Protein AF-0000000084528725 (afdb_homodimer)

Foldseek 3Di:
DAAEEAEEEAPVCCVQFVPQLVVLLVVLVHGHDYDNPDQLLRHQEYEDDDDPDADQCVNNPNHAAYEYLAQACVVCLVRDDPVHWYFHDDWDQQLVLLLCLLVVVVVCVQQVVVCVVDPVPPDDDPDGGDQQLPAEEEEEDCPPNSLSNQVSSLVSNHQYEYEDQDDDDHPSYNYAHHDVRLLVRQAQHQEYEYADHDFPVQFQVVAQVSLQRYRQQHEYEYLHEQRNHDPVNVVVCCVVRSHNAYEYQYHPDPPPDPPDPLVVDPRHHYHPSRSGHRRNNRSSNLVSVQVSCSVVVHDHPRTDDVVVRD/DAAEEAEAEAPVCCVQFVPQLVVLLVVLVHGHDYDNPDQLLRHQEYEDDDDPDADQCVNNPNHAAYEYLAQACVVCLVRDDPVHWYFHDDWDQQLVLLLCLLVVVVVCVQQVVVCVVDPPPPDDDPDGGDQQLPAEEEEEDCPPNSLSNQVSSLVSNHQYEYEDQDDDDHPSYNYAHHDVRLLVRQAQHQEYEYADHDFPVQFQVVAQVSLQRYRQQHEYEYLHEQRNHDPVNVVVCCVVRSHNAYEYQYHPDPPPDPPDVLVVDPRHHYHPSRSGDRRNNRSSNLVSVQVSCSVVVHDHPRTDDVVVGD

Organism: NCBI:txid1123501

Secondary structure (DSSP, 8-state):
-PEEEEEES-HHHHHHHTTHHHHHHHHTT--EEEESS--GGG-SEEEE---SSPP--TT-TT--EEEESSS--TTTGGGS-TTS-EE----HHHHHHHHHHHHHHHHHHHHTTHHHHS-TT------PPPPGGGSEEEEE--SHHHHHHHHHHHHTT-EEEEEESS---BTTEEEEEHHHHHHHHHTT-SEEEE-----TTTTTSB-HHHHHTSPTTEEEEE-S-GGGB-HHHHHHHHHHTSEEEEEES--SSSSPPTT-HHHH-TTEEE--S-S----HHHHHHHHHHHHHHHHTTPPPSSB--GGGT-/-PEEEEEES-HHHHHHHTTHHHHHHHHTT--EEEESS--GGG-SEEEE---SSPP--TT-TT--EEEESSS--TTTGGGS-TTS-EE----HHHHHHHHHHHHHHHHHHHHTTHHHHS-TT------PPPPGGGSEEEEE--SHHHHHHHHHHHHTT-EEEEEESS---BTTEEEEEHHHHHHHHHTT-SEEEE-----TTTTTSB-HHHHHTSPTTEEEEE-S-GGGB-HHHHHHHHHHTSEEEEEES--SSSSPPTT-HHHH-TTEEE--S-S----HHHHHHHHHHHHHHHHTTPPPSSB--GGGT-

Sequence (620 aa):
MSLNILFHSAPHRWADYRTVLPDALAAAGVDARLSTDLPPEEADYIVYAPAEDRLDLSRCGRLKAVLSLWAGIEGIADDVPREIPLTRMVDEGLTAGMVEYVTGHVLRHHLGMDAHIVNPDHEWRPVPPPLAADRKVTILGLGALGTACGRALAGLGFAVSGWSRSPKEIDGIRCHSADDGLATALDGAEIVVLLLPLTADTECVLDGPALGRLADGAVVINPGRGGLVDDDALLAALETGQVGHATLDTFRVEPLPQDHPYWSHPRVTVTPHVASETRPASASRVIAENVRRAEAGEPLLHVVDRSAGYMSLNILFHSAPHRWADYRTVLPDALAAAGVDARLSTDLPPEEADYIVYAPAEDRLDLSRCGRLKAVLSLWAGIEGIADDVPREIPLTRMVDEGLTAGMVEYVTGHVLRHHLGMDAHIVNPDHEWRPVPPPLAADRKVTILGLGALGTACGRALAGLGFAVSGWSRSPKEIDGIRCHSADDGLATALDGAEIVVLLLPLTADTECVLDGPALGRLADGAVVINPGRGGLVDDDALLAALETGQVGHATLDTFRVEPLPQDHPYWSHPRVTVTPHVASETRPASASRVIAENVRRAEAGEPLLHVVDRSAGY

Structure (mmCIF, N/CA/C/O backbone):
data_AF-0000000084528725-model_v1
#
loop_
_entity.id
_entity.type
_entity.pdbx_description
1 polymer 'Phosphoglycerate dehydrogenase'
#
loop_
_atom_site.group_PDB
_atom_site.id
_atom_site.type_symbol
_atom_site.label_atom_id
_atom_site.label_alt_id
_atom_site.label_comp_id
_atom_site.label_asym_id
_atom_site.label_entity_id
_atom_site.label_seq_id
_atom_site.pdbx_PDB_ins_code
_atom_site.Cartn_x
_atom_site.Cartn_y
_atom_site.Cartn_z
_atom_site.occupancy
_atom_site.B_iso_or_equiv
_atom_site.auth_seq_id
_atom_site.auth_comp_id
_atom_site.auth_asym_id
_atom_site.auth_atom_id
_atom_site.pdbx_PDB_model_num
ATOM 1 N N . MET A 1 1 ? -20.656 -34.719 -28.828 1 71.19 1 MET A N 1
ATOM 2 C CA . MET A 1 1 ? -20.328 -35.562 -27.672 1 71.19 1 MET A CA 1
ATOM 3 C C . MET A 1 1 ? -19.734 -34.719 -26.547 1 71.19 1 MET A C 1
ATOM 5 O O . MET A 1 1 ? -19.078 -33.688 -26.797 1 71.19 1 MET A O 1
ATOM 9 N N . SER A 1 2 ? -20.016 -35.031 -25.359 1 90.56 2 SER A N 1
ATOM 10 C CA . SER A 1 2 ? -19.562 -34.281 -24.203 1 90.56 2 SER A CA 1
ATOM 11 C C . SER A 1 2 ? -18.047 -34.406 -24.016 1 90.56 2 SER A C 1
ATOM 13 O O . SER A 1 2 ? -17.469 -35.469 -24.234 1 90.56 2 SER A O 1
ATOM 15 N N . LEU A 1 3 ? -17.422 -33.312 -23.875 1 96.06 3 LEU A N 1
ATOM 16 C CA . LEU A 1 3 ? -15.977 -33.281 -23.641 1 96.06 3 LEU A CA 1
ATOM 17 C C . LEU A 1 3 ? -15.625 -33.938 -22.297 1 96.06 3 LEU A C 1
ATOM 19 O O . LEU A 1 3 ? -16.391 -33.844 -21.344 1 96.06 3 LEU A O 1
ATOM 23 N N . ASN A 1 4 ? -14.531 -34.656 -22.344 1 97.5 4 ASN A N 1
ATOM 24 C CA . ASN A 1 4 ? -14 -35.219 -21.094 1 97.5 4 ASN A CA 1
ATOM 25 C C . ASN A 1 4 ? -12.867 -34.375 -20.547 1 97.5 4 ASN A C 1
ATOM 27 O O . ASN A 1 4 ? -11.844 -34.188 -21.203 1 97.5 4 ASN A O 1
ATOM 31 N N . ILE A 1 5 ? -13.055 -33.875 -19.344 1 97.62 5 ILE A N 1
ATOM 32 C CA . ILE A 1 5 ? -12.031 -33.062 -18.688 1 97.62 5 ILE A CA 1
ATOM 33 C C . ILE A 1 5 ? -11.547 -33.75 -17.422 1 97.62 5 ILE A C 1
ATOM 35 O O . ILE A 1 5 ? -12.336 -34.031 -16.516 1 97.62 5 ILE A O 1
ATOM 39 N N . LEU A 1 6 ? -10.289 -34.062 -17.406 1 96.25 6 LEU A N 1
ATOM 40 C CA . LEU A 1 6 ? -9.664 -34.656 -16.219 1 96.25 6 LEU A CA 1
ATOM 41 C C . LEU A 1 6 ? -9.148 -33.562 -15.289 1 96.25 6 LEU A C 1
ATOM 43 O O . LEU A 1 6 ? -8.352 -32.719 -15.703 1 96.25 6 LEU A O 1
ATOM 47 N N . PHE A 1 7 ? -9.672 -33.5 -14.078 1 96.19 7 PHE A N 1
ATOM 48 C CA . PHE A 1 7 ? -9.148 -32.625 -13.039 1 96.19 7 PHE A CA 1
ATOM 49 C C . PHE A 1 7 ? -8.062 -33.344 -12.242 1 96.19 7 PHE A C 1
ATOM 51 O O . PHE A 1 7 ? -8.352 -34.219 -11.414 1 96.19 7 PHE A O 1
ATOM 58 N N . HIS A 1 8 ? -6.84 -32.938 -12.539 1 92.94 8 HIS A N 1
ATOM 59 C CA . HIS A 1 8 ? -5.695 -33.562 -11.891 1 92.94 8 HIS A CA 1
ATOM 60 C C . HIS A 1 8 ? -5.07 -32.625 -10.859 1 92.94 8 HIS A C 1
ATOM 62 O O . HIS A 1 8 ? -4.355 -31.688 -11.219 1 92.94 8 HIS A O 1
ATOM 68 N N . SER A 1 9 ? -5.312 -32.812 -9.641 1 88.88 9 SER A N 1
ATOM 69 C CA . SER A 1 9 ? -4.812 -32 -8.539 1 88.88 9 SER A CA 1
ATOM 70 C C . SER A 1 9 ? -4.805 -32.781 -7.23 1 88.88 9 SER A C 1
ATOM 72 O O . SER A 1 9 ? -5.211 -33.938 -7.191 1 88.88 9 SER A O 1
ATOM 74 N N . ALA A 1 10 ? -4.254 -32.125 -6.207 1 84.62 10 ALA A N 1
ATOM 75 C CA . ALA A 1 10 ? -4.406 -32.688 -4.867 1 84.62 10 ALA A CA 1
ATOM 76 C C . ALA A 1 10 ? -5.879 -32.781 -4.469 1 84.62 10 ALA A C 1
ATOM 78 O O . ALA A 1 10 ? -6.672 -31.906 -4.844 1 84.62 10 ALA A O 1
ATOM 79 N N . PRO A 1 11 ? -6.242 -33.781 -3.693 1 83.19 11 PRO A N 1
ATOM 80 C CA . PRO A 1 11 ? -7.648 -34.031 -3.363 1 83.19 11 PRO A CA 1
ATOM 81 C C . PRO A 1 11 ? -8.312 -32.812 -2.699 1 83.19 11 PRO A C 1
ATOM 83 O O . PRO A 1 11 ? -9.5 -32.562 -2.934 1 83.19 11 PRO A O 1
ATOM 86 N N . HIS A 1 12 ? -7.551 -32.125 -1.949 1 84 12 HIS A N 1
ATOM 87 C CA . HIS A 1 12 ? -8.148 -31.031 -1.186 1 84 12 HIS A CA 1
ATOM 88 C C . HIS A 1 12 ? -8.594 -29.891 -2.1 1 84 12 HIS A C 1
ATOM 90 O O . HIS A 1 12 ? -9.453 -29.094 -1.727 1 84 12 HIS A O 1
ATOM 96 N N . ARG A 1 13 ? -8.133 -29.844 -3.256 1 89.06 13 ARG A N 1
ATOM 97 C CA . ARG A 1 13 ? -8.477 -28.766 -4.188 1 89.06 13 ARG A CA 1
ATOM 98 C C . ARG A 1 13 ? -9.766 -29.094 -4.938 1 89.06 13 ARG A C 1
ATOM 100 O O . ARG A 1 13 ? -10.438 -28.188 -5.445 1 89.06 13 ARG A O 1
ATOM 107 N N . TRP A 1 14 ? -10.078 -30.391 -5.02 1 91.31 14 TRP A N 1
ATOM 108 C CA . TRP A 1 14 ? -11.258 -30.828 -5.766 1 91.31 14 TRP A CA 1
ATOM 109 C C . TRP A 1 14 ? -12.523 -30.219 -5.184 1 91.31 14 TRP A C 1
ATOM 111 O O . TRP A 1 14 ? -13.422 -29.812 -5.93 1 91.31 14 TRP A O 1
ATOM 121 N N . ALA A 1 15 ? -12.523 -30.078 -3.885 1 92.56 15 ALA A N 1
ATOM 122 C CA . ALA A 1 15 ? -13.695 -29.547 -3.211 1 92.56 15 ALA A CA 1
ATOM 123 C C . ALA A 1 15 ? -13.969 -28.109 -3.65 1 92.56 15 ALA A C 1
ATOM 125 O O . ALA A 1 15 ? -15.125 -27.688 -3.729 1 92.56 15 ALA A O 1
ATOM 126 N N . ASP A 1 16 ? -12.992 -27.406 -4.039 1 93.69 16 ASP A N 1
ATOM 127 C CA . ASP A 1 16 ? -13.102 -25.984 -4.387 1 93.69 16 ASP A CA 1
ATOM 128 C C . ASP A 1 16 ? -13.578 -25.812 -5.828 1 93.69 16 ASP A C 1
ATOM 130 O O . ASP A 1 16 ? -14.109 -24.766 -6.188 1 93.69 16 ASP A O 1
ATOM 134 N N . TYR A 1 17 ? -13.414 -26.844 -6.664 1 96.19 17 TYR A N 1
ATOM 135 C CA . TYR A 1 17 ? -13.609 -26.641 -8.094 1 96.19 17 TYR A CA 1
ATOM 136 C C . TYR A 1 17 ? -14.773 -27.484 -8.609 1 96.19 17 TYR A C 1
ATOM 138 O O . TYR A 1 17 ? -15.32 -27.203 -9.68 1 96.19 17 TYR A O 1
ATOM 146 N N . ARG A 1 18 ? -15.172 -28.484 -7.855 1 95.56 18 ARG A N 1
ATOM 147 C CA . ARG A 1 18 ? -16.094 -29.5 -8.344 1 95.56 18 ARG A CA 1
ATOM 148 C C . ARG A 1 18 ? -17.438 -28.875 -8.719 1 95.56 18 ARG A C 1
ATOM 150 O O . ARG A 1 18 ? -18.172 -29.422 -9.562 1 95.56 18 ARG A O 1
ATOM 157 N N . THR A 1 19 ? -17.781 -27.75 -8.086 1 95.94 19 THR A N 1
ATOM 158 C CA . THR A 1 19 ? -19.047 -27.094 -8.406 1 95.94 19 THR A CA 1
ATOM 159 C C . THR A 1 19 ? -18.828 -25.891 -9.305 1 95.94 19 THR A C 1
ATOM 161 O O . THR A 1 19 ? -19.531 -25.688 -10.289 1 95.94 19 THR A O 1
ATOM 164 N N . VAL A 1 20 ? -17.75 -25.172 -9.055 1 96.94 20 VAL A N 1
ATOM 165 C CA . VAL A 1 20 ? -17.562 -23.875 -9.695 1 96.94 20 VAL A CA 1
ATOM 166 C C . VAL A 1 20 ? -17.078 -24.078 -11.125 1 96.94 20 VAL A C 1
ATOM 168 O O . VAL A 1 20 ? -17.422 -23.297 -12.023 1 96.94 20 VAL A O 1
ATOM 171 N N . LEU A 1 21 ? -16.266 -25.062 -11.383 1 97.56 21 LEU A N 1
ATOM 172 C CA . LEU A 1 21 ? -15.719 -25.266 -12.727 1 97.56 21 LEU A CA 1
ATOM 173 C C . LEU A 1 21 ? -16.797 -25.75 -13.68 1 97.56 21 LEU A C 1
ATOM 175 O O . LEU A 1 21 ? -16.953 -25.219 -14.781 1 97.56 21 LEU A O 1
ATOM 179 N N . PRO A 1 22 ? -17.625 -26.719 -13.281 1 97.5 22 PRO A N 1
ATOM 180 C CA . PRO A 1 22 ? -18.734 -27.109 -14.164 1 97.5 22 PRO A CA 1
ATOM 181 C C . PRO A 1 22 ? -19.672 -25.938 -14.461 1 97.5 22 PRO A C 1
ATOM 183 O O . PRO A 1 22 ? -20.156 -25.797 -15.594 1 97.5 22 PRO A O 1
ATOM 186 N N . ASP A 1 23 ? -19.891 -25.141 -13.406 1 97.88 23 ASP A N 1
ATOM 187 C CA . ASP A 1 23 ? -20.734 -23.969 -13.609 1 97.88 23 ASP A CA 1
ATOM 188 C C . ASP A 1 23 ? -20.141 -23.016 -14.633 1 97.88 23 ASP A C 1
ATOM 190 O O . ASP A 1 23 ? -20.844 -22.484 -15.492 1 97.88 23 ASP A O 1
ATOM 194 N N . ALA A 1 24 ? -18.875 -22.797 -14.555 1 98.12 24 ALA A N 1
ATOM 195 C CA . ALA A 1 24 ? -18.188 -21.906 -15.492 1 98.12 24 ALA A CA 1
ATOM 196 C C . ALA A 1 24 ? -18.219 -22.484 -16.906 1 98.12 24 ALA A C 1
ATOM 198 O O . ALA A 1 24 ? -18.406 -21.75 -17.875 1 98.12 24 ALA A O 1
ATOM 199 N N . LEU A 1 25 ? -18.047 -23.781 -17.047 1 98.06 25 LEU A N 1
ATOM 200 C CA . LEU A 1 25 ? -18.094 -24.453 -18.344 1 98.06 25 LEU A CA 1
ATOM 201 C C . LEU A 1 25 ? -19.484 -24.312 -18.984 1 98.06 25 LEU A C 1
ATOM 203 O O . LEU A 1 25 ? -19.594 -23.969 -20.156 1 98.06 25 LEU A O 1
ATOM 207 N N . ALA A 1 26 ? -20.453 -24.531 -18.141 1 97.56 26 ALA A N 1
ATOM 208 C CA . ALA A 1 26 ? -21.812 -24.406 -18.625 1 97.56 26 ALA A CA 1
ATOM 209 C C . ALA A 1 26 ? -22.109 -22.984 -19.078 1 97.56 26 ALA A C 1
ATOM 211 O O . ALA A 1 26 ? -22.734 -22.781 -20.125 1 97.56 26 ALA A O 1
ATOM 212 N N . ALA A 1 27 ? -21.688 -22.078 -18.266 1 97.88 27 ALA A N 1
ATOM 213 C CA . ALA A 1 27 ? -21.906 -20.672 -18.594 1 97.88 27 ALA A CA 1
ATOM 214 C C . ALA A 1 27 ? -21.219 -20.297 -19.906 1 97.88 27 ALA A C 1
ATOM 216 O O . ALA A 1 27 ? -21.703 -19.422 -20.641 1 97.88 27 ALA A O 1
ATOM 217 N N . ALA A 1 28 ? -20.156 -21 -20.25 1 97.5 28 ALA A N 1
ATOM 218 C CA . ALA A 1 28 ? -19.406 -20.75 -21.469 1 97.5 28 ALA A CA 1
ATOM 219 C C . ALA A 1 28 ? -19.969 -21.547 -22.641 1 97.5 28 ALA A C 1
ATOM 221 O O . ALA A 1 28 ? -19.453 -21.5 -23.75 1 97.5 28 ALA A O 1
ATOM 222 N N . GLY A 1 29 ? -21 -22.344 -22.328 1 96.94 29 GLY A N 1
ATOM 223 C CA . GLY A 1 29 ? -21.641 -23.141 -23.359 1 96.94 29 GLY A CA 1
ATOM 224 C C . GLY A 1 29 ? -20.906 -24.438 -23.656 1 96.94 29 GLY A C 1
ATOM 225 O O . GLY A 1 29 ? -21.031 -24.984 -24.75 1 96.94 29 GLY A O 1
ATOM 226 N N . VAL A 1 30 ? -20.109 -24.875 -22.719 1 97.19 30 VAL A N 1
ATOM 227 C CA . VAL A 1 30 ? -19.312 -26.078 -22.922 1 97.19 30 VAL A CA 1
ATOM 228 C C . VAL A 1 30 ? -19.984 -27.266 -22.219 1 97.19 30 VAL A C 1
ATOM 230 O O . VAL A 1 30 ? -20.234 -27.219 -21.016 1 97.19 30 VAL A O 1
ATOM 233 N N . ASP A 1 31 ? -20.312 -28.203 -22.953 1 96.75 31 ASP A N 1
ATOM 234 C CA . ASP A 1 31 ? -20.797 -29.453 -22.391 1 96.75 31 ASP A CA 1
ATOM 235 C C . ASP A 1 31 ? -19.641 -30.422 -22.109 1 96.75 31 ASP A C 1
ATOM 237 O O . ASP A 1 31 ? -19.031 -30.938 -23.031 1 96.75 31 ASP A O 1
ATOM 241 N N . ALA A 1 32 ? -19.406 -30.594 -20.812 1 96.81 32 ALA A N 1
ATOM 242 C CA . ALA A 1 32 ? -18.234 -31.406 -20.453 1 96.81 32 ALA A CA 1
ATOM 243 C C . ALA A 1 32 ? -18.5 -32.219 -19.203 1 96.81 32 ALA A C 1
ATOM 245 O O . ALA A 1 32 ? -19.25 -31.781 -18.312 1 96.81 32 ALA A O 1
ATOM 246 N N . ARG A 1 33 ? -17.891 -33.344 -19.188 1 96 33 ARG A N 1
ATOM 247 C CA . ARG A 1 33 ? -17.812 -34.156 -17.984 1 96 33 ARG A CA 1
ATOM 248 C C . ARG A 1 33 ? -16.5 -33.938 -17.25 1 96 33 ARG A C 1
ATOM 250 O O . ARG A 1 33 ? -15.422 -34.25 -17.766 1 96 33 ARG A O 1
ATOM 257 N N . LEU A 1 34 ? -16.641 -33.312 -16.062 1 96.5 34 LEU A N 1
ATOM 258 C CA . LEU A 1 34 ? -15.484 -33.094 -15.203 1 96.5 34 LEU A CA 1
ATOM 259 C C . LEU A 1 34 ? -15.312 -34.219 -14.203 1 96.5 34 LEU A C 1
ATOM 261 O O . LEU A 1 34 ? -16.266 -34.594 -13.523 1 96.5 34 LEU A O 1
ATOM 265 N N . SER A 1 35 ? -14.094 -34.781 -14.188 1 95.19 35 SER A N 1
ATOM 266 C CA . SER A 1 35 ? -13.883 -35.906 -13.273 1 95.19 35 SER A CA 1
ATOM 267 C C . SER A 1 35 ? -12.438 -35.969 -12.797 1 95.19 35 SER A C 1
ATOM 269 O O . SER A 1 35 ? -11.523 -35.531 -13.5 1 95.19 35 SER A O 1
ATOM 271 N N . THR A 1 36 ? -12.234 -36.469 -11.555 1 94.5 36 THR A N 1
ATOM 272 C CA . THR A 1 36 ? -10.891 -36.719 -11.023 1 94.5 36 THR A CA 1
ATOM 273 C C . THR A 1 36 ? -10.43 -38.125 -11.32 1 94.5 36 THR A C 1
ATOM 275 O O . THR A 1 36 ? -9.273 -38.469 -11.086 1 94.5 36 THR A O 1
ATOM 278 N N . ASP A 1 37 ? -11.328 -38.938 -11.93 1 91.69 37 ASP A N 1
ATOM 279 C CA . ASP A 1 37 ? -11.07 -40.375 -12.062 1 91.69 37 ASP A CA 1
ATOM 280 C C . ASP A 1 37 ? -11.07 -40.781 -13.531 1 91.69 37 ASP A C 1
ATOM 282 O O . ASP A 1 37 ? -11.078 -41.969 -13.844 1 91.69 37 ASP A O 1
ATOM 286 N N . LEU A 1 38 ? -11.047 -39.906 -14.359 1 91.5 38 LEU A N 1
ATOM 287 C CA . LEU A 1 38 ? -10.984 -40.219 -15.789 1 91.5 38 LEU A CA 1
ATOM 288 C C . LEU A 1 38 ? -9.578 -40.656 -16.188 1 91.5 38 LEU A C 1
ATOM 290 O O . LEU A 1 38 ? -8.594 -40.031 -15.789 1 91.5 38 LEU A O 1
ATOM 294 N N . PRO A 1 39 ? -9.461 -41.844 -16.875 1 91.06 39 PRO A N 1
ATOM 295 C CA . PRO A 1 39 ? -8.141 -42.156 -17.438 1 91.06 39 PRO A CA 1
ATOM 296 C C . PRO A 1 39 ? -7.617 -41.062 -18.359 1 91.06 39 PRO A C 1
ATOM 298 O O . PRO A 1 39 ? -8.367 -40.531 -19.172 1 91.06 39 PRO A O 1
ATOM 301 N N . PRO A 1 40 ? -6.398 -40.719 -18.172 1 90.38 40 PRO A N 1
ATOM 302 C CA . PRO A 1 40 ? -5.824 -39.656 -18.984 1 90.38 40 PRO A CA 1
ATOM 303 C C . PRO A 1 40 ? -6.027 -39.875 -20.484 1 90.38 40 PRO A C 1
ATOM 305 O O . PRO A 1 40 ? -6.211 -38.906 -21.234 1 90.38 40 PRO A O 1
ATOM 308 N N . GLU A 1 41 ? -6.117 -41.125 -20.938 1 91.75 41 GLU A N 1
ATOM 309 C CA . GLU A 1 41 ? -6.254 -41.469 -22.359 1 91.75 41 GLU A CA 1
ATOM 310 C C . GLU A 1 41 ? -7.625 -41.062 -22.891 1 91.75 41 GLU A C 1
ATOM 312 O O . GLU A 1 41 ? -7.805 -40.906 -24.094 1 91.75 41 GLU A O 1
ATOM 317 N N . GLU A 1 42 ? -8.469 -40.875 -22.047 1 94.12 42 GLU A N 1
ATOM 318 C CA . GLU A 1 42 ? -9.836 -40.531 -22.438 1 94.12 42 GLU A CA 1
ATOM 319 C C . GLU A 1 42 ? -10.094 -39.031 -22.312 1 94.12 42 GLU A C 1
ATOM 321 O O . GLU A 1 42 ? -11.156 -38.562 -22.703 1 94.12 42 GLU A O 1
ATOM 326 N N . ALA A 1 43 ? -9.156 -38.312 -21.812 1 95.88 43 ALA A N 1
ATOM 327 C CA . ALA A 1 43 ? -9.352 -36.906 -21.531 1 95.88 43 ALA A CA 1
ATOM 328 C C . ALA A 1 43 ? -9.156 -36.062 -22.797 1 95.88 43 ALA A C 1
ATOM 330 O O . ALA A 1 43 ? -8.203 -36.281 -23.547 1 95.88 43 ALA A O 1
ATOM 331 N N . ASP A 1 44 ? -10.094 -35.125 -23.047 1 97.44 44 ASP A N 1
ATOM 332 C CA . ASP A 1 44 ? -9.914 -34.125 -24.078 1 97.44 44 ASP A CA 1
ATOM 333 C C . ASP A 1 44 ? -9.07 -32.969 -23.562 1 97.44 44 ASP A C 1
ATOM 335 O O . ASP A 1 44 ? -8.328 -32.344 -24.312 1 97.44 44 ASP A O 1
ATOM 339 N N . TYR A 1 45 ? -9.266 -32.656 -22.328 1 97.94 45 TYR A N 1
ATOM 340 C CA . TYR A 1 45 ? -8.516 -31.625 -21.609 1 97.94 45 TYR A CA 1
ATOM 341 C C . TYR A 1 45 ? -8.102 -32.125 -20.219 1 97.94 45 TYR A C 1
ATOM 343 O O . TYR A 1 45 ? -8.781 -32.938 -19.625 1 97.94 45 TYR A O 1
ATOM 351 N N . ILE A 1 46 ? -7.031 -31.609 -19.75 1 96.44 46 ILE A N 1
ATOM 352 C CA . ILE A 1 46 ? -6.605 -31.844 -18.375 1 96.44 46 ILE A CA 1
ATOM 353 C C . ILE A 1 46 ? -6.461 -30.5 -17.641 1 96.44 46 ILE A C 1
ATOM 355 O O . ILE A 1 46 ? -5.773 -29.609 -18.125 1 96.44 46 ILE A O 1
ATOM 359 N N . VAL A 1 47 ? -7.211 -30.312 -16.609 1 96.62 47 VAL A N 1
ATOM 360 C CA . VAL A 1 47 ? -6.984 -29.219 -15.672 1 96.62 47 VAL A CA 1
ATOM 361 C C . VAL A 1 47 ? -5.988 -29.656 -14.602 1 96.62 47 VAL A C 1
ATOM 363 O O . VAL A 1 47 ? -6.258 -30.578 -13.836 1 96.62 47 VAL A O 1
ATOM 366 N N . TYR A 1 48 ? -4.945 -28.859 -14.57 1 93.19 48 TYR A N 1
ATOM 367 C CA . TYR A 1 48 ? -3.811 -29.344 -13.789 1 93.19 48 TYR A CA 1
ATOM 368 C C . TYR A 1 48 ? -3.52 -28.422 -12.617 1 93.19 48 TYR A C 1
ATOM 370 O O . TYR A 1 48 ? -3.51 -27.188 -12.773 1 93.19 48 TYR A O 1
ATOM 378 N N . ALA A 1 49 ? -3.338 -28.969 -11.477 1 89.12 49 ALA A N 1
ATOM 379 C CA . ALA A 1 49 ? -2.672 -28.391 -10.312 1 89.12 49 ALA A CA 1
ATOM 380 C C . ALA A 1 49 ? -1.688 -29.375 -9.695 1 89.12 49 ALA A C 1
ATOM 382 O O . ALA A 1 49 ? -1.853 -30.594 -9.828 1 89.12 49 ALA A O 1
ATOM 383 N N . PRO A 1 50 ? -0.605 -28.719 -9.125 1 81.62 50 PRO A N 1
ATOM 384 C CA . PRO A 1 50 ? 0.406 -29.609 -8.562 1 81.62 50 PRO A CA 1
ATOM 385 C C . PRO A 1 50 ? -0.202 -30.734 -7.73 1 81.62 50 PRO A C 1
ATOM 387 O O . PRO A 1 50 ? -1.116 -30.5 -6.938 1 81.62 50 PRO A O 1
ATOM 390 N N . ALA A 1 51 ? 0.26 -31.953 -8.008 1 79.94 51 ALA A N 1
ATOM 391 C CA . ALA A 1 51 ? -0.202 -33.188 -7.344 1 79.94 51 ALA A CA 1
ATOM 392 C C . ALA A 1 51 ? 0.963 -34.125 -7.059 1 79.94 51 ALA A C 1
ATOM 394 O O . ALA A 1 51 ? 2.078 -33.906 -7.539 1 79.94 51 ALA A O 1
ATOM 395 N N . GLU A 1 52 ? 0.704 -35.031 -6.125 1 78.38 52 GLU A N 1
ATOM 396 C CA . GLU A 1 52 ? 1.722 -36 -5.738 1 78.38 52 GLU A CA 1
ATOM 397 C C . GLU A 1 52 ? 2.098 -36.906 -6.91 1 78.38 52 GLU A C 1
ATOM 399 O O . GLU A 1 52 ? 3.277 -37.188 -7.133 1 78.38 52 GLU A O 1
ATOM 404 N N . ASP A 1 53 ? 1.104 -37.25 -7.645 1 79.12 53 ASP A N 1
ATOM 405 C CA . ASP A 1 53 ? 1.341 -38.188 -8.742 1 79.12 53 ASP A CA 1
ATOM 406 C C . ASP A 1 53 ? 1.63 -37.438 -10.047 1 79.12 53 ASP A C 1
ATOM 408 O O . ASP A 1 53 ? 1.051 -36.406 -10.297 1 79.12 53 ASP A O 1
ATOM 412 N N . ARG A 1 54 ? 2.627 -38 -10.734 1 81.62 54 ARG A N 1
ATOM 413 C CA . ARG A 1 54 ? 2.92 -37.438 -12.055 1 81.62 54 ARG A CA 1
ATOM 414 C C . ARG A 1 54 ? 1.922 -37.969 -13.094 1 81.62 54 ARG A C 1
ATOM 416 O O . ARG A 1 54 ? 1.519 -39.125 -13.055 1 81.62 54 ARG A O 1
ATOM 423 N N . LEU A 1 55 ? 1.578 -37.094 -13.891 1 81.19 55 LEU A N 1
ATOM 424 C CA . LEU A 1 55 ? 0.668 -37.438 -14.977 1 81.19 55 LEU A CA 1
ATOM 425 C C . LEU A 1 55 ? 1.437 -38 -16.172 1 81.19 55 LEU A C 1
ATOM 427 O O . LEU A 1 55 ? 2.391 -37.375 -16.641 1 81.19 55 LEU A O 1
ATOM 431 N N . ASP A 1 56 ? 1.148 -39.25 -16.562 1 83.5 56 ASP A N 1
ATOM 432 C CA . ASP A 1 56 ? 1.696 -39.844 -17.781 1 83.5 56 ASP A CA 1
ATOM 433 C C . ASP A 1 56 ? 0.825 -39.5 -19 1 83.5 56 ASP A C 1
ATOM 435 O O . ASP A 1 56 ? -0.283 -40.031 -19.125 1 83.5 56 ASP A O 1
ATOM 439 N N . LEU A 1 57 ? 1.357 -38.625 -19.875 1 89.06 57 LEU A N 1
ATOM 440 C CA . LEU A 1 57 ? 0.57 -38.156 -21 1 89.06 57 LEU A CA 1
ATOM 441 C C . LEU A 1 57 ? 0.995 -38.812 -22.297 1 89.06 57 LEU A C 1
ATOM 443 O O . LEU A 1 57 ? 0.627 -38.375 -23.391 1 89.06 57 LEU A O 1
ATOM 447 N N . SER A 1 58 ? 1.753 -39.875 -22.188 1 83.81 58 SER A N 1
ATOM 448 C CA . SER A 1 58 ? 2.314 -40.531 -23.359 1 83.81 58 SER A CA 1
ATOM 449 C C . SER A 1 58 ? 1.223 -41.156 -24.219 1 83.81 58 SER A C 1
ATOM 451 O O . SER A 1 58 ? 1.392 -41.344 -25.422 1 83.81 58 SER A O 1
ATOM 453 N N . ARG A 1 59 ? 0.102 -41.531 -23.625 1 83.81 59 ARG A N 1
ATOM 454 C CA . ARG A 1 59 ? -0.939 -42.25 -24.359 1 83.81 59 ARG A CA 1
ATOM 455 C C . ARG A 1 59 ? -2.18 -41.375 -24.531 1 83.81 59 ARG A C 1
ATOM 457 O O . ARG A 1 59 ? -3.275 -41.875 -24.766 1 83.81 59 ARG A O 1
ATOM 464 N N . CYS A 1 60 ? -1.975 -40.094 -24.375 1 87.06 60 CYS A N 1
ATOM 465 C CA . CYS A 1 60 ? -3.131 -39.188 -24.438 1 87.06 60 CYS A CA 1
ATOM 466 C C . CYS A 1 60 ? -3.305 -38.625 -25.828 1 87.06 60 CYS A C 1
ATOM 468 O O . CYS A 1 60 ? -3.205 -37.406 -26.031 1 87.06 60 CYS A O 1
ATOM 470 N N . GLY A 1 61 ? -3.717 -39.531 -26.766 1 86.81 61 GLY A N 1
ATOM 471 C CA . GLY A 1 61 ? -3.811 -39.156 -28.156 1 86.81 61 GLY A CA 1
ATOM 472 C C . GLY A 1 61 ? -4.93 -38.156 -28.453 1 86.81 61 GLY A C 1
ATOM 473 O O . GLY A 1 61 ? -4.906 -37.469 -29.469 1 86.81 61 GLY A O 1
ATOM 474 N N . ARG A 1 62 ? -5.898 -38.094 -27.594 1 91.19 62 ARG A N 1
ATOM 475 C CA . ARG A 1 62 ? -7.039 -37.219 -27.844 1 91.19 62 ARG A CA 1
A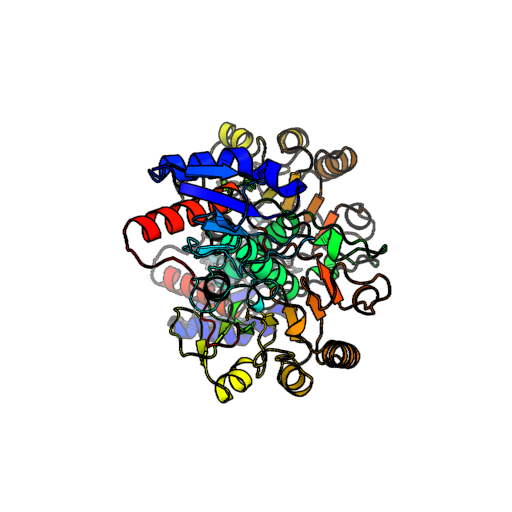TOM 476 C C . ARG A 1 62 ? -6.891 -35.906 -27.109 1 91.19 62 ARG A C 1
ATOM 478 O O . ARG A 1 62 ? -7.746 -35.031 -27.219 1 91.19 62 ARG A O 1
ATOM 485 N N . LEU A 1 63 ? -5.871 -35.781 -26.375 1 95.56 63 LEU A N 1
ATOM 486 C CA . LEU A 1 63 ? -5.695 -34.594 -25.531 1 95.56 63 LEU A CA 1
ATOM 487 C C . LEU A 1 63 ? -5.445 -33.344 -26.359 1 95.56 63 LEU A C 1
ATOM 489 O O . LEU A 1 63 ? -4.547 -33.344 -27.203 1 95.56 63 LEU A O 1
ATOM 493 N N . LYS A 1 64 ? -6.234 -32.344 -26.062 1 96.81 64 LYS A N 1
ATOM 494 C CA . LYS A 1 64 ? -6.18 -31.125 -26.844 1 96.81 64 LYS A CA 1
ATOM 495 C C . LYS A 1 64 ? -5.344 -30.062 -26.156 1 96.81 64 LYS A C 1
ATOM 497 O O . LYS A 1 64 ? -4.746 -29.203 -26.812 1 96.81 64 LYS A O 1
ATOM 502 N N . ALA A 1 65 ? -5.355 -30.062 -24.812 1 97.31 65 ALA A N 1
ATOM 503 C CA . ALA A 1 65 ? -4.578 -29.078 -24.062 1 97.31 65 ALA A CA 1
ATOM 504 C C . ALA A 1 65 ? -4.473 -29.469 -22.594 1 97.31 65 ALA A C 1
ATOM 506 O O . ALA A 1 65 ? -5.312 -30.219 -22.078 1 97.31 65 ALA A O 1
ATOM 507 N N . VAL A 1 66 ? -3.449 -29.047 -21.984 1 96.38 66 VAL A N 1
ATOM 508 C CA . VAL A 1 66 ? -3.297 -29.062 -20.531 1 96.38 66 VAL A CA 1
ATOM 509 C C . VAL A 1 66 ? -3.445 -27.656 -19.984 1 96.38 66 VAL A C 1
ATOM 511 O O . VAL A 1 66 ? -2.719 -26.75 -20.375 1 96.38 66 VAL A O 1
ATOM 514 N N . LEU A 1 67 ? -4.383 -27.438 -19.078 1 97.19 67 LEU A N 1
ATOM 515 C CA . LEU A 1 67 ? -4.738 -26.141 -18.531 1 97.19 67 LEU A CA 1
ATOM 516 C C . LEU A 1 67 ? -4.367 -26.062 -17.047 1 97.19 67 LEU A C 1
ATOM 518 O O . LEU A 1 67 ? -5.035 -26.656 -16.203 1 97.19 67 LEU A O 1
ATOM 522 N N . SER A 1 68 ? -3.344 -25.266 -16.812 1 94.69 68 SER A N 1
ATOM 523 C CA . SER A 1 68 ? -2.836 -25.188 -15.445 1 94.69 68 SER A CA 1
ATOM 524 C C . SER A 1 68 ? -3.656 -24.219 -14.602 1 94.69 68 SER A C 1
ATOM 526 O O . SER A 1 68 ? -4.047 -23.156 -15.078 1 94.69 68 SER A O 1
ATOM 528 N N . LEU A 1 69 ? -3.869 -24.578 -13.328 1 93.69 69 LEU A N 1
ATOM 529 C CA . LEU A 1 69 ? -4.492 -23.688 -12.352 1 93.69 69 LEU A CA 1
ATOM 530 C C . LEU A 1 69 ? -3.447 -22.812 -11.68 1 93.69 69 LEU A C 1
ATOM 532 O O . LEU A 1 69 ? -3.779 -22 -10.812 1 93.69 69 LEU A O 1
ATOM 536 N N . TRP A 1 70 ? -2.197 -22.844 -12.109 1 89.31 70 TRP A N 1
ATOM 537 C CA . TRP A 1 70 ? -1.105 -22.078 -11.516 1 89.31 70 TRP A CA 1
ATOM 538 C C . TRP A 1 70 ? -0.411 -21.203 -12.555 1 89.31 70 TRP A C 1
ATOM 540 O O . TRP A 1 70 ? -0.354 -21.562 -13.734 1 89.31 70 TRP A O 1
ATOM 550 N N . ALA A 1 71 ? 0.078 -20.109 -12.055 1 87.38 71 ALA A N 1
ATOM 551 C CA . ALA A 1 71 ? 0.879 -19.25 -12.922 1 87.38 71 ALA A CA 1
ATOM 552 C C . ALA A 1 71 ? 2.213 -19.906 -13.266 1 87.38 71 ALA A C 1
ATOM 554 O O . ALA A 1 71 ? 2.691 -19.812 -14.398 1 87.38 71 ALA A O 1
ATOM 555 N N . GLY A 1 72 ? 2.801 -20.594 -12.312 1 84.88 72 GLY A N 1
ATOM 556 C CA . GLY A 1 72 ? 4.035 -21.328 -12.531 1 84.88 72 GLY A CA 1
ATOM 557 C C . GLY A 1 72 ? 3.812 -22.719 -13.078 1 84.88 72 GLY A C 1
ATOM 558 O O . GLY A 1 72 ? 2.953 -23.453 -12.578 1 84.88 72 GLY A O 1
ATOM 559 N N . ILE A 1 73 ? 4.547 -23.125 -14.133 1 85.81 73 ILE A N 1
ATOM 560 C CA . ILE A 1 73 ? 4.273 -24.391 -14.789 1 85.81 73 ILE A CA 1
ATOM 561 C C . ILE A 1 73 ? 5.539 -25.25 -14.812 1 85.81 73 ILE A C 1
ATOM 563 O O . ILE A 1 73 ? 5.605 -26.25 -15.516 1 85.81 73 ILE A O 1
ATOM 567 N N . GLU A 1 74 ? 6.535 -24.844 -14.062 1 79.12 74 GLU A N 1
ATOM 568 C CA . GLU A 1 74 ? 7.824 -25.531 -14.094 1 79.12 74 GLU A CA 1
ATOM 569 C C . GLU A 1 74 ? 7.684 -27 -13.695 1 79.12 74 GLU A C 1
ATOM 571 O O . GLU A 1 74 ? 8.391 -27.859 -14.211 1 79.12 74 GLU A O 1
ATOM 576 N N . GLY A 1 75 ? 6.797 -27.297 -12.891 1 77.94 75 GLY A N 1
ATOM 577 C CA . GLY A 1 75 ? 6.641 -28.656 -12.375 1 77.94 75 GLY A CA 1
ATOM 578 C C . GLY A 1 75 ? 5.973 -29.594 -13.367 1 77.94 75 GLY A C 1
ATOM 579 O O . GLY A 1 75 ? 5.98 -30.812 -13.18 1 77.94 75 GLY A O 1
ATOM 580 N N . ILE A 1 76 ? 5.449 -29.016 -14.508 1 85.12 76 ILE A N 1
ATOM 581 C CA . ILE A 1 76 ? 4.676 -29.891 -15.391 1 85.12 76 ILE A CA 1
ATOM 582 C C . ILE A 1 76 ? 5.109 -29.656 -16.844 1 85.12 76 ILE A C 1
ATOM 584 O O . ILE A 1 76 ? 4.793 -30.469 -17.719 1 85.12 76 ILE A O 1
ATOM 588 N N . ALA A 1 77 ? 5.883 -28.641 -17.094 1 84.56 77 ALA A N 1
ATOM 589 C CA . ALA A 1 77 ? 6.199 -28.234 -18.453 1 84.56 77 ALA A CA 1
ATOM 590 C C . ALA A 1 77 ? 6.902 -29.359 -19.219 1 84.56 77 ALA A C 1
ATOM 592 O O . ALA A 1 77 ? 6.59 -29.609 -20.375 1 84.56 77 ALA A O 1
ATOM 593 N N . ASP A 1 78 ? 7.738 -30.078 -18.547 1 83.69 78 ASP A N 1
ATOM 594 C CA . ASP A 1 78 ? 8.531 -31.109 -19.203 1 83.69 78 ASP A CA 1
ATOM 595 C C . ASP A 1 78 ? 7.715 -32.375 -19.406 1 83.69 78 ASP A C 1
ATOM 597 O O . ASP A 1 78 ? 8.086 -33.25 -20.203 1 83.69 78 ASP A O 1
ATOM 601 N N . ASP A 1 79 ? 6.629 -32.5 -18.672 1 85.62 79 ASP A N 1
ATOM 602 C CA . ASP A 1 79 ? 5.805 -33.688 -18.734 1 85.62 79 ASP A CA 1
ATOM 603 C C . ASP A 1 79 ? 4.812 -33.625 -19.891 1 85.62 79 ASP A C 1
ATOM 605 O O . ASP A 1 79 ? 4.285 -34.625 -20.328 1 85.62 79 ASP A O 1
ATOM 609 N N . VAL A 1 80 ? 4.535 -32.438 -20.344 1 90.75 80 VAL A N 1
ATOM 610 C CA . VAL A 1 80 ? 3.545 -32.25 -21.391 1 90.75 80 VAL A CA 1
ATOM 611 C C . VAL A 1 80 ? 4.223 -32.281 -22.766 1 90.75 80 VAL A C 1
ATOM 613 O O . VAL A 1 80 ? 5.16 -31.531 -23.031 1 90.75 80 VAL A O 1
ATOM 616 N N . PRO A 1 81 ? 3.791 -33.25 -23.578 1 89.62 81 PRO A N 1
ATOM 617 C CA . PRO A 1 81 ? 4.363 -33.312 -24.922 1 89.62 81 PRO A CA 1
ATOM 618 C C . PRO A 1 81 ? 4.32 -31.969 -25.641 1 89.62 81 PRO A C 1
ATOM 620 O O . PRO A 1 81 ? 3.371 -31.188 -25.469 1 89.62 81 PRO A O 1
ATOM 623 N N . ARG A 1 82 ? 5.289 -31.703 -26.516 1 87.94 82 ARG A N 1
ATOM 624 C CA . ARG A 1 82 ? 5.477 -30.406 -27.172 1 87.94 82 ARG A CA 1
ATOM 625 C C . ARG A 1 82 ? 4.293 -30.078 -28.078 1 87.94 82 ARG A C 1
ATOM 627 O O . ARG A 1 82 ? 3.975 -28.906 -28.281 1 87.94 82 ARG A O 1
ATOM 634 N N . GLU A 1 83 ? 3.688 -31.094 -28.578 1 90 83 GLU A N 1
ATOM 635 C CA . GLU A 1 83 ? 2.598 -30.891 -29.531 1 90 83 GLU A CA 1
ATOM 636 C C . GLU A 1 83 ? 1.307 -30.5 -28.812 1 90 83 GLU A C 1
ATOM 638 O O . GLU A 1 83 ? 0.36 -30.031 -29.438 1 90 83 GLU A O 1
ATOM 643 N N . ILE A 1 84 ? 1.278 -30.75 -27.547 1 93.31 84 ILE A N 1
ATOM 644 C CA . ILE A 1 84 ? 0.091 -30.422 -26.75 1 93.31 84 ILE A CA 1
ATOM 645 C C . ILE A 1 84 ? 0.262 -29.047 -26.109 1 93.31 84 ILE A C 1
ATOM 647 O O . ILE A 1 84 ? 1.212 -28.828 -25.344 1 93.31 84 ILE A O 1
ATOM 651 N N . PRO A 1 85 ? -0.644 -28.125 -26.359 1 95.25 85 PRO A N 1
ATOM 652 C CA . PRO A 1 85 ? -0.528 -26.812 -25.719 1 95.25 85 PRO A CA 1
ATOM 653 C C . PRO A 1 85 ? -0.696 -26.875 -24.203 1 95.25 85 PRO A C 1
ATOM 655 O O . PRO A 1 85 ? -1.51 -27.656 -23.688 1 95.25 85 PRO A O 1
ATOM 658 N N . LEU A 1 86 ? 0.163 -26.172 -23.5 1 95 86 LEU A N 1
ATOM 659 C CA . LEU A 1 86 ? 0.113 -25.969 -22.062 1 95 86 LEU A CA 1
ATOM 660 C C . LEU A 1 86 ? -0.163 -24.5 -21.734 1 95 86 LEU A C 1
ATOM 662 O O . LEU A 1 86 ? 0.478 -23.609 -22.281 1 95 86 LEU A O 1
ATOM 666 N N . THR A 1 87 ? -1.206 -24.266 -20.938 1 95.56 87 THR A N 1
ATOM 667 C CA . THR A 1 87 ? -1.479 -22.891 -20.531 1 95.56 87 THR A CA 1
ATOM 668 C C . THR A 1 87 ? -1.185 -22.703 -19.047 1 95.56 87 THR A C 1
ATOM 670 O O . THR A 1 87 ? -1.295 -23.641 -18.266 1 95.56 87 THR A O 1
ATOM 673 N N . ARG A 1 88 ? -0.727 -21.5 -18.719 1 93.56 88 ARG A N 1
ATOM 674 C CA . ARG A 1 88 ? -0.591 -21.094 -17.328 1 93.56 88 ARG A CA 1
ATOM 675 C C . ARG A 1 88 ? -1.781 -20.25 -16.875 1 93.56 88 ARG A C 1
ATOM 677 O O . ARG A 1 88 ? -2.551 -19.766 -17.703 1 93.56 88 ARG A O 1
ATOM 684 N N . MET A 1 89 ? -1.883 -20.156 -15.594 1 94.12 89 MET A N 1
ATOM 685 C CA . MET A 1 89 ? -3.018 -19.391 -15.078 1 94.12 89 MET A CA 1
ATOM 686 C C . MET A 1 89 ? -2.68 -17.906 -14.977 1 94.12 89 MET A C 1
ATOM 688 O O . MET A 1 89 ? -1.652 -17.547 -14.406 1 94.12 89 MET A O 1
ATOM 692 N N . VAL A 1 90 ? -3.398 -17.109 -15.594 1 92.94 90 VAL A N 1
ATOM 693 C CA . VAL A 1 90 ? -3.479 -15.664 -15.453 1 92.94 90 VAL A CA 1
ATOM 694 C C . VAL A 1 90 ? -4.941 -15.234 -15.391 1 92.94 90 VAL A C 1
ATOM 696 O O . VAL A 1 90 ? -5.668 -15.336 -16.375 1 92.94 90 VAL A O 1
ATOM 699 N N . ASP A 1 91 ? -5.348 -14.914 -14.234 1 93 91 ASP A N 1
ATOM 700 C CA . ASP A 1 91 ? -6.738 -14.492 -14.094 1 93 91 ASP A CA 1
ATOM 701 C C . ASP A 1 91 ? -6.852 -13.273 -13.188 1 93 91 ASP A C 1
ATOM 703 O O . ASP A 1 91 ? -5.848 -12.789 -12.656 1 93 91 ASP A O 1
ATOM 707 N N . GLU A 1 92 ? -7.992 -12.727 -13.125 1 93.19 92 GLU A N 1
ATOM 708 C CA . GLU A 1 92 ? -8.219 -11.484 -12.391 1 93.19 92 GLU A CA 1
ATOM 709 C C . GLU A 1 92 ? -7.875 -11.641 -10.914 1 93.19 92 GLU A C 1
ATOM 711 O O . GLU A 1 92 ? -7.262 -10.758 -10.312 1 93.19 92 GLU A O 1
ATOM 716 N N . GLY A 1 93 ? -8.297 -12.711 -10.336 1 93.62 93 GLY A N 1
ATOM 717 C CA . GLY A 1 93 ? -8.016 -12.945 -8.93 1 93.62 93 GLY A CA 1
ATOM 718 C C . GLY A 1 93 ? -6.531 -13.078 -8.633 1 93.62 93 GLY A C 1
ATOM 719 O O . GLY A 1 93 ? -6.027 -12.477 -7.684 1 93.62 93 GLY A O 1
ATOM 720 N N . LEU A 1 94 ? -5.871 -13.883 -9.453 1 94.75 94 LEU A N 1
ATOM 721 C CA . LEU A 1 94 ? -4.43 -14.062 -9.312 1 94.75 94 LEU A CA 1
ATOM 722 C C . LEU A 1 94 ? -3.695 -12.734 -9.484 1 94.75 94 LEU A C 1
ATOM 724 O O . LEU A 1 94 ? -2.809 -12.406 -8.695 1 94.75 94 LEU A O 1
ATOM 728 N N . THR A 1 95 ? -4.082 -11.945 -10.438 1 96.44 95 THR A N 1
ATOM 729 C CA . THR A 1 95 ? -3.473 -10.648 -10.727 1 96.44 95 THR A CA 1
ATOM 730 C C . THR A 1 95 ? -3.703 -9.672 -9.57 1 96.44 95 THR A C 1
ATOM 732 O O . THR A 1 95 ? -2.77 -9.016 -9.117 1 96.44 95 THR A O 1
ATOM 735 N N . ALA A 1 96 ? -4.93 -9.656 -9.117 1 97.31 96 ALA A N 1
ATOM 736 C CA . ALA A 1 96 ? -5.262 -8.766 -8.008 1 97.31 96 ALA A CA 1
ATOM 737 C C . ALA A 1 96 ? -4.449 -9.117 -6.762 1 97.31 96 ALA A C 1
ATOM 739 O O . ALA A 1 96 ? -3.906 -8.234 -6.098 1 97.31 96 ALA A O 1
ATOM 740 N N . GLY A 1 97 ? -4.383 -10.406 -6.477 1 97.38 97 GLY A N 1
ATOM 741 C CA . GLY A 1 97 ? -3.592 -10.852 -5.34 1 97.38 97 GLY A CA 1
ATOM 742 C C . GLY A 1 97 ? -2.135 -10.438 -5.426 1 97.38 97 GLY A C 1
ATOM 743 O O . GLY A 1 97 ? -1.562 -9.953 -4.449 1 97.38 97 GLY A O 1
ATOM 744 N N . MET A 1 98 ? -1.529 -10.57 -6.582 1 98 98 MET A N 1
ATOM 745 C CA . MET A 1 98 ? -0.125 -10.219 -6.766 1 98 98 MET A CA 1
ATOM 746 C C . MET A 1 98 ? 0.078 -8.711 -6.621 1 98 98 MET A C 1
ATOM 748 O O . MET A 1 98 ? 1.048 -8.273 -6 1 98 98 MET A O 1
ATOM 752 N N . VAL A 1 99 ? -0.842 -7.93 -7.148 1 98.69 99 VAL A N 1
ATOM 753 C CA . VAL A 1 99 ? -0.774 -6.477 -7.043 1 98.69 99 VAL A CA 1
ATOM 754 C C . VAL A 1 99 ? -0.828 -6.059 -5.574 1 98.69 99 VAL A C 1
ATOM 756 O O . VAL A 1 99 ? -0.041 -5.219 -5.133 1 98.69 99 VAL A O 1
ATOM 759 N N . GLU A 1 100 ? -1.755 -6.652 -4.848 1 98.81 100 GLU A N 1
ATOM 760 C CA . GLU A 1 100 ? -1.889 -6.348 -3.426 1 98.81 100 GLU A CA 1
ATOM 761 C C . GLU A 1 100 ? -0.606 -6.676 -2.668 1 98.81 100 GLU A C 1
ATOM 763 O O . GLU A 1 100 ? -0.115 -5.859 -1.884 1 98.81 100 GLU A O 1
ATOM 768 N N . TYR A 1 101 ? -0.052 -7.824 -2.947 1 98.75 101 TYR A N 1
ATOM 769 C CA . TYR A 1 101 ? 1.155 -8.273 -2.264 1 98.75 101 TYR A CA 1
ATOM 770 C C . TYR A 1 101 ? 2.334 -7.363 -2.574 1 98.75 101 TYR A C 1
ATOM 772 O O . TYR A 1 101 ? 2.998 -6.863 -1.662 1 98.75 101 TYR A O 1
ATOM 780 N N . VAL A 1 102 ? 2.57 -7.113 -3.818 1 98.94 102 VAL A N 1
ATOM 781 C CA . VAL A 1 102 ? 3.727 -6.332 -4.254 1 98.94 102 VAL A CA 1
ATOM 782 C C . VAL A 1 102 ? 3.586 -4.891 -3.773 1 98.94 102 VAL A C 1
ATOM 784 O O . VAL A 1 102 ? 4.512 -4.336 -3.176 1 98.94 102 VAL A O 1
ATOM 787 N N . THR A 1 103 ? 2.396 -4.297 -3.984 1 98.94 103 THR A N 1
ATOM 788 C CA . THR A 1 103 ? 2.172 -2.92 -3.559 1 98.94 103 THR A CA 1
ATOM 789 C C . THR A 1 103 ? 2.307 -2.793 -2.045 1 98.94 103 THR A C 1
ATOM 791 O O . THR A 1 103 ? 2.951 -1.866 -1.549 1 98.94 103 THR A O 1
ATOM 794 N N . GLY A 1 104 ? 1.724 -3.754 -1.332 1 98.88 104 GLY A N 1
ATOM 795 C CA . GLY A 1 104 ? 1.8 -3.742 0.12 1 98.88 104 GLY A CA 1
ATOM 796 C C . GLY A 1 104 ? 3.223 -3.793 0.644 1 98.88 104 GLY A C 1
ATOM 797 O O . GLY A 1 104 ? 3.605 -2.988 1.497 1 98.88 104 GLY A O 1
ATOM 798 N N . HIS A 1 105 ? 4.016 -4.672 0.135 1 98.94 105 HIS A N 1
ATOM 799 C CA . HIS A 1 105 ? 5.367 -4.844 0.664 1 98.94 105 HIS A CA 1
ATOM 800 C C . HIS A 1 105 ? 6.293 -3.736 0.175 1 98.94 105 HIS A C 1
ATOM 802 O O . HIS A 1 105 ? 7.207 -3.326 0.892 1 98.94 105 HIS A O 1
ATOM 808 N N . VAL A 1 106 ? 6.059 -3.199 -1.076 1 98.94 106 VAL A N 1
ATOM 809 C CA . VAL A 1 106 ? 6.809 -2.023 -1.506 1 98.94 106 VAL A CA 1
ATOM 810 C C . VAL A 1 106 ? 6.539 -0.861 -0.552 1 98.94 106 VAL A C 1
ATOM 812 O O . VAL A 1 106 ? 7.473 -0.216 -0.069 1 98.94 106 VAL A O 1
ATOM 815 N N . LEU A 1 107 ? 5.281 -0.64 -0.21 1 98.94 107 LEU A N 1
ATOM 816 C CA . LEU A 1 107 ? 4.914 0.447 0.691 1 98.94 107 LEU A CA 1
ATOM 817 C C . LEU A 1 107 ? 5.43 0.182 2.102 1 98.94 107 LEU A C 1
ATOM 819 O O . LEU A 1 107 ? 5.828 1.112 2.807 1 98.94 107 LEU A O 1
ATOM 823 N N . ARG A 1 108 ? 5.395 -1.121 2.527 1 98.88 108 ARG A N 1
ATOM 824 C CA . ARG A 1 108 ? 5.957 -1.482 3.826 1 98.88 108 ARG A CA 1
ATOM 825 C C . ARG A 1 108 ? 7.387 -0.975 3.965 1 98.88 108 ARG A C 1
ATOM 827 O O . ARG A 1 108 ? 7.711 -0.277 4.926 1 98.88 108 ARG A O 1
ATOM 834 N N . HIS A 1 109 ? 8.164 -1.259 2.984 1 98.81 109 HIS A N 1
ATOM 835 C CA . HIS A 1 109 ? 9.578 -0.907 3.051 1 98.81 109 HIS A CA 1
ATOM 836 C C . HIS A 1 109 ? 9.789 0.583 2.799 1 98.81 109 HIS A C 1
ATOM 838 O O . HIS A 1 109 ? 10.641 1.21 3.434 1 98.81 109 HIS A O 1
ATOM 844 N N . HIS A 1 110 ? 9.023 1.149 1.923 1 98.62 110 HIS A N 1
ATOM 845 C CA . HIS A 1 110 ? 9.078 2.578 1.632 1 98.62 110 HIS A CA 1
ATOM 846 C C . HIS A 1 110 ? 8.781 3.406 2.879 1 98.62 110 HIS A C 1
ATOM 848 O O . HIS A 1 110 ? 9.469 4.391 3.152 1 98.62 110 HIS A O 1
ATOM 854 N N . LEU A 1 111 ? 7.828 2.975 3.701 1 98.44 111 LEU A N 1
ATOM 855 C CA . LEU A 1 111 ? 7.355 3.721 4.863 1 98.44 111 LEU A CA 1
ATOM 856 C C . LEU A 1 111 ? 8.172 3.371 6.102 1 98.44 111 LEU A C 1
ATOM 858 O O . LEU A 1 111 ? 8.047 4.031 7.137 1 98.44 111 LEU A O 1
ATOM 862 N N . GLY A 1 112 ? 8.992 2.369 6.008 1 97.94 112 GLY A N 1
ATOM 863 C CA . GLY A 1 112 ? 9.758 1.947 7.168 1 97.94 112 GLY A CA 1
ATOM 864 C C . GLY A 1 112 ? 8.891 1.407 8.289 1 97.94 112 GLY A C 1
ATOM 865 O O . GLY A 1 112 ? 9.133 1.701 9.461 1 97.94 112 GLY A O 1
ATOM 866 N N . MET A 1 113 ? 7.852 0.581 7.922 1 98.12 113 MET A N 1
ATOM 867 C CA . MET A 1 113 ? 6.828 0.138 8.859 1 98.12 113 MET A CA 1
ATOM 868 C C . MET A 1 113 ? 7.434 -0.715 9.969 1 98.12 113 MET A C 1
ATOM 870 O O . MET A 1 113 ? 6.977 -0.676 11.109 1 98.12 113 MET A O 1
ATOM 874 N N . ASP A 1 114 ? 8.477 -1.505 9.602 1 97.94 114 ASP A N 1
ATOM 875 C CA . ASP A 1 114 ? 9.023 -2.488 10.531 1 97.94 114 ASP A CA 1
ATOM 876 C C . ASP A 1 114 ? 9.523 -1.818 11.812 1 97.94 114 ASP A C 1
ATOM 878 O O . ASP A 1 114 ? 9.398 -2.379 12.906 1 97.94 114 ASP A O 1
ATOM 882 N N . ALA A 1 115 ? 10.086 -0.563 11.703 1 96.75 115 ALA A N 1
ATOM 883 C CA . ALA A 1 115 ? 10.633 0.15 12.852 1 96.75 115 ALA A CA 1
ATOM 884 C C . ALA A 1 115 ? 9.531 0.524 13.836 1 96.75 115 ALA A C 1
ATOM 886 O O . ALA A 1 115 ? 9.797 0.702 15.031 1 96.75 115 ALA A O 1
ATOM 887 N N . HIS A 1 116 ? 8.289 0.671 13.375 1 97.5 116 HIS A N 1
ATOM 888 C CA . HIS A 1 116 ? 7.164 1.032 14.227 1 97.5 116 HIS A CA 1
ATOM 889 C C . HIS A 1 116 ? 6.445 -0.21 14.742 1 97.5 116 HIS A C 1
ATOM 891 O O . HIS A 1 116 ? 5.902 -0.2 15.852 1 97.5 116 HIS A O 1
ATOM 897 N N . ILE A 1 117 ? 6.398 -1.276 13.883 1 97.56 117 ILE A N 1
ATOM 898 C CA . ILE A 1 117 ? 5.766 -2.533 14.273 1 97.56 117 ILE A CA 1
ATOM 899 C C . ILE A 1 117 ? 6.555 -3.182 15.406 1 97.56 117 ILE A C 1
ATOM 901 O O . ILE A 1 117 ? 5.973 -3.725 16.344 1 97.56 117 ILE A O 1
ATOM 905 N N . VAL A 1 118 ? 7.891 -3.133 15.289 1 96.44 118 VAL A N 1
ATOM 906 C CA . VAL A 1 118 ? 8.789 -3.635 16.328 1 96.44 118 VAL A CA 1
ATOM 907 C C . VAL A 1 118 ? 9.586 -2.479 16.922 1 96.44 118 VAL A C 1
ATOM 909 O O . VAL A 1 118 ? 10.609 -2.068 16.359 1 96.44 118 VAL A O 1
ATOM 912 N N . ASN A 1 119 ? 9.109 -1.904 18 1 96.75 119 ASN A N 1
ATOM 913 C CA . ASN A 1 119 ? 9.703 -0.77 18.688 1 96.75 119 ASN A CA 1
ATOM 914 C C . ASN A 1 119 ? 9.75 -1.003 20.203 1 96.75 119 ASN A C 1
ATOM 916 O O . ASN A 1 119 ? 9.062 -0.321 20.953 1 96.75 119 ASN A O 1
ATOM 920 N N . PRO A 1 120 ? 10.609 -1.965 20.625 1 95 120 PRO A N 1
ATOM 921 C CA . PRO A 1 120 ? 10.625 -2.359 22.047 1 95 120 PRO A CA 1
ATOM 922 C C . PRO A 1 120 ? 10.992 -1.207 22.969 1 95 120 PRO A C 1
ATOM 924 O O . PRO A 1 120 ? 10.594 -1.199 24.141 1 95 120 PRO A O 1
ATOM 927 N N . ASP A 1 121 ? 11.609 -0.179 22.531 1 96.38 121 ASP A N 1
ATOM 928 C CA . ASP A 1 121 ? 12.062 0.924 23.375 1 96.38 121 ASP A CA 1
ATOM 929 C C . ASP A 1 121 ? 11.039 2.053 23.406 1 96.38 121 ASP A C 1
ATOM 931 O O . ASP A 1 121 ? 11.219 3.043 24.109 1 96.38 121 ASP A O 1
ATOM 935 N N . HIS A 1 122 ? 9.961 1.949 22.641 1 96.81 122 HIS A N 1
ATOM 936 C CA . HIS A 1 122 ? 8.914 2.965 22.594 1 96.81 122 HIS A CA 1
ATOM 937 C C . HIS A 1 122 ? 9.492 4.332 22.234 1 96.81 122 HIS A C 1
ATOM 939 O O . HIS A 1 122 ? 9.164 5.332 22.875 1 96.81 122 HIS A O 1
ATOM 945 N N . GLU A 1 123 ? 10.367 4.297 21.25 1 96.62 123 GLU A N 1
ATOM 946 C CA . GLU A 1 123 ? 11.031 5.527 20.828 1 96.62 123 GLU A CA 1
ATOM 947 C C . GLU A 1 123 ? 10.148 6.328 19.875 1 96.62 123 GLU A C 1
ATOM 949 O O . GLU A 1 123 ? 9.594 5.773 18.922 1 96.62 123 GLU A O 1
ATOM 954 N N . TRP A 1 124 ? 10.016 7.574 20.203 1 97.31 124 TRP A N 1
ATOM 955 C CA . TRP A 1 124 ? 9.367 8.523 19.312 1 97.31 124 TRP A CA 1
ATOM 956 C C . TRP A 1 124 ? 10.375 9.141 18.344 1 97.31 124 TRP A C 1
ATOM 958 O O . TRP A 1 124 ? 11.109 10.055 18.719 1 97.31 124 TRP A O 1
ATOM 968 N N . ARG A 1 125 ? 10.477 8.695 17.094 1 94.31 125 ARG A N 1
ATOM 969 C CA . ARG A 1 125 ? 11.383 9.195 16.062 1 94.31 125 ARG A CA 1
ATOM 970 C C . ARG A 1 125 ? 10.609 9.742 14.867 1 94.31 125 ARG A C 1
ATOM 972 O O . ARG A 1 125 ? 10.281 9 13.938 1 94.31 125 ARG A O 1
ATOM 979 N N . PRO A 1 126 ? 10.32 10.992 14.844 1 92.94 126 PRO A N 1
ATOM 980 C CA . PRO A 1 126 ? 9.492 11.586 13.789 1 92.94 126 PRO A CA 1
ATOM 981 C C . PRO A 1 126 ? 10.273 11.883 12.516 1 92.94 126 PRO A C 1
ATOM 983 O O . PRO A 1 126 ? 10.445 13.047 12.141 1 92.94 126 PRO A O 1
ATOM 986 N N . VAL A 1 127 ? 10.703 10.914 11.82 1 91.88 127 VAL A N 1
ATOM 987 C CA . VAL A 1 127 ? 11.406 11.031 10.547 1 91.88 127 VAL A CA 1
ATOM 988 C C . VAL A 1 127 ? 10.508 10.547 9.414 1 91.88 127 VAL A C 1
ATOM 990 O O . VAL A 1 127 ? 10.328 9.344 9.227 1 91.88 127 VAL A O 1
ATOM 993 N N . PRO A 1 128 ? 9.953 11.422 8.727 1 92.5 128 PRO A N 1
ATOM 994 C CA . PRO A 1 128 ? 9.062 11.008 7.637 1 92.5 128 PRO A CA 1
ATOM 995 C C . PRO A 1 128 ? 9.812 10.328 6.492 1 92.5 128 PRO A C 1
ATOM 997 O O . PRO A 1 128 ? 10.969 10.664 6.219 1 92.5 128 PRO A O 1
ATOM 1000 N N . PRO A 1 129 ? 9.188 9.336 5.832 1 95.19 129 PRO A N 1
ATOM 1001 C CA . PRO A 1 129 ? 9.781 8.75 4.629 1 95.19 129 PRO A CA 1
ATOM 1002 C C . PRO A 1 129 ? 9.836 9.727 3.457 1 95.19 129 PRO A C 1
ATOM 1004 O O . PRO A 1 129 ? 9.18 10.773 3.49 1 95.19 129 PRO A O 1
ATOM 1007 N N . PRO A 1 130 ? 10.734 9.445 2.479 1 95.38 130 PRO A N 1
ATOM 1008 C CA . PRO A 1 130 ? 10.617 10.211 1.234 1 95.38 130 PRO A CA 1
ATOM 1009 C C . PRO A 1 130 ? 9.273 10.008 0.541 1 95.38 130 PRO A C 1
ATOM 1011 O O . PRO A 1 130 ? 8.461 9.195 0.987 1 95.38 130 PRO A O 1
ATOM 1014 N N . LEU A 1 131 ? 8.984 10.805 -0.416 1 96.56 131 LEU A N 1
ATOM 1015 C CA . LEU A 1 131 ? 7.797 10.547 -1.228 1 96.56 131 LEU A CA 1
ATOM 1016 C C . LEU A 1 131 ? 8.062 9.414 -2.221 1 96.56 131 LEU A C 1
ATOM 1018 O O . LEU A 1 131 ? 9.203 9.203 -2.639 1 96.56 131 LEU A O 1
ATOM 1022 N N . ALA A 1 132 ? 7.023 8.711 -2.611 1 97.88 132 ALA A N 1
ATOM 1023 C CA . ALA A 1 132 ? 7.102 7.59 -3.547 1 97.88 132 ALA A CA 1
ATOM 1024 C C . ALA A 1 132 ? 7.828 7.992 -4.828 1 97.88 132 ALA A C 1
ATOM 1026 O O . ALA A 1 132 ? 8.578 7.199 -5.402 1 97.88 132 ALA A O 1
ATOM 1027 N N . ALA A 1 133 ? 7.637 9.258 -5.227 1 96.69 133 ALA A N 1
ATOM 1028 C CA . ALA A 1 133 ? 8.242 9.742 -6.469 1 96.69 133 ALA A CA 1
ATOM 1029 C C . ALA A 1 133 ? 9.766 9.727 -6.375 1 96.69 133 ALA A C 1
ATOM 1031 O O . ALA A 1 133 ? 10.461 9.711 -7.395 1 96.69 133 ALA A O 1
ATOM 1032 N N . ASP A 1 134 ? 10.273 9.711 -5.102 1 96.81 134 ASP A N 1
ATOM 1033 C CA . ASP A 1 134 ? 11.711 9.75 -4.871 1 96.81 134 ASP A CA 1
ATOM 1034 C C . ASP A 1 134 ? 12.258 8.359 -4.539 1 96.81 134 ASP A C 1
ATOM 1036 O O . ASP A 1 134 ? 13.406 8.219 -4.117 1 96.81 134 ASP A O 1
ATOM 1040 N N . ARG A 1 135 ? 11.453 7.324 -4.641 1 98.19 135 ARG A N 1
ATOM 1041 C CA . ARG A 1 135 ? 11.82 5.934 -4.395 1 98.19 135 ARG A CA 1
ATOM 1042 C C . ARG A 1 135 ? 11.883 5.145 -5.699 1 98.19 135 ARG A C 1
ATOM 1044 O O . ARG A 1 135 ? 10.867 4.953 -6.363 1 98.19 135 ARG A O 1
ATOM 1051 N N . LYS A 1 136 ? 13.039 4.656 -6.082 1 98.69 136 LYS A N 1
ATOM 1052 C CA . LYS A 1 136 ? 13.219 3.9 -7.316 1 98.69 136 LYS A CA 1
ATOM 1053 C C . LYS A 1 136 ? 12.852 2.434 -7.129 1 98.69 136 LYS A C 1
ATOM 1055 O O . LYS A 1 136 ? 13.516 1.708 -6.387 1 98.69 136 LYS A O 1
ATOM 1060 N N . VAL A 1 137 ? 11.797 1.989 -7.797 1 98.94 137 VAL A N 1
ATOM 1061 C CA . VAL A 1 137 ? 11.336 0.604 -7.754 1 98.94 137 VAL A CA 1
ATOM 1062 C C . VAL A 1 137 ? 11.547 -0.053 -9.117 1 98.94 137 VAL A C 1
ATOM 1064 O O . VAL A 1 137 ? 11.141 0.495 -10.141 1 98.94 137 VAL A O 1
ATOM 1067 N N . THR A 1 138 ? 12.211 -1.161 -9.109 1 98.94 138 THR A N 1
ATOM 1068 C CA . THR A 1 138 ? 12.445 -1.9 -10.344 1 98.94 138 THR A CA 1
ATOM 1069 C C . THR A 1 138 ? 11.727 -3.246 -10.312 1 98.94 138 THR A C 1
ATOM 1071 O O . THR A 1 138 ? 11.836 -3.992 -9.344 1 98.94 138 THR A O 1
ATOM 1074 N N . ILE A 1 139 ? 11 -3.555 -11.344 1 98.88 139 ILE A N 1
ATOM 1075 C CA . ILE A 1 139 ? 10.32 -4.84 -11.484 1 98.88 139 ILE A CA 1
ATOM 1076 C C . ILE A 1 139 ? 11.023 -5.672 -12.562 1 98.88 139 ILE A C 1
ATOM 1078 O O . ILE A 1 139 ? 11.125 -5.25 -13.711 1 98.88 139 ILE A O 1
ATOM 1082 N N . LEU A 1 140 ? 11.578 -6.801 -12.148 1 98.56 140 LEU A N 1
ATOM 1083 C CA . LEU A 1 140 ? 12.086 -7.75 -13.133 1 98.56 140 LEU A CA 1
ATOM 1084 C C . LEU A 1 140 ? 10.984 -8.703 -13.586 1 98.56 140 LEU A C 1
ATOM 1086 O O . LEU A 1 140 ? 10.523 -9.539 -12.812 1 98.56 140 LEU A O 1
ATOM 1090 N N . GLY A 1 141 ? 10.617 -8.617 -14.812 1 97 141 GLY A N 1
ATOM 1091 C CA . GLY A 1 141 ? 9.477 -9.32 -15.383 1 97 141 GLY A CA 1
ATOM 1092 C C . GLY A 1 141 ? 8.289 -8.422 -15.641 1 97 141 GLY A C 1
ATOM 1093 O O . GLY A 1 141 ? 7.566 -8.047 -14.711 1 97 141 GLY A O 1
ATOM 1094 N N . LEU A 1 142 ? 8.109 -8.102 -16.953 1 97.06 142 LEU A N 1
ATOM 1095 C CA . LEU A 1 142 ? 7.023 -7.215 -17.344 1 97.06 142 LEU A CA 1
ATOM 1096 C C . LEU A 1 142 ? 5.969 -7.961 -18.156 1 97.06 142 LEU A C 1
ATOM 1098 O O . LEU A 1 142 ? 5.492 -7.465 -19.172 1 97.06 142 LEU A O 1
ATOM 1102 N N . GLY A 1 143 ? 5.73 -9.242 -17.703 1 93.56 143 GLY A N 1
ATOM 1103 C CA . GLY A 1 143 ? 4.559 -9.953 -18.203 1 93.56 143 GLY A CA 1
ATOM 1104 C C . GLY A 1 143 ? 3.26 -9.422 -17.609 1 93.56 143 GLY A C 1
ATOM 1105 O O . GLY A 1 143 ? 3.176 -8.258 -17.234 1 93.56 143 GLY A O 1
ATOM 1106 N N . ALA A 1 144 ? 2.23 -10.281 -17.609 1 93 144 ALA A N 1
ATOM 1107 C CA . ALA A 1 144 ? 0.901 -9.867 -17.156 1 93 144 ALA A CA 1
ATOM 1108 C C . ALA A 1 144 ? 0.941 -9.367 -15.711 1 93 144 ALA A C 1
ATOM 1110 O O . ALA A 1 144 ? 0.449 -8.273 -15.414 1 93 144 ALA A O 1
ATOM 1111 N N . LEU A 1 145 ? 1.561 -10.125 -14.828 1 95.5 145 LEU A N 1
ATOM 1112 C CA . LEU A 1 145 ? 1.574 -9.773 -13.414 1 95.5 145 LEU A CA 1
ATOM 1113 C C . LEU A 1 145 ? 2.494 -8.586 -13.156 1 95.5 145 LEU A C 1
ATOM 1115 O O . LEU A 1 145 ? 2.137 -7.672 -12.414 1 95.5 145 LEU A O 1
ATOM 1119 N N . GLY A 1 146 ? 3.729 -8.609 -13.781 1 97.38 146 GLY A N 1
ATOM 1120 C CA . GLY A 1 146 ? 4.66 -7.512 -13.602 1 97.38 146 GLY A CA 1
ATOM 1121 C C . GLY A 1 146 ? 4.109 -6.18 -14.07 1 97.38 146 GLY A C 1
ATOM 1122 O O . GLY A 1 146 ? 4.293 -5.156 -13.406 1 97.38 146 GLY A O 1
ATOM 1123 N N . THR A 1 147 ? 3.441 -6.207 -15.188 1 97.81 147 THR A N 1
ATOM 1124 C CA . THR A 1 147 ? 2.838 -5 -15.742 1 97.81 147 THR A CA 1
ATOM 1125 C C . THR A 1 147 ? 1.753 -4.461 -14.812 1 97.81 147 THR A C 1
ATOM 1127 O O . THR A 1 147 ? 1.7 -3.262 -14.539 1 97.81 147 THR A O 1
ATOM 1130 N N . ALA A 1 148 ? 0.891 -5.383 -14.336 1 97.75 148 ALA A N 1
ATOM 1131 C CA . ALA A 1 148 ? -0.178 -4.973 -13.43 1 97.75 148 ALA A CA 1
ATOM 1132 C C . ALA A 1 148 ? 0.391 -4.348 -12.156 1 97.75 148 ALA A C 1
ATOM 1134 O O . ALA A 1 148 ? -0.076 -3.299 -11.711 1 97.75 148 ALA A O 1
ATOM 1135 N N . CYS A 1 149 ? 1.424 -4.926 -11.586 1 98.69 149 CYS A N 1
ATOM 1136 C CA . CYS A 1 149 ? 2.074 -4.398 -10.391 1 98.69 149 CYS A CA 1
ATOM 1137 C C . CYS A 1 149 ? 2.732 -3.053 -10.672 1 98.69 149 CYS A C 1
ATOM 1139 O O . CYS A 1 149 ? 2.619 -2.121 -9.875 1 98.69 149 CYS A O 1
ATOM 1141 N N . GLY A 1 150 ? 3.434 -3.002 -11.797 1 98.75 150 GLY A N 1
ATOM 1142 C CA . GLY A 1 150 ? 4.09 -1.762 -12.172 1 98.75 150 GLY A CA 1
ATOM 1143 C C . GLY A 1 150 ? 3.127 -0.598 -12.32 1 98.75 150 GLY A C 1
ATOM 1144 O O . GLY A 1 150 ? 3.41 0.509 -11.852 1 98.75 150 GLY A O 1
ATOM 1145 N N . ARG A 1 151 ? 1.994 -0.836 -12.93 1 98.56 151 ARG A N 1
ATOM 1146 C CA . ARG A 1 151 ? 0.985 0.202 -13.117 1 98.56 151 ARG A CA 1
ATOM 1147 C C . ARG A 1 151 ? 0.421 0.663 -11.773 1 98.56 151 ARG A C 1
ATOM 1149 O O . ARG A 1 151 ? 0.209 1.858 -11.562 1 98.56 151 ARG A O 1
ATOM 1156 N N . ALA A 1 152 ? 0.164 -0.305 -10.914 1 98.69 152 ALA A N 1
ATOM 1157 C CA . ALA A 1 152 ? -0.349 0.038 -9.586 1 98.69 152 ALA A CA 1
ATOM 1158 C C . ALA A 1 152 ? 0.64 0.915 -8.828 1 98.69 152 ALA A C 1
ATOM 1160 O O . ALA A 1 152 ? 0.257 1.933 -8.242 1 98.69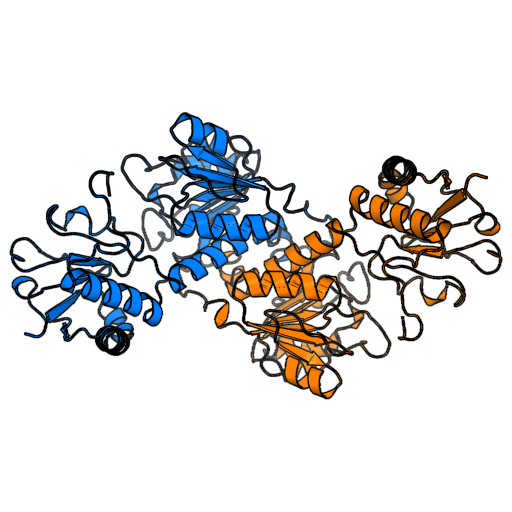 152 ALA A O 1
ATOM 1161 N N . LEU A 1 153 ? 1.938 0.551 -8.852 1 98.88 153 LEU A N 1
ATOM 1162 C CA . LEU A 1 153 ? 2.975 1.307 -8.156 1 98.88 153 LEU A CA 1
ATOM 1163 C C . LEU A 1 153 ? 3.146 2.689 -8.773 1 98.88 153 LEU A C 1
ATOM 1165 O O . LEU A 1 153 ? 3.264 3.686 -8.055 1 98.88 153 LEU A O 1
ATOM 1169 N N . ALA A 1 154 ? 3.133 2.729 -10.109 1 98.69 154 ALA A N 1
ATOM 1170 C CA . ALA A 1 154 ? 3.217 4.012 -10.797 1 98.69 154 ALA A CA 1
ATOM 1171 C C . ALA A 1 154 ? 2.021 4.898 -10.453 1 98.69 154 ALA A C 1
ATOM 1173 O O . ALA A 1 154 ? 2.17 6.113 -10.281 1 98.69 154 ALA A O 1
ATOM 1174 N N . GLY A 1 155 ? 0.862 4.301 -10.359 1 98.06 155 GLY A N 1
ATOM 1175 C CA . GLY A 1 155 ? -0.348 5.023 -9.992 1 98.06 155 GLY A CA 1
ATOM 1176 C C . GLY A 1 155 ? -0.286 5.629 -8.609 1 98.06 155 GLY A C 1
ATOM 1177 O O . GLY A 1 155 ? -0.975 6.609 -8.32 1 98.06 155 GLY A O 1
ATOM 1178 N N . LEU A 1 156 ? 0.558 5.066 -7.746 1 98.38 156 LEU A N 1
ATOM 1179 C CA . LEU A 1 156 ? 0.75 5.582 -6.395 1 98.38 156 LEU A CA 1
ATOM 1180 C C . LEU A 1 156 ? 1.903 6.578 -6.352 1 98.38 156 LEU A C 1
ATOM 1182 O O . LEU A 1 156 ? 2.217 7.129 -5.293 1 98.38 156 LEU A O 1
ATOM 1186 N N . GLY A 1 157 ? 2.578 6.758 -7.496 1 97.88 157 GLY A N 1
ATOM 1187 C CA . GLY A 1 157 ? 3.553 7.832 -7.609 1 97.88 157 GLY A CA 1
ATOM 1188 C C . GLY A 1 157 ? 4.988 7.34 -7.566 1 97.88 157 GLY A C 1
ATOM 1189 O O . GLY A 1 157 ? 5.926 8.133 -7.672 1 97.88 157 GLY A O 1
ATOM 1190 N N . PHE A 1 158 ? 5.215 6.031 -7.465 1 98.75 158 PHE A N 1
ATOM 1191 C CA . PHE A 1 158 ? 6.574 5.512 -7.391 1 98.75 158 PHE A CA 1
ATOM 1192 C C . PHE A 1 158 ? 7.309 5.727 -8.711 1 98.75 158 PHE A C 1
ATOM 1194 O O . PHE A 1 158 ? 6.695 5.699 -9.781 1 98.75 158 PHE A O 1
ATOM 1201 N N . ALA A 1 159 ? 8.578 5.969 -8.648 1 98.56 159 ALA A N 1
ATOM 1202 C CA . ALA A 1 159 ? 9.445 5.93 -9.82 1 98.56 159 ALA A CA 1
ATOM 1203 C C . ALA A 1 159 ? 9.742 4.492 -10.234 1 98.56 159 ALA A C 1
ATOM 1205 O O . ALA A 1 159 ? 10.633 3.848 -9.68 1 98.56 159 ALA A O 1
ATOM 1206 N N . VAL A 1 160 ? 9 3.988 -11.266 1 98.88 160 VAL A N 1
ATOM 1207 C CA . VAL A 1 160 ? 9.016 2.561 -11.57 1 98.88 160 VAL A CA 1
ATOM 1208 C C . VAL A 1 160 ? 9.812 2.316 -12.852 1 98.88 160 VAL A C 1
ATOM 1210 O O . VAL A 1 160 ? 9.625 3.014 -13.844 1 98.88 160 VAL A O 1
ATOM 1213 N N . SER A 1 161 ? 10.719 1.438 -12.789 1 98.69 161 SER A N 1
ATOM 1214 C CA . SER A 1 161 ? 11.367 0.855 -13.953 1 98.69 161 SER A CA 1
ATOM 1215 C C . SER A 1 161 ? 11.125 -0.649 -14.031 1 98.69 161 SER A C 1
ATOM 1217 O O . SER A 1 161 ? 10.641 -1.253 -13.07 1 98.69 161 SER A O 1
ATOM 1219 N N . GLY A 1 162 ? 11.359 -1.239 -15.125 1 98.31 162 GLY A N 1
ATOM 1220 C CA . GLY A 1 162 ? 11.203 -2.678 -15.266 1 98.31 162 GLY A CA 1
ATOM 1221 C C . GLY A 1 162 ? 12.062 -3.264 -16.375 1 98.31 162 GLY A C 1
ATOM 1222 O O . GLY A 1 162 ? 12.664 -2.525 -17.156 1 98.31 162 GLY A O 1
ATOM 1223 N N . TRP A 1 163 ? 12.195 -4.527 -16.344 1 98.19 163 TRP A N 1
ATOM 1224 C CA . TRP A 1 163 ? 12.984 -5.25 -17.328 1 98.19 163 TRP A CA 1
ATOM 1225 C C . TRP A 1 163 ? 12.234 -6.48 -17.828 1 98.19 163 TRP A C 1
ATOM 1227 O O . TRP A 1 163 ? 11.586 -7.184 -17.047 1 98.19 163 TRP A O 1
ATOM 1237 N N . SER A 1 164 ? 12.289 -6.711 -19.078 1 95.69 164 SER A N 1
ATOM 1238 C CA . SER A 1 164 ? 11.891 -7.953 -19.719 1 95.69 164 SER A CA 1
ATOM 1239 C C . SER A 1 164 ? 12.844 -8.305 -20.875 1 95.69 164 SER A C 1
ATOM 1241 O O . SER A 1 164 ? 13.586 -7.449 -21.344 1 95.69 164 SER A O 1
ATOM 1243 N N . ARG A 1 165 ? 12.82 -9.586 -21.172 1 91 165 ARG A N 1
ATOM 1244 C CA . ARG A 1 165 ? 13.688 -10.023 -22.25 1 91 165 ARG A CA 1
ATOM 1245 C C . ARG A 1 165 ? 13.359 -9.281 -23.547 1 91 165 ARG A C 1
ATOM 1247 O O . ARG A 1 165 ? 14.258 -8.789 -24.234 1 91 165 ARG A O 1
ATOM 1254 N N . SER A 1 166 ? 12.094 -9.242 -23.875 1 91.62 166 SER A N 1
ATOM 1255 C CA . SER A 1 166 ? 11.625 -8.555 -25.078 1 91.62 166 SER A CA 1
ATOM 1256 C C . SER A 1 166 ? 11.195 -7.125 -24.75 1 91.62 166 SER A C 1
ATOM 1258 O O . SER A 1 166 ? 10.703 -6.848 -23.656 1 91.62 166 SER A O 1
ATOM 1260 N N . PRO A 1 167 ? 11.383 -6.238 -25.688 1 94.44 167 PRO A N 1
ATOM 1261 C CA . PRO A 1 167 ? 11.016 -4.84 -25.438 1 94.44 167 PRO A CA 1
ATOM 1262 C C . PRO A 1 167 ? 9.531 -4.652 -25.172 1 94.44 167 PRO A C 1
ATOM 1264 O O . PRO A 1 167 ? 8.695 -5.324 -25.781 1 94.44 167 PRO A O 1
ATOM 1267 N N . LYS A 1 168 ? 9.258 -3.826 -24.234 1 95.69 168 LYS A N 1
ATOM 1268 C CA . LYS A 1 168 ? 7.898 -3.42 -23.906 1 95.69 168 LYS A CA 1
ATOM 1269 C C . LYS A 1 168 ? 7.793 -1.901 -23.781 1 95.69 168 LYS A C 1
ATOM 1271 O O . LYS A 1 168 ? 8.797 -1.221 -23.562 1 95.69 168 LYS A O 1
ATOM 1276 N N . GLU A 1 169 ? 6.602 -1.408 -24.062 1 97.25 169 GLU A N 1
ATOM 1277 C CA . GLU A 1 169 ? 6.238 -0.025 -23.781 1 97.25 169 GLU A CA 1
ATOM 1278 C C . GLU A 1 169 ? 4.992 0.045 -22.891 1 97.25 169 GLU A C 1
ATOM 1280 O O . GLU A 1 169 ? 3.895 -0.303 -23.328 1 97.25 169 GLU A O 1
ATOM 1285 N N . ILE A 1 170 ? 5.219 0.448 -21.703 1 97.31 170 ILE A N 1
ATOM 1286 C CA . ILE A 1 170 ? 4.137 0.501 -20.734 1 97.31 170 ILE A CA 1
ATOM 1287 C C . ILE A 1 170 ? 4.09 1.888 -20.094 1 97.31 170 ILE A C 1
ATOM 1289 O O . ILE A 1 170 ? 5.082 2.355 -19.531 1 97.31 170 ILE A O 1
ATOM 1293 N N . ASP A 1 171 ? 2.953 2.562 -20.078 1 96.44 171 ASP A N 1
ATOM 1294 C CA . ASP A 1 171 ? 2.795 3.898 -19.516 1 96.44 171 ASP A CA 1
ATOM 1295 C C . ASP A 1 171 ? 3.133 3.906 -18.031 1 96.44 171 ASP A C 1
ATOM 1297 O O . ASP A 1 171 ? 2.678 3.041 -17.281 1 96.44 171 ASP A O 1
ATOM 1301 N N . GLY A 1 172 ? 4.012 4.875 -17.672 1 96.75 172 GLY A N 1
ATOM 1302 C CA . GLY A 1 172 ? 4.344 5.059 -16.266 1 96.75 172 GLY A CA 1
ATOM 1303 C C . GLY A 1 172 ? 5.496 4.188 -15.805 1 96.75 172 GLY A C 1
ATOM 1304 O O . GLY A 1 172 ? 5.922 4.262 -14.648 1 96.75 172 GLY A O 1
ATOM 1305 N N . ILE A 1 173 ? 5.992 3.326 -16.672 1 98.25 173 ILE A N 1
ATOM 1306 C CA . ILE A 1 173 ? 7.098 2.438 -16.344 1 98.25 173 ILE A CA 1
ATOM 1307 C C . ILE A 1 173 ? 8.242 2.641 -17.344 1 98.25 173 ILE A C 1
ATOM 1309 O O . ILE A 1 173 ? 8.031 2.605 -18.547 1 98.25 173 ILE A O 1
ATOM 1313 N N . ARG A 1 174 ? 9.43 3.047 -16.875 1 98.38 174 ARG A N 1
ATOM 1314 C CA . ARG A 1 174 ? 10.617 3.055 -17.719 1 98.38 174 ARG A CA 1
ATOM 1315 C C . ARG A 1 174 ? 11.07 1.634 -18.031 1 98.38 174 ARG A C 1
ATOM 1317 O O . ARG A 1 174 ? 11.664 0.964 -17.188 1 98.38 174 ARG A O 1
ATOM 1324 N N . CYS A 1 175 ? 10.852 1.107 -19.266 1 98.31 175 CYS A N 1
ATOM 1325 C CA . CYS A 1 175 ? 11.055 -0.291 -19.625 1 98.31 175 CYS A CA 1
ATOM 1326 C C . CYS A 1 175 ? 12.438 -0.502 -20.234 1 98.31 175 CYS A C 1
ATOM 1328 O O . CYS A 1 175 ? 12.852 0.251 -21.125 1 98.31 175 CYS A O 1
ATOM 1330 N N . HIS A 1 176 ? 13.109 -1.455 -19.719 1 97.88 176 HIS A N 1
ATOM 1331 C CA . HIS A 1 176 ? 14.383 -1.908 -20.266 1 97.88 176 HIS A CA 1
ATOM 1332 C C . HIS A 1 176 ? 14.289 -3.342 -20.781 1 97.88 176 HIS A C 1
ATOM 1334 O O . HIS A 1 176 ? 13.406 -4.094 -20.359 1 97.88 176 HIS A O 1
ATOM 1340 N N . SER A 1 177 ? 15.195 -3.695 -21.703 1 96.25 177 SER A N 1
ATOM 1341 C CA . SER A 1 177 ? 15.148 -5.047 -22.25 1 96.25 177 SER A CA 1
ATOM 1342 C C . SER A 1 177 ? 16.547 -5.566 -22.562 1 96.25 177 SER A C 1
ATOM 1344 O O . SER A 1 177 ? 17.531 -4.828 -22.438 1 96.25 177 SER A O 1
ATOM 1346 N N . ALA A 1 178 ? 16.641 -6.766 -22.891 1 89.38 178 ALA A N 1
ATOM 1347 C CA . ALA A 1 178 ? 17.875 -7.445 -23.281 1 89.38 178 ALA A CA 1
ATOM 1348 C C . ALA A 1 178 ? 18.906 -7.387 -22.141 1 89.38 178 ALA A C 1
ATOM 1350 O O . ALA A 1 178 ? 18.594 -6.93 -21.047 1 89.38 178 ALA A O 1
ATOM 1351 N N . ASP A 1 179 ? 20.062 -7.93 -22.359 1 85.5 179 ASP A N 1
ATOM 1352 C CA . ASP A 1 179 ? 21.047 -8.117 -21.297 1 85.5 179 ASP A CA 1
ATOM 1353 C C . ASP A 1 179 ? 21.562 -6.77 -20.781 1 85.5 179 ASP A C 1
ATOM 1355 O O . ASP A 1 179 ? 21.688 -6.578 -19.562 1 85.5 179 ASP A O 1
ATOM 1359 N N . ASP A 1 180 ? 21.797 -5.922 -21.578 1 90.31 180 ASP A N 1
ATOM 1360 C CA . ASP A 1 180 ? 22.25 -4.594 -21.172 1 90.31 180 ASP A CA 1
ATOM 1361 C C . ASP A 1 180 ? 21.156 -3.865 -20.391 1 90.31 180 ASP A C 1
ATOM 1363 O O . ASP A 1 180 ? 21.469 -3.092 -19.469 1 90.31 180 ASP A O 1
ATOM 1367 N N . GLY A 1 181 ? 19.984 -4.242 -20.75 1 96.19 181 GLY A N 1
ATOM 1368 C CA . GLY A 1 181 ? 18.859 -3.615 -20.078 1 96.19 181 GLY A CA 1
ATOM 1369 C C . GLY A 1 181 ? 18.688 -4.074 -18.641 1 96.19 181 GLY A C 1
ATOM 1370 O O . GLY A 1 181 ? 18.234 -3.312 -17.797 1 96.19 181 GLY A O 1
ATOM 1371 N N . LEU A 1 182 ? 19.062 -5.305 -18.391 1 97.06 182 LEU A N 1
ATOM 1372 C CA . LEU A 1 182 ? 18.969 -5.816 -17.031 1 97.06 182 LEU A CA 1
ATOM 1373 C C . LEU A 1 182 ? 19.875 -5.031 -16.094 1 97.06 182 LEU A C 1
ATOM 1375 O O . LEU A 1 182 ? 19.438 -4.613 -15.016 1 97.06 182 LEU A O 1
ATOM 1379 N N . ALA A 1 183 ? 21.109 -4.863 -16.484 1 97.12 183 ALA A N 1
ATOM 1380 C CA . ALA A 1 183 ? 22.062 -4.09 -15.695 1 97.12 183 ALA A CA 1
ATOM 1381 C C . ALA A 1 183 ? 21.531 -2.678 -15.438 1 97.12 183 ALA A C 1
ATOM 1383 O O . ALA A 1 183 ? 21.562 -2.195 -14.305 1 97.12 183 ALA A O 1
ATOM 1384 N N . THR A 1 184 ? 21.031 -2.045 -16.484 1 97.88 184 THR A N 1
ATOM 1385 C CA . THR A 1 184 ? 20.5 -0.688 -16.391 1 97.88 184 THR A CA 1
ATOM 1386 C C . THR A 1 184 ? 19.328 -0.629 -15.414 1 97.88 184 THR A C 1
ATOM 1388 O O . THR A 1 184 ? 19.234 0.297 -14.609 1 97.88 184 THR A O 1
ATOM 1391 N N . ALA A 1 185 ? 18.484 -1.582 -15.469 1 98.19 185 ALA A N 1
ATOM 1392 C CA . ALA A 1 185 ? 17.297 -1.624 -14.609 1 98.19 185 ALA A CA 1
ATOM 1393 C C . ALA A 1 185 ? 17.688 -1.774 -13.148 1 98.19 185 ALA A C 1
ATOM 1395 O O . ALA A 1 185 ? 17.031 -1.21 -12.266 1 98.19 185 ALA A O 1
ATOM 1396 N N . LEU A 1 186 ? 18.734 -2.486 -12.93 1 98.38 186 LEU A N 1
ATOM 1397 C CA . LEU A 1 186 ? 19.156 -2.797 -11.562 1 98.38 186 LEU A CA 1
ATOM 1398 C C . LEU A 1 186 ? 19.969 -1.655 -10.969 1 98.38 186 LEU A C 1
ATOM 1400 O O . LEU A 1 186 ? 19.969 -1.461 -9.75 1 98.38 186 LEU A O 1
ATOM 1404 N N . ASP A 1 187 ? 20.625 -0.854 -11.781 1 98.25 187 ASP A N 1
ATOM 1405 C CA . ASP A 1 187 ? 21.531 0.19 -11.312 1 98.25 187 ASP A CA 1
ATOM 1406 C C . ASP A 1 187 ? 20.812 1.202 -10.438 1 98.25 187 ASP A C 1
ATOM 1408 O O . ASP A 1 187 ? 19.953 1.956 -10.922 1 98.25 187 ASP A O 1
ATOM 1412 N N . GLY A 1 188 ? 21.141 1.14 -9.133 1 98.12 188 GLY A N 1
ATOM 1413 C CA . GLY A 1 188 ? 20.625 2.137 -8.211 1 98.12 188 GLY A CA 1
ATOM 1414 C C . GLY A 1 188 ? 19.203 1.849 -7.75 1 98.12 188 GLY A C 1
ATOM 1415 O O . GLY A 1 188 ? 18.578 2.678 -7.082 1 98.12 188 GLY A O 1
ATOM 1416 N N . ALA A 1 189 ? 18.641 0.719 -8.18 1 98.69 189 ALA A N 1
ATOM 1417 C CA . ALA A 1 189 ? 17.312 0.346 -7.684 1 98.69 189 ALA A CA 1
ATOM 1418 C C . ALA A 1 189 ? 17.297 0.256 -6.16 1 98.69 189 ALA A C 1
ATOM 1420 O O . ALA A 1 189 ? 18.203 -0.32 -5.559 1 98.69 189 ALA A O 1
ATOM 1421 N N . GLU A 1 190 ? 16.328 0.906 -5.566 1 98.88 190 GLU A N 1
ATOM 1422 C CA . GLU A 1 190 ? 16.219 0.895 -4.109 1 98.88 190 GLU A CA 1
ATOM 1423 C C . GLU A 1 190 ? 15.305 -0.233 -3.637 1 98.88 190 GLU A C 1
ATOM 1425 O O . GLU A 1 190 ? 15.445 -0.719 -2.512 1 98.88 190 GLU A O 1
ATOM 1430 N N . ILE A 1 191 ? 14.312 -0.615 -4.441 1 98.94 191 ILE A N 1
ATOM 1431 C CA . ILE A 1 191 ? 13.477 -1.794 -4.25 1 98.94 191 ILE A CA 1
ATOM 1432 C C . ILE A 1 191 ? 13.383 -2.58 -5.559 1 98.94 191 ILE A C 1
ATOM 1434 O O . ILE A 1 191 ? 13.109 -2.01 -6.617 1 98.94 191 ILE A O 1
ATOM 1438 N N . VAL A 1 192 ? 13.664 -3.854 -5.52 1 98.94 192 VAL A N 1
ATOM 1439 C CA . VAL A 1 192 ? 13.562 -4.707 -6.699 1 98.94 192 VAL A CA 1
ATOM 1440 C C . VAL A 1 192 ? 12.531 -5.805 -6.457 1 98.94 192 VAL A C 1
ATOM 1442 O O . VAL A 1 192 ? 12.539 -6.461 -5.414 1 98.94 192 VAL A O 1
ATOM 1445 N N . VAL A 1 193 ? 11.617 -5.996 -7.371 1 98.94 193 VAL A N 1
ATOM 1446 C CA . VAL A 1 193 ? 10.57 -7.012 -7.312 1 98.94 193 VAL A CA 1
ATOM 1447 C C . VAL A 1 193 ? 10.789 -8.039 -8.422 1 98.94 193 VAL A C 1
ATOM 1449 O O . VAL A 1 193 ? 10.984 -7.676 -9.586 1 98.94 193 VAL A O 1
ATOM 1452 N N . LEU A 1 194 ? 10.781 -9.297 -8.086 1 98.75 194 LEU A N 1
ATOM 1453 C CA . LEU A 1 194 ? 11.031 -10.352 -9.055 1 98.75 194 LEU A CA 1
ATOM 1454 C C . LEU A 1 194 ? 9.734 -11.031 -9.477 1 98.75 194 LEU A C 1
ATOM 1456 O O . LEU A 1 194 ? 9.062 -11.656 -8.656 1 98.75 194 LEU A O 1
ATOM 1460 N N . LEU A 1 19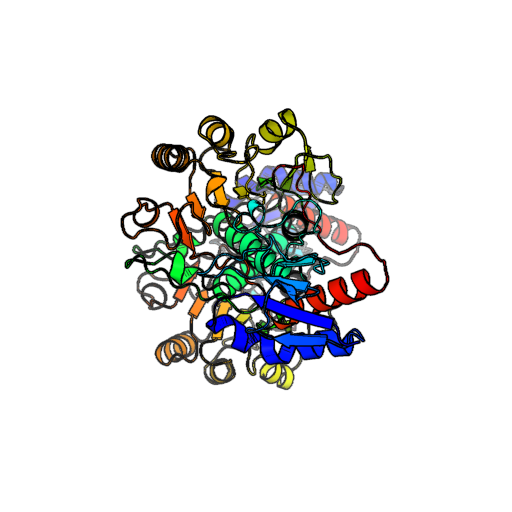5 ? 9.414 -10.93 -10.75 1 97.25 195 LEU A N 1
ATOM 1461 C CA . LEU A 1 195 ? 8.219 -11.539 -11.305 1 97.25 195 LEU A CA 1
ATOM 1462 C C . LEU A 1 195 ? 8.516 -12.195 -12.648 1 97.25 195 LEU A C 1
ATOM 1464 O O . LEU A 1 195 ? 7.73 -12.078 -13.594 1 97.25 195 LEU A O 1
ATOM 1468 N N . LEU A 1 196 ? 9.672 -12.805 -12.703 1 94.62 196 LEU A N 1
ATOM 1469 C CA . LEU A 1 196 ? 10.109 -13.523 -13.891 1 94.62 196 LEU A CA 1
ATOM 1470 C C . LEU A 1 196 ? 9.75 -15 -13.797 1 94.62 196 LEU A C 1
ATOM 1472 O O . LEU A 1 196 ? 9.688 -15.562 -12.695 1 94.62 196 LEU A O 1
ATOM 1476 N N . PRO A 1 197 ? 9.539 -15.664 -14.938 1 89.5 197 PRO A N 1
ATOM 1477 C CA . PRO A 1 197 ? 9.516 -17.125 -14.898 1 89.5 197 PRO A CA 1
ATOM 1478 C C . PRO A 1 197 ? 10.875 -17.734 -14.562 1 89.5 197 PRO A C 1
ATOM 1480 O O . PRO A 1 197 ? 11.906 -17.078 -14.734 1 89.5 197 PRO A O 1
ATOM 1483 N N . LEU A 1 198 ? 10.844 -18.875 -14.016 1 91.12 198 LEU A N 1
ATOM 1484 C CA . LEU A 1 198 ? 12.094 -19.562 -13.758 1 91.12 198 LEU A CA 1
ATOM 1485 C C . LEU A 1 198 ? 12.484 -20.438 -14.953 1 91.12 198 LEU A C 1
ATOM 1487 O O . LEU A 1 198 ? 11.781 -21.391 -15.297 1 91.12 198 LEU A O 1
ATOM 1491 N N . THR A 1 199 ? 13.453 -20.062 -15.672 1 87.75 199 THR A N 1
ATOM 1492 C CA . THR A 1 199 ? 14.07 -20.766 -16.797 1 87.75 199 THR A CA 1
ATOM 1493 C C . THR A 1 199 ? 15.578 -20.875 -16.594 1 87.75 199 THR A C 1
ATOM 1495 O O . THR A 1 199 ? 16.125 -20.359 -15.625 1 87.75 199 THR A O 1
ATOM 1498 N N . ALA A 1 200 ? 16.234 -21.578 -17.5 1 89 200 ALA A N 1
ATOM 1499 C CA . ALA A 1 200 ? 17.688 -21.656 -17.438 1 89 200 ALA A CA 1
ATOM 1500 C C . ALA A 1 200 ? 18.312 -20.266 -17.547 1 89 200 ALA A C 1
ATOM 1502 O O . ALA A 1 200 ? 19.344 -19.984 -16.922 1 89 200 ALA A O 1
ATOM 1503 N N . ASP A 1 201 ? 17.625 -19.375 -18.234 1 89.75 201 ASP A N 1
ATOM 1504 C CA . ASP A 1 201 ? 18.141 -18.031 -18.5 1 89.75 201 ASP A CA 1
ATOM 1505 C C . ASP A 1 201 ? 17.906 -17.109 -17.297 1 89.75 201 ASP A C 1
ATOM 1507 O O . ASP A 1 201 ? 18.578 -16.094 -17.141 1 89.75 201 ASP A O 1
ATOM 1511 N N . THR A 1 202 ? 16.922 -17.422 -16.422 1 93.06 202 THR A N 1
ATOM 1512 C CA . THR A 1 202 ? 16.578 -16.5 -15.344 1 93.06 202 THR A CA 1
ATOM 1513 C C . THR A 1 202 ? 17 -17.078 -13.992 1 93.06 202 THR A C 1
ATOM 1515 O O . THR A 1 202 ? 16.906 -16.391 -12.969 1 93.06 202 THR A O 1
ATOM 1518 N N . GLU A 1 203 ? 17.438 -18.328 -14.031 1 95.38 203 GLU A N 1
ATOM 1519 C CA . GLU A 1 203 ? 17.922 -18.922 -12.781 1 95.38 203 GLU A CA 1
ATOM 1520 C C . GLU A 1 203 ? 19.062 -18.078 -12.195 1 95.38 203 GLU A C 1
ATOM 1522 O O . GLU A 1 203 ? 20.031 -17.781 -12.883 1 95.38 203 GLU A O 1
ATOM 1527 N N . CYS A 1 204 ? 18.938 -17.641 -10.938 1 98.06 204 CYS A N 1
ATOM 1528 C CA . CYS A 1 204 ? 19.906 -16.844 -10.203 1 98.06 204 CYS A CA 1
ATOM 1529 C C . CYS A 1 204 ? 20.172 -15.531 -10.914 1 98.06 204 CYS A C 1
ATOM 1531 O O . CYS A 1 204 ? 21.312 -15.047 -10.914 1 98.06 204 CYS A O 1
ATOM 1533 N N . VAL A 1 205 ? 19.109 -15.047 -11.531 1 97.12 205 VAL A N 1
ATOM 1534 C CA . VAL A 1 205 ? 19.234 -13.742 -12.156 1 97.12 205 VAL A CA 1
ATOM 1535 C C . VAL A 1 205 ? 19.688 -12.711 -11.125 1 97.12 205 VAL A C 1
ATOM 1537 O O . VAL A 1 205 ? 20.406 -11.766 -11.461 1 97.12 205 VAL A O 1
ATOM 1540 N N . LEU A 1 206 ? 19.266 -12.867 -9.891 1 98.31 206 LEU A N 1
ATOM 1541 C CA . LEU A 1 206 ? 19.781 -12.039 -8.797 1 98.31 206 LEU A CA 1
ATOM 1542 C C . LEU A 1 206 ? 20.938 -12.734 -8.086 1 98.31 206 LEU A C 1
ATOM 1544 O O . LEU A 1 206 ? 20.766 -13.273 -6.988 1 98.31 206 LEU A O 1
ATOM 1548 N N . ASP A 1 207 ? 22.047 -12.766 -8.727 1 98.5 207 ASP A N 1
ATOM 1549 C CA . ASP A 1 207 ? 23.297 -13.281 -8.156 1 98.5 207 ASP A CA 1
ATOM 1550 C C . ASP A 1 207 ? 24.125 -12.156 -7.527 1 98.5 207 ASP A C 1
ATOM 1552 O O . ASP A 1 207 ? 23.625 -11.047 -7.336 1 98.5 207 ASP A O 1
ATOM 1556 N N . GLY A 1 208 ? 25.359 -12.453 -7.129 1 98.31 208 GLY A N 1
ATOM 1557 C CA . GLY A 1 208 ? 26.234 -11.492 -6.469 1 98.31 208 GLY A CA 1
ATOM 1558 C C . GLY A 1 208 ? 26.406 -10.211 -7.254 1 98.31 208 GLY A C 1
ATOM 1559 O O . GLY A 1 208 ? 26.109 -9.125 -6.754 1 98.31 208 GLY A O 1
ATOM 1560 N N . PRO A 1 209 ? 26.875 -10.359 -8.477 1 98 209 PRO A N 1
ATOM 1561 C CA . PRO A 1 209 ? 27.078 -9.164 -9.305 1 98 209 PRO A CA 1
ATOM 1562 C C . PRO A 1 209 ? 25.797 -8.344 -9.469 1 98 209 PRO A C 1
ATOM 1564 O O . PRO A 1 209 ? 25.828 -7.117 -9.383 1 98 209 PRO A O 1
ATOM 1567 N N . ALA A 1 210 ? 24.672 -8.961 -9.688 1 98.19 210 ALA A N 1
ATOM 1568 C CA . ALA A 1 210 ? 23.406 -8.258 -9.836 1 98.19 210 ALA A CA 1
ATOM 1569 C C . ALA A 1 210 ? 23.047 -7.5 -8.562 1 98.19 210 ALA A C 1
ATOM 1571 O O . ALA A 1 210 ? 22.641 -6.336 -8.617 1 98.19 210 ALA A O 1
ATOM 1572 N N . LEU A 1 211 ? 23.188 -8.148 -7.414 1 98.75 211 LEU A N 1
ATOM 1573 C CA . LEU A 1 211 ? 22.891 -7.527 -6.129 1 98.75 211 LEU A CA 1
ATOM 1574 C C . LEU A 1 211 ? 23.812 -6.336 -5.875 1 98.75 211 LEU A C 1
ATOM 1576 O O . LEU A 1 211 ? 23.391 -5.355 -5.25 1 98.75 211 LEU A O 1
ATOM 1580 N N . GLY A 1 212 ? 25.016 -6.43 -6.348 1 98.31 212 GLY A N 1
ATOM 1581 C CA . GLY A 1 212 ? 25.984 -5.363 -6.176 1 98.31 212 GLY A CA 1
ATOM 1582 C C . GLY A 1 212 ? 25.625 -4.098 -6.934 1 98.31 212 GLY A C 1
ATOM 1583 O O . GLY A 1 212 ? 26.188 -3.031 -6.664 1 98.31 212 GLY A O 1
ATOM 1584 N N . ARG A 1 213 ? 24.719 -4.172 -7.902 1 98.06 213 ARG A N 1
ATOM 1585 C CA . ARG A 1 213 ? 24.312 -3.029 -8.719 1 98.06 213 ARG A CA 1
ATOM 1586 C C . ARG A 1 213 ? 23.25 -2.203 -8.016 1 98.06 213 ARG A C 1
ATOM 1588 O O . ARG A 1 213 ? 23.016 -1.049 -8.375 1 98.06 213 ARG A O 1
ATOM 1595 N N . LEU A 1 214 ? 22.578 -2.77 -7.051 1 98.62 214 LEU A N 1
ATOM 1596 C CA . LEU A 1 214 ? 21.469 -2.1 -6.371 1 98.62 214 LEU A CA 1
ATOM 1597 C C . LEU A 1 214 ? 21.984 -0.958 -5.496 1 98.62 214 LEU A C 1
ATOM 1599 O O . LEU A 1 214 ? 23.172 -0.888 -5.195 1 98.62 214 LEU A O 1
ATOM 1603 N N . ALA A 1 215 ? 21.125 0.024 -5.195 1 98.75 215 ALA A N 1
ATOM 1604 C CA . ALA A 1 215 ? 21.469 1.048 -4.211 1 98.75 215 ALA A CA 1
ATOM 1605 C C . ALA A 1 215 ? 21.891 0.418 -2.885 1 98.75 215 ALA A C 1
ATOM 1607 O O . ALA A 1 215 ? 21.406 -0.657 -2.521 1 98.75 215 ALA A O 1
ATOM 1608 N N . ASP A 1 216 ? 22.797 1.063 -2.176 1 98.25 216 ASP A N 1
ATOM 1609 C CA . ASP A 1 216 ? 23.141 0.604 -0.835 1 98.25 216 ASP A CA 1
ATOM 1610 C C . ASP A 1 216 ? 21.906 0.489 0.047 1 98.25 216 ASP A C 1
ATOM 1612 O O . ASP A 1 216 ? 21.078 1.409 0.1 1 98.25 216 ASP A O 1
ATOM 1616 N N . GLY A 1 217 ? 21.766 -0.717 0.662 1 98.56 217 GLY A N 1
ATOM 1617 C CA . GLY A 1 217 ? 20.625 -0.905 1.555 1 98.56 217 GLY A CA 1
ATOM 1618 C C . GLY A 1 217 ? 19.344 -1.211 0.822 1 98.56 217 GLY A C 1
ATOM 1619 O O . GLY A 1 217 ? 18.25 -1.108 1.398 1 98.56 217 GLY A O 1
ATOM 1620 N N . ALA A 1 218 ? 19.375 -1.593 -0.454 1 98.81 218 ALA A N 1
ATOM 1621 C CA . ALA A 1 218 ? 18.203 -1.871 -1.266 1 98.81 218 ALA A CA 1
ATOM 1622 C C . ALA A 1 218 ? 17.391 -3.018 -0.673 1 98.81 218 ALA A C 1
ATOM 1624 O O . ALA A 1 218 ? 17.875 -3.77 0.171 1 98.81 218 ALA A O 1
ATOM 1625 N N . VAL A 1 219 ? 16.141 -3.096 -1.091 1 98.94 219 VAL A N 1
ATOM 1626 C CA . VAL A 1 219 ? 15.219 -4.137 -0.651 1 98.94 219 VAL A CA 1
ATOM 1627 C C . VAL A 1 219 ? 14.906 -5.074 -1.812 1 98.94 219 VAL A C 1
ATOM 1629 O O . VAL A 1 219 ? 14.688 -4.625 -2.941 1 98.94 219 VAL A O 1
ATOM 1632 N N . VAL A 1 220 ? 14.93 -6.352 -1.524 1 98.94 220 VAL A N 1
ATOM 1633 C CA . VAL A 1 220 ? 14.555 -7.367 -2.504 1 98.94 220 VAL A CA 1
ATOM 1634 C C . VAL A 1 220 ? 13.203 -7.977 -2.129 1 98.94 220 VAL A C 1
ATOM 1636 O O . VAL A 1 220 ? 13.008 -8.414 -0.991 1 98.94 220 VAL A O 1
ATOM 1639 N N . ILE A 1 221 ? 12.242 -7.969 -2.992 1 98.94 221 ILE A N 1
ATOM 1640 C CA . ILE A 1 221 ? 10.945 -8.617 -2.844 1 98.94 221 ILE A CA 1
ATOM 1641 C C . ILE A 1 221 ? 10.781 -9.688 -3.924 1 98.94 221 ILE A C 1
ATOM 1643 O O . ILE A 1 221 ? 10.797 -9.383 -5.117 1 98.94 221 ILE A O 1
ATOM 1647 N N . ASN A 1 222 ? 10.602 -10.977 -3.518 1 98.81 222 ASN A N 1
ATOM 1648 C CA . ASN A 1 222 ? 10.484 -12.047 -4.508 1 98.81 222 ASN A CA 1
ATOM 1649 C C . ASN A 1 222 ? 9.203 -12.852 -4.316 1 98.81 222 ASN A C 1
ATOM 1651 O O . ASN A 1 222 ? 9.211 -13.891 -3.648 1 98.81 222 ASN A O 1
ATOM 1655 N N . PRO A 1 223 ? 8.164 -12.438 -4.898 1 98.19 223 PRO A N 1
ATOM 1656 C CA . PRO A 1 223 ? 6.949 -13.258 -4.945 1 98.19 223 PRO A CA 1
ATOM 1657 C C . PRO A 1 223 ? 6.926 -14.211 -6.145 1 98.19 223 PRO A C 1
ATOM 1659 O O . PRO A 1 223 ? 5.945 -14.93 -6.34 1 98.19 223 PRO A O 1
ATOM 1662 N N . GLY A 1 224 ? 7.934 -14.188 -6.969 1 95.88 224 GLY A N 1
ATOM 1663 C CA . GLY A 1 224 ? 7.996 -14.984 -8.18 1 95.88 224 GLY A CA 1
ATOM 1664 C C . GLY A 1 224 ? 8.383 -16.422 -7.922 1 95.88 224 GLY A C 1
ATOM 1665 O O . GLY A 1 224 ? 7.578 -17.219 -7.43 1 95.88 224 GLY A O 1
ATOM 1666 N N . ARG A 1 225 ? 9.695 -16.688 -8.219 1 95.38 225 ARG A N 1
ATOM 1667 C CA . ARG A 1 225 ? 10.227 -18.031 -8.047 1 95.38 225 ARG A CA 1
ATOM 1668 C C . ARG A 1 225 ? 11.492 -18.016 -7.199 1 95.38 225 ARG A C 1
ATOM 1670 O O . ARG A 1 225 ? 12.328 -17.125 -7.336 1 95.38 225 ARG A O 1
ATOM 1677 N N . GLY A 1 226 ? 11.602 -19.047 -6.336 1 96.94 226 GLY A N 1
ATOM 1678 C CA . GLY A 1 226 ? 12.742 -19.109 -5.445 1 96.94 226 GLY A CA 1
ATOM 1679 C C . GLY A 1 226 ? 14.07 -19.188 -6.184 1 96.94 226 GLY A C 1
ATOM 1680 O O . GLY A 1 226 ? 15.055 -18.594 -5.754 1 96.94 226 GLY A O 1
ATOM 1681 N N . GLY A 1 227 ? 14.062 -19.875 -7.336 1 96.62 227 GLY A N 1
ATOM 1682 C CA . GLY A 1 227 ? 15.281 -20.109 -8.094 1 96.62 227 GLY A CA 1
ATOM 1683 C C . GLY A 1 227 ? 15.812 -18.859 -8.781 1 96.62 227 GLY A C 1
ATOM 1684 O O . GLY A 1 227 ? 16.922 -18.875 -9.312 1 96.62 227 GLY A O 1
ATO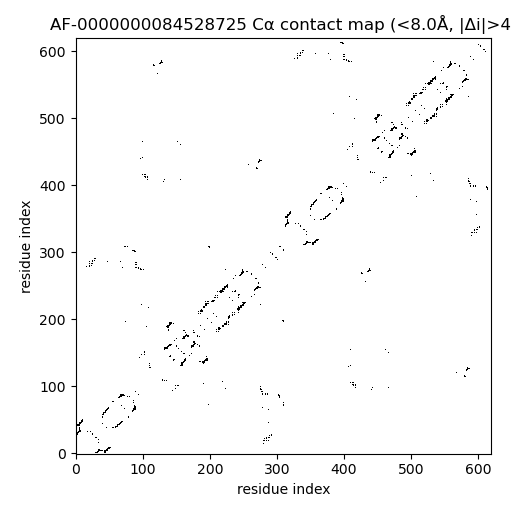M 1685 N N . LEU A 1 228 ? 15.094 -17.75 -8.711 1 97.75 228 LEU A N 1
ATOM 1686 C CA . LEU A 1 228 ? 15.539 -16.5 -9.32 1 97.75 228 LEU A CA 1
ATOM 1687 C C . LEU A 1 228 ? 16.672 -15.875 -8.508 1 97.75 228 LEU A C 1
ATOM 1689 O O . LEU A 1 228 ? 17.438 -15.062 -9.023 1 97.75 228 LEU A O 1
ATOM 1693 N N . VAL A 1 229 ? 16.75 -16.25 -7.246 1 98.69 229 VAL A N 1
ATOM 1694 C CA . VAL A 1 229 ? 17.688 -15.648 -6.312 1 98.69 229 VAL A CA 1
ATOM 1695 C C . VAL A 1 229 ? 18.797 -16.641 -5.98 1 98.69 229 VAL A C 1
ATOM 1697 O O . VAL A 1 229 ? 18.531 -17.812 -5.703 1 98.69 229 VAL A O 1
ATOM 1700 N N . ASP A 1 230 ? 20.031 -16.266 -6.109 1 98.75 230 ASP A N 1
ATOM 1701 C CA . ASP A 1 230 ? 21.125 -17 -5.504 1 98.75 230 ASP A CA 1
ATOM 1702 C C . ASP A 1 230 ? 21.141 -16.812 -3.988 1 98.75 230 ASP A C 1
ATOM 1704 O O . ASP A 1 230 ? 21.562 -15.773 -3.488 1 98.75 230 ASP A O 1
ATOM 1708 N N . ASP A 1 231 ? 20.766 -17.875 -3.297 1 98.62 231 ASP A N 1
ATOM 1709 C CA . ASP A 1 231 ? 20.547 -17.766 -1.855 1 98.62 231 ASP A CA 1
ATOM 1710 C C . ASP A 1 231 ? 21.828 -17.344 -1.142 1 98.62 231 ASP A C 1
ATOM 1712 O O . ASP A 1 231 ? 21.797 -16.484 -0.259 1 98.62 231 ASP A O 1
ATOM 1716 N N . ASP A 1 232 ? 22.906 -17.938 -1.525 1 98.56 232 ASP A N 1
ATOM 1717 C CA . ASP A 1 232 ? 24.172 -17.625 -0.873 1 98.56 232 ASP A CA 1
ATOM 1718 C C . ASP A 1 232 ? 24.562 -16.172 -1.141 1 98.56 232 ASP A C 1
ATOM 1720 O O . ASP A 1 232 ? 25.047 -15.477 -0.24 1 98.56 232 ASP A O 1
ATOM 1724 N N . ALA A 1 233 ? 24.375 -15.758 -2.33 1 98.75 233 ALA A N 1
ATOM 1725 C CA . ALA A 1 233 ? 24.703 -14.375 -2.688 1 98.75 233 ALA A CA 1
ATOM 1726 C C . ALA A 1 233 ? 23.828 -13.391 -1.913 1 98.75 233 ALA A C 1
ATOM 1728 O O . ALA A 1 233 ? 24.312 -12.359 -1.452 1 98.75 233 ALA A O 1
ATOM 1729 N N . LEU A 1 234 ? 22.547 -13.68 -1.811 1 98.81 234 LEU A N 1
ATOM 1730 C CA . LEU A 1 234 ? 21.625 -12.797 -1.098 1 98.81 234 LEU A CA 1
ATOM 1731 C C . LEU A 1 234 ? 21.984 -12.711 0.38 1 98.81 234 LEU A C 1
ATOM 1733 O O . LEU A 1 234 ? 22.031 -11.617 0.953 1 98.81 234 LEU A O 1
ATOM 1737 N N . LEU A 1 235 ? 22.312 -13.859 0.987 1 98.75 235 LEU A N 1
ATOM 1738 C CA . LEU A 1 235 ? 22.703 -13.883 2.391 1 98.75 235 LEU A CA 1
ATOM 1739 C C . LEU A 1 235 ? 23.969 -13.055 2.607 1 98.75 235 LEU A C 1
ATOM 1741 O O . LEU A 1 235 ? 24.062 -12.305 3.58 1 98.75 235 LEU A O 1
ATOM 1745 N N . ALA A 1 236 ? 24.906 -13.211 1.693 1 98.62 236 ALA A N 1
ATOM 1746 C CA . ALA A 1 236 ? 26.141 -12.43 1.777 1 98.62 236 ALA A CA 1
ATOM 1747 C C . ALA A 1 236 ? 25.859 -10.938 1.658 1 98.62 236 ALA A C 1
ATOM 1749 O O . ALA A 1 236 ? 26.422 -10.133 2.404 1 98.62 236 ALA A O 1
ATOM 1750 N N . ALA A 1 237 ? 25 -10.547 0.723 1 98.75 237 ALA A N 1
ATOM 1751 C CA . ALA A 1 237 ? 24.641 -9.148 0.513 1 98.75 237 ALA A CA 1
ATOM 1752 C C . ALA A 1 237 ? 23.922 -8.57 1.734 1 98.75 237 ALA A C 1
ATOM 1754 O O . ALA A 1 237 ? 24.094 -7.398 2.066 1 98.75 237 ALA A O 1
ATOM 1755 N N . LEU A 1 238 ? 23.125 -9.336 2.379 1 98.69 238 LEU A N 1
ATOM 1756 C CA . LEU A 1 238 ? 22.438 -8.93 3.602 1 98.69 238 LEU A CA 1
ATOM 1757 C C . LEU A 1 238 ? 23.438 -8.695 4.73 1 98.69 238 LEU A C 1
ATOM 1759 O O . LEU A 1 238 ? 23.312 -7.75 5.504 1 98.69 238 LEU A O 1
ATOM 1763 N N . GLU A 1 239 ? 24.422 -9.523 4.812 1 97.81 239 GLU A N 1
ATOM 1764 C CA . GLU A 1 239 ? 25.438 -9.422 5.859 1 97.81 239 GLU A CA 1
ATOM 1765 C C . GLU A 1 239 ? 26.25 -8.133 5.723 1 97.81 239 GLU A C 1
ATOM 1767 O O . GLU A 1 239 ? 26.578 -7.492 6.723 1 97.81 239 GLU A O 1
ATOM 1772 N N . THR A 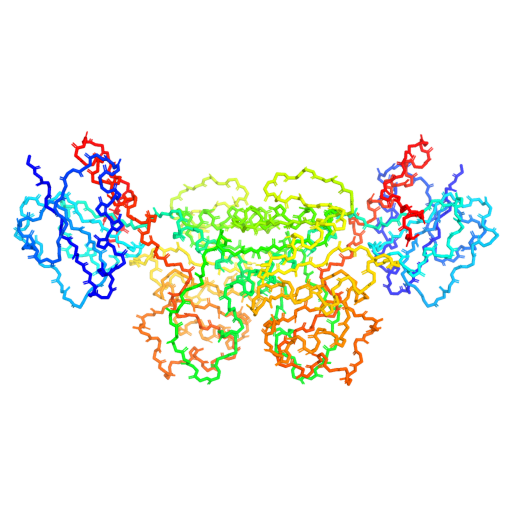1 240 ? 26.562 -7.723 4.516 1 97.44 240 THR A N 1
ATOM 1773 C CA . THR A 1 240 ? 27.406 -6.551 4.277 1 97.44 240 THR A CA 1
ATOM 1774 C C . THR A 1 240 ? 26.562 -5.273 4.328 1 97.44 240 THR A C 1
ATOM 1776 O O . THR A 1 240 ? 27.109 -4.172 4.414 1 97.44 240 THR A O 1
ATOM 1779 N N . GLY A 1 241 ? 25.297 -5.438 4.16 1 97.5 241 GLY A N 1
ATOM 1780 C CA . GLY A 1 241 ? 24.422 -4.27 4.133 1 97.5 241 GLY A CA 1
ATOM 1781 C C . GLY A 1 241 ? 24.125 -3.777 2.73 1 97.5 241 GLY A C 1
ATOM 1782 O O . GLY A 1 241 ? 23.344 -2.836 2.549 1 97.5 241 GLY A O 1
ATOM 1783 N N . GLN A 1 242 ? 24.734 -4.434 1.76 1 97.75 242 GLN A N 1
ATOM 1784 C CA . GLN A 1 242 ? 24.391 -4.105 0.379 1 97.75 242 GLN A CA 1
ATOM 1785 C C . GLN A 1 242 ? 22.891 -4.219 0.14 1 97.75 242 GLN A C 1
ATOM 1787 O O . GLN A 1 242 ? 22.297 -3.367 -0.526 1 97.75 242 GLN A O 1
ATOM 1792 N N . VAL A 1 243 ? 22.344 -5.266 0.617 1 98.75 243 VAL A N 1
ATOM 1793 C CA . VAL A 1 243 ? 20.891 -5.418 0.688 1 98.75 243 VAL A CA 1
ATOM 1794 C C . VAL A 1 243 ? 20.422 -5.164 2.117 1 98.75 243 VAL A C 1
ATOM 1796 O O . VAL A 1 243 ? 20.938 -5.758 3.066 1 98.75 243 VAL A O 1
ATOM 1799 N N . GLY A 1 244 ? 19.484 -4.238 2.223 1 98.75 244 GLY A N 1
ATOM 1800 C CA . GLY A 1 244 ? 19.016 -3.857 3.547 1 98.75 244 GLY A CA 1
ATOM 1801 C C . GLY A 1 244 ? 17.969 -4.797 4.102 1 98.75 244 GLY A C 1
ATOM 1802 O O . GLY A 1 244 ? 17.797 -4.898 5.316 1 98.75 244 GLY A O 1
ATOM 1803 N N . HIS A 1 245 ? 17.172 -5.445 3.223 1 98.88 245 HIS A N 1
ATOM 1804 C CA . HIS A 1 245 ? 16.125 -6.379 3.625 1 98.88 245 HIS A CA 1
ATOM 1805 C C . HIS A 1 245 ? 15.656 -7.223 2.445 1 98.88 245 HIS A C 1
ATOM 1807 O O . HIS A 1 245 ? 15.727 -6.785 1.295 1 98.88 245 HIS A O 1
ATOM 1813 N N . ALA A 1 246 ? 15.219 -8.43 2.682 1 98.94 246 ALA A N 1
ATOM 1814 C CA . ALA A 1 246 ? 14.602 -9.289 1.676 1 98.94 246 ALA A CA 1
ATOM 1815 C C . ALA A 1 246 ? 13.258 -9.82 2.16 1 98.94 246 ALA A C 1
ATOM 1817 O O . ALA A 1 246 ? 13.156 -10.344 3.27 1 98.94 246 ALA A O 1
ATOM 1818 N N . THR A 1 247 ? 12.234 -9.586 1.441 1 98.94 247 THR A N 1
ATOM 1819 C CA . THR A 1 247 ? 10.93 -10.211 1.632 1 98.94 247 THR A CA 1
ATOM 1820 C C . THR A 1 247 ? 10.68 -11.273 0.567 1 98.94 247 THR A C 1
ATOM 1822 O O . THR A 1 247 ? 10.492 -10.953 -0.608 1 98.94 247 THR A O 1
ATOM 1825 N N . LEU A 1 248 ? 10.656 -12.516 0.999 1 98.88 248 LEU A N 1
ATOM 1826 C CA . LEU A 1 248 ? 10.656 -13.648 0.077 1 98.88 248 LEU A CA 1
ATOM 1827 C C . LEU A 1 248 ? 9.406 -14.492 0.267 1 98.88 248 LEU A C 1
ATOM 1829 O O . LEU A 1 248 ? 9.102 -14.914 1.386 1 98.88 248 LEU A O 1
ATOM 1833 N N . ASP A 1 249 ? 8.703 -14.75 -0.838 1 98.56 249 ASP A N 1
ATOM 1834 C CA . ASP A 1 249 ? 7.477 -15.539 -0.797 1 98.56 249 ASP A CA 1
ATOM 1835 C C . ASP A 1 249 ? 7.703 -16.938 -1.377 1 98.56 249 ASP A C 1
ATOM 1837 O O . ASP A 1 249 ? 6.914 -17.859 -1.13 1 98.56 249 ASP A O 1
ATOM 1841 N N . THR A 1 250 ? 8.727 -17.062 -2.195 1 97.25 250 THR A N 1
ATOM 1842 C CA . THR A 1 250 ? 9.039 -18.344 -2.838 1 97.25 250 THR A CA 1
ATOM 1843 C C . THR A 1 250 ? 10.484 -18.75 -2.561 1 97.25 250 THR A C 1
ATOM 1845 O O . THR A 1 250 ? 11.344 -17.891 -2.332 1 97.25 250 THR A O 1
ATOM 1848 N N . PHE A 1 251 ? 10.695 -20 -2.578 1 97.56 251 PHE A N 1
ATOM 1849 C CA . PHE A 1 251 ? 11.984 -20.578 -2.205 1 97.56 251 PHE A CA 1
ATOM 1850 C C . PHE A 1 251 ? 12.297 -21.797 -3.074 1 97.56 251 PHE A C 1
ATOM 1852 O O . PHE A 1 251 ? 11.414 -22.344 -3.732 1 97.56 251 PHE A O 1
ATOM 1859 N N . ARG A 1 252 ? 13.531 -22.172 -3.09 1 95.88 252 ARG A N 1
ATOM 1860 C CA . ARG A 1 252 ? 13.938 -23.328 -3.885 1 95.88 252 ARG A CA 1
ATOM 1861 C C . ARG A 1 252 ? 13.273 -24.594 -3.379 1 95.88 252 ARG A C 1
ATOM 1863 O O . ARG A 1 252 ? 12.93 -25.484 -4.168 1 95.88 252 ARG A O 1
ATOM 1870 N N . VAL A 1 253 ? 13.125 -24.688 -2.086 1 95.44 253 VAL A N 1
ATOM 1871 C CA . VAL A 1 253 ? 12.422 -25.797 -1.439 1 95.44 253 VAL A CA 1
ATOM 1872 C C . VAL A 1 253 ? 11.281 -25.25 -0.581 1 95.44 253 VAL A C 1
ATOM 1874 O O . VAL A 1 253 ? 11.484 -24.344 0.231 1 95.44 253 VAL A O 1
ATOM 1877 N N . GLU A 1 254 ? 10.086 -25.812 -0.794 1 93.25 254 GLU A N 1
ATOM 1878 C CA . GLU A 1 254 ? 8.922 -25.375 -0.03 1 93.25 254 GLU A CA 1
ATOM 1879 C C . GLU A 1 254 ? 8.156 -26.562 0.536 1 93.25 254 GLU A C 1
ATOM 1881 O O . GLU A 1 254 ? 7.996 -27.578 -0.142 1 93.25 254 GLU A O 1
ATOM 1886 N N . PRO A 1 255 ? 7.742 -26.516 1.711 1 95.75 255 PRO A N 1
ATOM 1887 C CA . PRO A 1 255 ? 7.93 -25.438 2.68 1 95.75 255 PRO A CA 1
ATOM 1888 C C . PRO A 1 255 ? 9.398 -25.188 3.02 1 95.75 255 PRO A C 1
ATOM 1890 O O . PRO A 1 255 ? 10.211 -26.125 2.949 1 95.75 255 PRO A O 1
ATOM 1893 N N . LEU A 1 256 ? 9.711 -23.922 3.369 1 97.88 256 LEU A N 1
ATOM 1894 C CA . LEU A 1 256 ? 11.086 -23.562 3.707 1 97.88 256 LEU A CA 1
ATOM 1895 C C . LEU A 1 256 ? 11.57 -24.375 4.898 1 97.88 256 LEU A C 1
ATOM 1897 O O . LEU A 1 256 ? 10.922 -24.406 5.949 1 97.88 256 LEU A O 1
ATOM 1901 N N . PRO A 1 257 ? 12.656 -25.062 4.66 1 97.69 257 PRO A N 1
ATOM 1902 C CA . PRO A 1 257 ? 13.148 -25.891 5.773 1 97.69 257 PRO A CA 1
ATOM 1903 C C . PRO A 1 257 ? 13.375 -25.078 7.051 1 97.69 257 PRO A C 1
ATOM 1905 O O . PRO A 1 257 ? 13.844 -23.938 6.988 1 97.69 257 PRO A O 1
ATOM 1908 N N . GLN A 1 258 ? 13.078 -25.688 8.141 1 96.56 258 GLN A N 1
ATOM 1909 C CA . GLN A 1 258 ? 13.062 -25.016 9.445 1 96.56 258 GLN A CA 1
ATOM 1910 C C . GLN A 1 258 ? 14.438 -24.438 9.773 1 96.56 258 GLN A C 1
ATOM 1912 O O . GLN A 1 258 ? 14.531 -23.406 10.445 1 96.56 258 GLN A O 1
ATOM 1917 N N . ASP A 1 259 ? 15.445 -25.078 9.289 1 96.75 259 ASP A N 1
ATOM 1918 C CA . ASP A 1 259 ? 16.797 -24.672 9.648 1 96.75 259 ASP A CA 1
ATOM 1919 C C . ASP A 1 259 ? 17.391 -23.734 8.602 1 96.75 259 ASP A C 1
ATOM 1921 O O . ASP A 1 259 ? 18.547 -23.344 8.688 1 96.75 259 ASP A O 1
ATOM 1925 N N . HIS A 1 260 ? 16.594 -23.484 7.629 1 97.56 260 HIS A N 1
ATOM 1926 C CA . HIS A 1 260 ? 17.125 -22.578 6.602 1 97.56 260 HIS A CA 1
ATOM 1927 C C . HIS A 1 260 ? 17.5 -21.234 7.191 1 97.56 260 HIS A C 1
ATOM 1929 O O . HIS A 1 260 ? 16.75 -20.656 7.984 1 97.56 260 HIS A O 1
ATOM 1935 N N . PRO A 1 261 ? 18.594 -20.609 6.766 1 98.06 261 PRO A N 1
ATOM 1936 C CA . PRO A 1 261 ? 19.094 -19.359 7.355 1 98.06 261 PRO A CA 1
ATOM 1937 C C . PRO A 1 261 ? 18.141 -18.188 7.152 1 98.06 261 PRO A C 1
ATOM 1939 O O . PRO A 1 261 ? 18.188 -17.219 7.91 1 98.06 261 PRO A O 1
ATOM 1942 N N . TYR A 1 262 ? 17.281 -18.234 6.195 1 98.5 262 TYR A N 1
ATOM 1943 C CA . TYR A 1 262 ? 16.344 -17.156 5.938 1 98.5 262 TYR A CA 1
ATOM 1944 C C . TYR A 1 262 ? 15.414 -16.938 7.129 1 98.5 262 TYR A C 1
ATOM 1946 O O . TYR A 1 262 ? 14.984 -15.812 7.395 1 98.5 262 TYR A O 1
ATOM 1954 N N . TRP A 1 263 ? 15.094 -18 7.883 1 97.81 263 TRP A N 1
ATOM 1955 C CA . TRP A 1 263 ? 14.18 -17.891 9.016 1 97.81 263 TRP A CA 1
ATOM 1956 C C . TRP A 1 263 ? 14.781 -17.047 10.125 1 97.81 263 TRP A C 1
ATOM 1958 O O . TRP A 1 263 ? 14.109 -16.188 10.703 1 97.81 263 TRP A O 1
ATOM 1968 N N . SER A 1 264 ? 16.031 -17.266 10.359 1 96.31 264 SER A N 1
ATOM 1969 C CA . SER A 1 264 ? 16.641 -16.672 11.547 1 96.31 264 SER A CA 1
ATOM 1970 C C . SER A 1 264 ? 17.281 -15.336 11.227 1 96.31 264 SER A C 1
ATOM 1972 O O . SER A 1 264 ? 17.656 -14.586 12.141 1 96.31 264 SER A O 1
ATOM 1974 N N . HIS A 1 265 ? 17.469 -15.039 9.961 1 97.38 265 HIS A N 1
ATOM 1975 C CA . HIS A 1 265 ? 18.109 -13.781 9.602 1 97.38 265 HIS A CA 1
ATOM 1976 C C . HIS A 1 265 ? 17.219 -12.586 9.938 1 97.38 265 HIS A C 1
ATOM 1978 O O . HIS A 1 265 ? 16.078 -12.523 9.492 1 97.38 265 HIS A O 1
ATOM 1984 N N . PRO A 1 266 ? 17.688 -11.609 10.641 1 96.44 266 PRO A N 1
ATOM 1985 C CA . PRO A 1 266 ? 16.828 -10.516 11.125 1 96.44 266 PRO A CA 1
ATOM 1986 C C . PRO A 1 266 ? 16.359 -9.594 10 1 96.44 266 PRO A C 1
ATOM 1988 O O . PRO A 1 266 ? 15.445 -8.797 10.203 1 96.44 266 PRO A O 1
ATOM 1991 N N . ARG A 1 267 ? 16.969 -9.688 8.836 1 98 267 ARG A N 1
ATOM 1992 C CA . ARG A 1 267 ? 16.625 -8.812 7.727 1 98 267 ARG A CA 1
ATOM 1993 C C . ARG A 1 267 ? 15.977 -9.594 6.586 1 98 267 ARG A C 1
ATOM 1995 O O . ARG A 1 267 ? 16.031 -9.18 5.43 1 98 267 ARG A O 1
ATOM 2002 N N . VAL A 1 268 ? 15.43 -10.75 6.883 1 98.75 268 VAL A N 1
ATOM 2003 C CA . VAL A 1 268 ? 14.656 -11.531 5.918 1 98.75 268 VAL A CA 1
ATOM 2004 C C . VAL A 1 268 ? 13.25 -11.766 6.453 1 98.75 268 VAL A C 1
ATOM 2006 O O . VAL A 1 268 ? 13.078 -12.172 7.605 1 98.75 268 VAL A O 1
ATOM 2009 N N . THR A 1 269 ? 12.258 -11.406 5.738 1 98.81 269 THR A N 1
ATOM 2010 C CA . THR A 1 269 ? 10.875 -11.781 6.02 1 98.81 269 THR A CA 1
ATOM 2011 C C . THR A 1 269 ? 10.422 -12.906 5.102 1 98.81 269 THR A C 1
ATOM 2013 O O . THR A 1 269 ? 10.5 -12.797 3.879 1 98.81 269 THR A O 1
ATOM 2016 N N . VAL A 1 270 ? 10 -13.953 5.691 1 98.75 270 VAL A N 1
ATOM 2017 C CA . VAL A 1 270 ? 9.516 -15.133 4.969 1 98.75 270 VAL A CA 1
ATOM 2018 C C . VAL A 1 270 ? 7.992 -15.125 4.941 1 98.75 270 VAL A C 1
ATOM 2020 O O . VAL A 1 270 ? 7.348 -15.031 5.988 1 98.75 270 VAL A O 1
ATOM 2023 N N . THR A 1 271 ? 7.426 -15.086 3.766 1 98.44 271 THR A N 1
ATOM 2024 C CA . THR A 1 271 ? 6.008 -15.375 3.588 1 98.44 271 THR A CA 1
ATOM 2025 C C . THR A 1 271 ? 5.812 -16.719 2.883 1 98.44 271 THR A C 1
ATOM 2027 O O . THR A 1 271 ? 6.617 -17.094 2.027 1 98.44 271 THR A O 1
ATOM 2030 N N . PRO A 1 272 ? 4.852 -17.484 3.248 1 97.25 272 PRO A N 1
ATOM 2031 C CA . PRO A 1 272 ? 4.738 -18.891 2.842 1 97.25 272 PRO A CA 1
ATOM 2032 C C . PRO A 1 272 ? 3.973 -19.062 1.532 1 97.25 272 PRO A C 1
ATOM 2034 O O . PRO A 1 272 ? 2.967 -19.781 1.491 1 97.25 272 PRO A O 1
ATOM 2037 N N . HIS A 1 273 ? 4.504 -18.469 0.438 1 95 273 HIS A N 1
ATOM 2038 C CA . HIS A 1 273 ? 3.957 -18.609 -0.907 1 95 273 HIS A CA 1
ATOM 2039 C C . HIS A 1 273 ? 2.484 -18.203 -0.947 1 95 273 HIS A C 1
ATOM 2041 O O . HIS A 1 273 ? 1.647 -18.953 -1.455 1 95 273 HIS A O 1
ATOM 2047 N N . VAL A 1 274 ? 2.211 -17.016 -0.433 1 95.62 274 VAL A N 1
ATOM 2048 C CA . VAL A 1 274 ? 0.833 -16.547 -0.3 1 95.62 274 VAL A CA 1
ATOM 2049 C C . VAL A 1 274 ? 0.635 -15.281 -1.121 1 95.62 274 VAL A C 1
ATOM 2051 O O . VAL A 1 274 ? -0.399 -14.617 -1.01 1 95.62 274 VAL A O 1
ATOM 2054 N N . ALA A 1 275 ? 1.659 -14.859 -1.906 1 95.12 275 ALA A N 1
ATOM 2055 C CA . ALA A 1 275 ? 1.604 -13.594 -2.635 1 95.12 275 ALA A CA 1
ATOM 2056 C C . ALA A 1 275 ? 0.365 -13.523 -3.521 1 95.12 275 ALA A C 1
ATOM 2058 O O . ALA A 1 275 ? -0.279 -12.477 -3.617 1 95.12 275 ALA A O 1
ATOM 2059 N N . SER A 1 276 ? 0.117 -14.656 -4.145 1 90 276 SER A N 1
ATOM 2060 C CA . SER A 1 276 ? -1.043 -14.695 -5.031 1 90 276 SER A CA 1
ATOM 2061 C C . SER A 1 276 ? -1.575 -16.125 -5.184 1 90 276 SER A C 1
ATOM 2063 O O . SER A 1 276 ? -0.85 -17.016 -5.617 1 90 276 SER A O 1
ATOM 2065 N N . GLU A 1 277 ? -2.746 -16.297 -4.766 1 88.06 277 GLU A N 1
ATOM 2066 C CA . GLU A 1 277 ? -3.406 -17.594 -4.863 1 88.06 277 GLU A CA 1
ATOM 2067 C C . GLU A 1 277 ? -4.504 -17.578 -5.922 1 88.06 277 GLU A C 1
ATOM 2069 O O . GLU A 1 277 ? -5.234 -16.594 -6.051 1 88.06 277 GLU A O 1
ATOM 2074 N N . THR A 1 278 ? -4.469 -18.688 -6.59 1 89.94 278 THR A N 1
ATOM 2075 C CA . THR A 1 278 ? -5.547 -18.844 -7.562 1 89.94 278 THR A CA 1
ATOM 2076 C C . THR A 1 278 ? -6.895 -18.969 -6.859 1 89.94 278 THR A C 1
ATOM 2078 O O . THR A 1 278 ? -7.016 -19.688 -5.859 1 89.94 278 THR A O 1
ATOM 2081 N N . ARG A 1 279 ? -7.82 -18.203 -7.387 1 91.94 279 ARG A N 1
ATOM 2082 C CA . ARG A 1 279 ? -9.18 -18.281 -6.855 1 91.94 279 ARG A CA 1
ATOM 2083 C C . ARG A 1 279 ? -10.062 -19.141 -7.746 1 91.94 279 ARG A C 1
ATOM 2085 O O . ARG A 1 279 ? -10.133 -18.922 -8.961 1 91.94 279 ARG A O 1
ATOM 2092 N N . PRO A 1 280 ? -10.773 -20.109 -7.113 1 94.44 280 PRO A N 1
ATOM 2093 C CA . PRO A 1 280 ? -11.508 -21.094 -7.918 1 94.44 280 PRO A CA 1
ATOM 2094 C C . PRO A 1 280 ? -12.5 -20.438 -8.883 1 94.44 280 PRO A C 1
ATOM 2096 O O . PRO A 1 280 ? -12.562 -20.812 -10.055 1 94.44 280 PRO A O 1
ATOM 2099 N N . ALA A 1 281 ? -13.164 -19.438 -8.438 1 93.62 281 ALA A N 1
ATOM 2100 C CA . ALA A 1 281 ? -14.211 -18.844 -9.266 1 93.62 281 ALA A CA 1
ATOM 2101 C C . ALA A 1 281 ? -13.625 -18.203 -10.523 1 93.62 281 ALA A C 1
ATOM 2103 O O . ALA A 1 281 ? -14.039 -18.5 -11.641 1 93.62 281 ALA A O 1
ATOM 2104 N N . SER A 1 282 ? -12.633 -17.359 -10.336 1 94.94 282 SER A N 1
ATOM 2105 C CA . SER A 1 282 ? -12.062 -16.672 -11.492 1 94.94 282 SER A CA 1
ATOM 2106 C C . SER A 1 282 ? -11.211 -17.609 -12.328 1 94.94 282 SER A C 1
ATOM 2108 O O . SER A 1 282 ? -11.203 -17.531 -13.562 1 94.94 282 SER A O 1
ATOM 2110 N N . ALA A 1 283 ? -10.539 -18.484 -11.703 1 96.38 283 ALA A N 1
ATOM 2111 C CA . ALA A 1 283 ? -9.742 -19.484 -12.422 1 96.38 283 ALA A CA 1
ATOM 2112 C C . ALA A 1 283 ? -10.625 -20.359 -13.305 1 96.38 283 ALA A C 1
ATOM 2114 O O . ALA A 1 283 ? -10.258 -20.672 -14.438 1 96.38 283 ALA A O 1
ATOM 2115 N N . SER A 1 284 ? -11.797 -20.719 -12.75 1 97.56 284 SER A N 1
ATOM 2116 C CA . SER A 1 284 ? -12.719 -21.562 -13.5 1 97.56 284 SER A CA 1
ATOM 2117 C C . SER A 1 284 ? -13.188 -20.875 -14.781 1 97.56 284 SER A C 1
ATOM 2119 O O . SER A 1 284 ? -13.352 -21.516 -15.812 1 97.56 284 SER A O 1
ATOM 2121 N N . ARG A 1 285 ? -13.344 -19.594 -14.695 1 97.69 285 ARG A N 1
ATOM 2122 C CA . ARG A 1 285 ? -13.766 -18.844 -15.875 1 97.69 285 ARG A CA 1
ATOM 2123 C C . ARG A 1 285 ? -12.695 -18.859 -16.953 1 97.69 285 ARG A C 1
ATOM 2125 O O . ARG A 1 285 ? -13.008 -18.984 -18.141 1 97.69 285 ARG A O 1
ATOM 2132 N N . VAL A 1 286 ? -11.461 -18.781 -16.531 1 97.81 286 VAL A N 1
ATOM 2133 C CA . VAL A 1 286 ? -10.359 -18.797 -17.5 1 97.81 286 VAL A CA 1
ATOM 2134 C C . VAL A 1 286 ? -10.258 -20.188 -18.125 1 97.81 286 VAL A C 1
ATOM 2136 O O . VAL A 1 286 ? -10.078 -20.312 -19.344 1 97.81 286 VAL A O 1
ATOM 2139 N N . ILE A 1 287 ? -10.375 -21.25 -17.312 1 98.06 287 ILE A N 1
ATOM 2140 C CA . ILE A 1 287 ? -10.336 -22.625 -17.812 1 98.06 287 ILE A CA 1
ATOM 2141 C C . ILE A 1 287 ? -11.461 -22.828 -18.812 1 98.06 287 ILE A C 1
ATOM 2143 O O . ILE A 1 287 ? -11.227 -23.312 -19.938 1 98.06 287 ILE A O 1
ATOM 2147 N N . ALA A 1 288 ? -12.664 -22.391 -18.438 1 98.38 288 ALA A N 1
ATOM 2148 C CA . ALA A 1 288 ? -13.828 -22.562 -19.297 1 98.38 288 ALA A CA 1
ATOM 2149 C C . ALA A 1 288 ? -13.648 -21.797 -20.609 1 98.38 288 ALA A C 1
ATOM 2151 O O . ALA A 1 288 ? -13.969 -22.328 -21.688 1 98.38 288 ALA A O 1
ATOM 2152 N N . GLU A 1 289 ? -13.117 -20.641 -20.469 1 98.38 289 GLU A N 1
ATOM 2153 C CA . GLU A 1 289 ? -12.906 -19.828 -21.672 1 98.38 289 GLU A CA 1
ATOM 2154 C C . GLU A 1 289 ? -11.891 -20.484 -22.609 1 98.38 289 GLU A C 1
ATOM 2156 O O . GLU A 1 289 ? -12.062 -20.469 -23.828 1 98.38 289 GLU A O 1
ATOM 2161 N N . ASN A 1 290 ? -10.844 -21.031 -22.078 1 98.5 290 ASN A N 1
ATOM 2162 C CA . ASN A 1 290 ? -9.852 -21.719 -22.891 1 98.5 290 ASN A CA 1
ATOM 2163 C C . ASN A 1 290 ? -10.445 -22.938 -23.594 1 98.5 290 ASN A C 1
ATOM 2165 O O . ASN A 1 290 ? -10.148 -23.203 -24.75 1 98.5 290 ASN A O 1
ATOM 2169 N N . VAL A 1 291 ? -11.328 -23.688 -22.906 1 98.38 291 VAL A N 1
ATOM 2170 C CA . VAL A 1 291 ? -11.984 -24.844 -23.516 1 98.38 291 VAL A CA 1
ATOM 2171 C C . VAL A 1 291 ? -12.906 -24.375 -24.641 1 98.38 291 VAL A C 1
ATOM 2173 O O . VAL A 1 291 ? -12.883 -24.922 -25.75 1 98.38 291 VAL A O 1
ATOM 2176 N N . ARG A 1 292 ? -13.656 -23.344 -24.328 1 98.38 292 ARG A N 1
ATOM 2177 C CA . ARG A 1 292 ? -14.547 -22.781 -25.344 1 98.38 292 ARG A CA 1
ATOM 2178 C C . ARG A 1 292 ? -13.758 -22.359 -26.578 1 98.38 292 ARG A C 1
ATOM 2180 O O . ARG A 1 292 ? -14.141 -22.688 -27.703 1 98.38 292 ARG A O 1
ATOM 2187 N N . ARG A 1 293 ? -12.703 -21.656 -26.359 1 98.38 293 ARG A N 1
ATOM 2188 C CA . ARG A 1 293 ? -11.875 -21.156 -27.453 1 98.38 293 ARG A CA 1
ATOM 2189 C C . ARG A 1 293 ? -11.312 -22.312 -28.281 1 98.38 293 ARG A C 1
ATOM 2191 O O . ARG A 1 293 ? -11.359 -22.297 -29.516 1 98.38 293 ARG A O 1
ATOM 2198 N N . ALA A 1 294 ? -10.789 -23.297 -27.578 1 97.56 294 ALA A N 1
ATOM 2199 C CA . ALA A 1 294 ? -10.227 -24.469 -28.25 1 97.56 294 ALA A CA 1
ATOM 2200 C C . ALA A 1 294 ? -11.266 -25.141 -29.141 1 97.56 294 ALA A C 1
ATOM 2202 O O . ALA A 1 294 ? -10.984 -25.484 -30.281 1 97.56 294 ALA A O 1
ATOM 2203 N N . GLU A 1 295 ? -12.461 -25.281 -28.609 1 97.38 295 GLU A N 1
ATOM 2204 C CA . GLU A 1 295 ? -13.531 -25.953 -29.359 1 97.38 295 GLU A CA 1
ATOM 2205 C C . GLU A 1 295 ? -14.008 -25.109 -30.531 1 97.38 295 GLU A C 1
ATOM 2207 O O . GLU A 1 295 ? -14.484 -25.656 -31.531 1 97.38 295 GLU A O 1
ATOM 2212 N N . ALA A 1 296 ? -13.82 -23.844 -30.422 1 97.31 296 ALA A N 1
ATOM 2213 C CA . ALA A 1 296 ? -14.219 -22.922 -31.484 1 97.31 296 ALA A CA 1
ATOM 2214 C C . ALA A 1 296 ? -13.086 -22.703 -32.5 1 97.31 296 ALA A C 1
ATOM 2216 O O . ALA A 1 296 ? -13.242 -21.969 -33.469 1 97.31 296 ALA A O 1
ATOM 2217 N N . GLY A 1 297 ? -11.945 -23.328 -32.219 1 96.88 297 GLY A N 1
ATOM 2218 C CA . GLY A 1 297 ? -10.812 -23.156 -33.125 1 96.88 297 GLY A CA 1
ATOM 2219 C C . GLY A 1 297 ? -10.094 -21.828 -32.906 1 96.88 297 GLY A C 1
ATOM 2220 O O . GLY A 1 297 ? -9.398 -21.359 -33.812 1 96.88 297 GLY A O 1
ATOM 2221 N N . GLU A 1 298 ? -10.344 -21.156 -31.766 1 97.75 298 GLU A N 1
ATOM 2222 C CA . GLU A 1 298 ? -9.672 -19.922 -31.391 1 97.75 298 GLU A CA 1
ATOM 2223 C C . GLU A 1 298 ? -8.406 -20.188 -30.594 1 97.75 298 GLU A C 1
ATOM 2225 O O . GLU A 1 298 ? -8.281 -21.234 -29.953 1 97.75 298 GLU A O 1
ATOM 2230 N N . PRO A 1 299 ? -7.414 -19.297 -30.703 1 97.25 299 PRO A N 1
ATOM 2231 C CA . PRO A 1 299 ? -6.203 -19.484 -29.906 1 97.25 299 PRO A CA 1
ATOM 2232 C C . PRO A 1 299 ? -6.484 -19.516 -28.406 1 97.25 299 PRO A C 1
ATOM 2234 O O . PRO A 1 299 ? -7.328 -18.75 -27.922 1 97.25 299 PRO A O 1
ATOM 2237 N N . LEU A 1 300 ? -5.793 -20.391 -27.703 1 97.81 300 LEU A N 1
ATOM 2238 C CA . LEU A 1 300 ? -5.895 -20.469 -26.25 1 97.81 300 LEU A CA 1
ATOM 2239 C C . LEU A 1 300 ? -5.309 -19.219 -25.594 1 97.81 300 LEU A C 1
ATOM 2241 O O . LEU A 1 300 ? -4.43 -18.578 -26.172 1 97.81 300 LEU A O 1
ATOM 2245 N N . LEU A 1 301 ? -5.832 -18.938 -24.438 1 96.06 301 LEU A N 1
ATOM 2246 C CA . LEU A 1 301 ? -5.258 -17.875 -23.625 1 96.06 301 LEU A CA 1
ATOM 2247 C C . LEU A 1 301 ? -4.039 -18.391 -22.859 1 96.06 301 LEU A C 1
ATOM 2249 O O . LEU A 1 301 ? -4.027 -19.531 -22.391 1 96.06 301 LEU A O 1
ATOM 2253 N N . HIS A 1 302 ? -2.938 -17.562 -22.766 1 94.38 302 HIS A N 1
ATOM 2254 C CA . HIS A 1 302 ? -1.811 -17.719 -21.859 1 94.38 302 HIS A CA 1
ATOM 2255 C C . HIS A 1 302 ? -1.045 -19 -22.141 1 94.38 302 HIS A C 1
ATOM 2257 O O . HIS A 1 302 ? -0.651 -19.719 -21.219 1 94.38 302 HIS A O 1
ATOM 2263 N N . VAL A 1 303 ? -0.917 -19.312 -23.438 1 94.44 303 VAL A N 1
ATOM 2264 C CA . VAL A 1 303 ? -0.142 -20.484 -23.859 1 94.44 303 VAL A CA 1
ATOM 2265 C C . VAL A 1 303 ? 1.326 -20.281 -23.484 1 94.44 303 VAL A C 1
ATOM 2267 O O . VAL A 1 303 ? 1.88 -19.188 -23.688 1 94.44 303 VAL A O 1
ATOM 2270 N N . VAL A 1 304 ? 1.845 -21.312 -22.875 1 91.25 304 VAL A N 1
ATOM 2271 C CA . VAL A 1 304 ? 3.252 -21.297 -22.484 1 91.25 304 VAL A CA 1
ATOM 2272 C C . VAL A 1 304 ? 4.129 -21.5 -23.719 1 91.25 304 VAL A C 1
ATOM 2274 O O . VAL A 1 304 ? 3.881 -22.406 -24.516 1 91.25 304 VAL A O 1
ATOM 2277 N N . ASP A 1 305 ? 5.062 -20.609 -23.922 1 85.19 305 ASP A N 1
ATOM 2278 C CA . ASP A 1 305 ? 6.043 -20.797 -24.984 1 85.19 305 ASP A CA 1
ATOM 2279 C C . ASP A 1 305 ? 7.141 -21.766 -24.547 1 85.19 305 ASP A C 1
ATOM 2281 O O . ASP A 1 305 ? 8.125 -21.359 -23.938 1 85.19 305 ASP A O 1
ATOM 2285 N N . ARG A 1 306 ? 7.133 -22.906 -25 1 82.31 306 ARG A N 1
ATOM 2286 C CA . ARG A 1 306 ? 8.039 -23.953 -24.562 1 82.31 306 ARG A CA 1
ATOM 2287 C C . ARG A 1 306 ? 9.438 -23.75 -25.141 1 82.31 306 ARG A C 1
ATOM 2289 O O . ARG A 1 306 ? 10.406 -24.344 -24.656 1 82.31 306 ARG A O 1
ATOM 2296 N N . SER A 1 307 ? 9.414 -23 -26.188 1 77.81 307 SER A N 1
ATOM 2297 C CA . SER A 1 307 ? 10.711 -22.75 -26.797 1 77.81 307 SER A CA 1
ATOM 2298 C C . SER A 1 307 ? 11.539 -21.766 -25.969 1 77.81 307 SER A C 1
ATOM 2300 O O . SER A 1 307 ? 12.758 -21.688 -26.125 1 77.81 307 SER A O 1
ATOM 2302 N N . ALA A 1 308 ? 10.93 -20.984 -25.156 1 71.19 308 ALA A N 1
ATOM 2303 C CA . ALA A 1 308 ? 11.594 -19.969 -24.344 1 71.19 308 ALA A CA 1
ATOM 2304 C C . ALA A 1 308 ? 12.133 -20.578 -23.047 1 71.19 308 ALA A C 1
ATOM 2306 O O . ALA A 1 308 ? 12.695 -19.875 -22.203 1 71.19 308 ALA A O 1
ATOM 2307 N N . GLY A 1 309 ? 12.133 -21.859 -22.984 1 62.97 309 GLY A N 1
ATOM 2308 C CA . GLY A 1 309 ? 12.688 -22.547 -21.828 1 62.97 309 GLY A CA 1
ATOM 2309 C C . GLY A 1 309 ? 11.664 -22.781 -20.734 1 62.97 309 GLY A C 1
ATOM 2310 O O . GLY A 1 309 ? 12.023 -22.906 -19.562 1 62.97 309 GLY A O 1
ATOM 2311 N N . TYR A 1 310 ? 10.391 -22.531 -21.094 1 57.06 310 TYR A N 1
ATOM 2312 C CA . TYR A 1 310 ? 9.375 -22.922 -20.125 1 57.06 310 TYR A CA 1
ATOM 2313 C C . TYR A 1 310 ? 8.836 -24.312 -20.438 1 57.06 310 TYR A C 1
ATOM 2315 O O . TYR A 1 310 ? 8.945 -24.781 -21.578 1 57.06 310 TYR A O 1
ATOM 2323 N N . MET B 1 1 ? 4.551 48.406 -3.982 1 70.56 1 MET B N 1
ATOM 2324 C CA . MET B 1 1 ? 5.402 48.188 -2.814 1 70.56 1 MET B CA 1
ATOM 2325 C C . MET B 1 1 ? 5.547 46.688 -2.512 1 70.56 1 MET B C 1
ATOM 2327 O O . MET B 1 1 ? 4.641 45.906 -2.781 1 70.56 1 MET B O 1
ATOM 2331 N N . SER B 1 2 ? 6.652 46.312 -2.061 1 90.5 2 SER B N 1
ATOM 2332 C CA . SER B 1 2 ? 6.941 44.906 -1.778 1 90.5 2 SER B CA 1
ATOM 2333 C C . SER B 1 2 ? 6.125 44.375 -0.595 1 90.5 2 SER B C 1
ATOM 2335 O O . SER B 1 2 ? 5.941 45.094 0.392 1 90.5 2 SER B O 1
ATOM 2337 N N . LEU B 1 3 ? 5.473 43.312 -0.784 1 96.12 3 LEU B N 1
ATOM 2338 C CA . LEU B 1 3 ? 4.695 42.688 0.288 1 96.12 3 LEU B CA 1
ATOM 2339 C C . LEU B 1 3 ? 5.602 42.219 1.42 1 96.12 3 LEU B C 1
ATOM 2341 O O . LEU B 1 3 ? 6.734 41.812 1.178 1 96.12 3 LEU B O 1
ATOM 2345 N N . ASN B 1 4 ? 5.094 42.438 2.627 1 97.5 4 ASN B N 1
ATOM 2346 C CA . ASN B 1 4 ? 5.785 41.906 3.795 1 97.5 4 ASN B CA 1
ATOM 2347 C C . ASN B 1 4 ? 5.164 40.594 4.258 1 97.5 4 ASN B C 1
ATOM 2349 O O . ASN B 1 4 ? 3.982 40.531 4.602 1 97.5 4 ASN B O 1
ATOM 2353 N N . ILE B 1 5 ? 5.977 39.531 4.25 1 97.69 5 ILE B N 1
ATOM 2354 C CA . ILE B 1 5 ? 5.512 38.25 4.699 1 97.69 5 ILE B CA 1
ATOM 2355 C C . ILE B 1 5 ? 6.297 37.812 5.934 1 97.69 5 ILE B C 1
ATOM 2357 O O . ILE B 1 5 ? 7.523 37.688 5.887 1 97.69 5 ILE B O 1
ATOM 2361 N N . LEU B 1 6 ? 5.594 37.625 7.016 1 96.31 6 LEU B N 1
ATOM 2362 C CA . LEU B 1 6 ? 6.203 37.125 8.242 1 96.31 6 LEU B CA 1
ATOM 2363 C C . LEU B 1 6 ? 6.176 35.594 8.266 1 96.31 6 LEU B C 1
ATOM 2365 O O . LEU B 1 6 ? 5.109 34.969 8.148 1 96.31 6 LEU B O 1
ATOM 2369 N N . PHE B 1 7 ? 7.336 34.969 8.305 1 96.25 7 PHE B N 1
ATOM 2370 C CA . PHE B 1 7 ? 7.449 33.531 8.516 1 96.25 7 PHE B CA 1
ATOM 2371 C C . PHE B 1 7 ? 7.52 33.188 10 1 96.25 7 PHE B C 1
ATOM 2373 O O . PHE B 1 7 ? 8.555 33.406 10.633 1 96.25 7 PHE B O 1
ATOM 2380 N N . HIS B 1 8 ? 6.398 32.688 10.484 1 93 8 HIS B N 1
ATOM 2381 C CA . HIS B 1 8 ? 6.309 32.375 11.906 1 93 8 HIS B CA 1
ATOM 2382 C C . HIS B 1 8 ? 6.332 30.875 12.141 1 93 8 HIS B C 1
ATOM 2384 O O . HIS B 1 8 ? 5.324 30.203 11.93 1 93 8 HIS B O 1
ATOM 2390 N N . SER B 1 9 ? 7.402 30.344 12.547 1 88.88 9 SER B N 1
ATOM 2391 C CA . SER B 1 9 ? 7.59 28.922 12.789 1 88.88 9 SER B CA 1
ATOM 2392 C C . SER B 1 9 ? 8.742 28.672 13.758 1 88.88 9 SER B C 1
ATOM 2394 O O . SER B 1 9 ? 9.398 29.609 14.203 1 88.88 9 SER B O 1
ATOM 2396 N N . ALA B 1 10 ? 8.898 27.391 14.117 1 84.44 10 ALA B N 1
ATOM 2397 C CA . ALA B 1 10 ? 10.109 27.031 14.852 1 84.44 10 ALA B CA 1
ATOM 2398 C C . ALA B 1 10 ? 11.359 27.297 14.016 1 84.44 10 ALA B C 1
ATOM 2400 O O . ALA B 1 10 ? 11.344 27.141 12.797 1 84.44 10 ALA B O 1
ATOM 2401 N N . PRO B 1 11 ? 12.445 27.656 14.68 1 83.06 11 PRO B N 1
ATOM 2402 C CA . PRO B 1 11 ? 13.656 28.078 13.977 1 83.06 11 PRO B CA 1
ATOM 2403 C C . PRO B 1 11 ? 14.172 27.016 13.008 1 83.06 11 PRO B C 1
ATOM 2405 O O . PRO B 1 11 ? 14.695 27.344 11.938 1 83.06 11 PRO B O 1
ATOM 2408 N N . HIS B 1 12 ? 13.992 25.797 13.391 1 83.88 12 HIS B N 1
ATOM 2409 C CA . HIS B 1 12 ? 14.57 24.734 12.578 1 83.88 12 HIS B CA 1
ATOM 2410 C C . HIS B 1 12 ? 13.859 24.609 11.234 1 83.88 12 HIS B C 1
ATOM 2412 O O . HIS B 1 12 ? 14.422 24.078 10.273 1 83.88 12 HIS B O 1
ATOM 2418 N N . ARG B 1 13 ? 12.742 25.141 11.094 1 88.94 13 ARG B N 1
ATOM 2419 C CA . ARG B 1 13 ? 11.984 25.062 9.852 1 88.94 13 ARG B CA 1
ATOM 2420 C C . ARG B 1 13 ? 12.391 26.156 8.875 1 88.94 13 ARG B C 1
ATOM 2422 O O . ARG B 1 13 ? 12.188 26.031 7.668 1 88.94 13 ARG B O 1
ATOM 2429 N N . TRP B 1 14 ? 12.945 27.25 9.43 1 91.19 14 TRP B N 1
ATOM 2430 C CA . TRP B 1 14 ? 13.32 28.391 8.609 1 91.19 14 TRP B CA 1
ATOM 2431 C C . TRP B 1 14 ? 14.344 27.984 7.551 1 91.19 14 TRP B C 1
ATOM 2433 O O . TRP B 1 14 ? 14.281 28.438 6.406 1 91.19 14 TRP B O 1
ATOM 2443 N N . ALA B 1 15 ? 15.211 27.078 7.945 1 92.56 15 ALA B N 1
ATOM 2444 C CA . ALA B 1 15 ? 16.266 26.656 7.035 1 92.56 15 ALA B CA 1
ATOM 2445 C C . ALA B 1 15 ? 15.688 25.984 5.797 1 92.56 15 ALA B C 1
ATOM 2447 O O . ALA B 1 15 ? 16.25 26.078 4.703 1 92.56 15 ALA B O 1
ATOM 2448 N N . ASP B 1 16 ? 14.562 25.406 5.902 1 93.81 16 ASP B N 1
ATOM 2449 C CA . ASP B 1 16 ? 13.945 24.625 4.828 1 93.81 16 ASP B CA 1
ATOM 2450 C C . ASP B 1 16 ? 13.188 25.547 3.861 1 93.81 16 ASP B C 1
ATOM 2452 O O . ASP B 1 16 ? 12.953 25.172 2.709 1 93.81 16 ASP B O 1
ATOM 2456 N N . TYR B 1 17 ? 12.828 26.75 4.309 1 96.19 17 TYR B N 1
ATOM 2457 C CA . TYR B 1 17 ? 11.898 27.547 3.523 1 96.19 17 TYR B CA 1
ATOM 2458 C C . TYR B 1 17 ? 12.555 28.844 3.047 1 96.19 17 TYR B C 1
ATOM 2460 O O . TYR B 1 17 ? 12.078 29.484 2.107 1 96.19 17 TYR B O 1
ATOM 2468 N N . ARG B 1 18 ? 13.656 29.219 3.662 1 95.5 18 ARG B N 1
ATOM 2469 C CA . ARG B 1 18 ? 14.234 30.547 3.465 1 95.5 18 ARG B CA 1
ATOM 2470 C C . ARG B 1 18 ? 14.641 30.75 2.01 1 95.5 18 ARG B C 1
ATOM 2472 O O . ARG B 1 18 ? 14.695 31.891 1.535 1 95.5 18 ARG B O 1
ATOM 2479 N N . THR B 1 19 ? 14.938 29.656 1.298 1 95.94 19 THR B N 1
ATOM 2480 C CA . THR B 1 19 ? 15.328 29.781 -0.103 1 95.94 19 THR B CA 1
ATOM 2481 C C . THR B 1 19 ? 14.172 29.391 -1.022 1 95.94 19 THR B C 1
ATOM 2483 O O . THR B 1 19 ? 13.891 30.094 -1.998 1 95.94 19 THR B O 1
ATOM 2486 N N . VAL B 1 20 ? 13.438 28.391 -0.627 1 96.94 20 VAL B N 1
ATOM 2487 C CA . VAL B 1 20 ? 12.461 27.797 -1.528 1 96.94 20 VAL B CA 1
ATOM 2488 C C . VAL B 1 20 ? 11.211 28.672 -1.59 1 96.94 20 VAL B C 1
ATOM 2490 O O . VAL B 1 20 ? 10.57 28.766 -2.639 1 96.94 20 VAL B O 1
ATOM 2493 N N . LEU B 1 21 ? 10.82 29.281 -0.516 1 97.56 21 LEU B N 1
ATOM 2494 C CA . LEU B 1 21 ? 9.602 30.078 -0.5 1 97.56 21 LEU B CA 1
ATOM 2495 C C . LEU B 1 21 ? 9.789 31.375 -1.29 1 97.56 21 LEU B C 1
ATOM 2497 O O . LEU B 1 21 ? 8.953 31.719 -2.135 1 97.56 21 LEU B O 1
ATOM 2501 N N . PRO B 1 22 ? 10.898 32.094 -1.134 1 97.5 22 PRO B N 1
ATOM 2502 C CA . PRO B 1 22 ? 11.125 33.25 -1.989 1 97.5 22 PRO B CA 1
ATOM 2503 C C . PRO B 1 22 ? 11.164 32.906 -3.475 1 97.5 22 PRO B C 1
ATOM 2505 O O . PRO B 1 22 ? 10.641 33.656 -4.305 1 97.5 22 PRO B O 1
ATOM 2508 N N . ASP B 1 23 ? 11.781 31.734 -3.723 1 97.94 23 ASP B N 1
ATOM 2509 C CA . ASP B 1 23 ? 11.828 31.281 -5.109 1 97.94 23 ASP B CA 1
ATOM 2510 C C . ASP B 1 23 ? 10.422 31.047 -5.656 1 97.94 23 ASP B C 1
ATOM 2512 O O . ASP B 1 23 ? 10.117 31.422 -6.793 1 97.94 23 ASP B O 1
ATOM 2516 N N . ALA B 1 24 ? 9.594 30.438 -4.895 1 98.12 24 ALA B N 1
ATOM 2517 C CA . ALA B 1 24 ? 8.219 30.172 -5.301 1 98.12 24 ALA B CA 1
ATOM 2518 C C . ALA B 1 24 ? 7.434 31.469 -5.484 1 98.12 24 ALA B C 1
ATOM 2520 O O . ALA B 1 24 ? 6.648 31.594 -6.426 1 98.12 24 ALA B O 1
ATOM 2521 N N . LEU B 1 25 ? 7.641 32.438 -4.605 1 98.06 25 LEU B N 1
ATOM 2522 C CA . LEU B 1 25 ? 6.98 33.719 -4.699 1 98.06 25 LEU B CA 1
ATOM 2523 C C . LEU B 1 25 ? 7.387 34.469 -5.977 1 98.06 25 LEU B C 1
ATOM 2525 O O . LEU B 1 25 ? 6.535 34.969 -6.707 1 98.06 25 LEU B O 1
ATOM 2529 N N . ALA B 1 26 ? 8.664 34.406 -6.211 1 97.62 26 ALA B N 1
ATOM 2530 C CA . ALA B 1 26 ? 9.172 35.031 -7.422 1 97.62 26 ALA B CA 1
ATOM 2531 C C . ALA B 1 26 ? 8.594 34.375 -8.672 1 97.62 26 ALA B C 1
ATOM 2533 O O . ALA B 1 26 ? 8.211 35.094 -9.617 1 97.62 26 ALA B O 1
ATOM 2534 N N . ALA B 1 27 ? 8.609 33.094 -8.648 1 97.94 27 ALA B N 1
ATOM 2535 C CA . ALA B 1 27 ? 8.078 32.344 -9.789 1 97.94 27 ALA B CA 1
ATOM 2536 C C . ALA B 1 27 ? 6.605 32.688 -10.023 1 97.94 27 ALA B C 1
ATOM 2538 O O . ALA B 1 27 ? 6.133 32.656 -11.164 1 97.94 27 ALA B O 1
ATOM 2539 N N . ALA B 1 28 ? 5.906 33.062 -8.969 1 97.5 28 ALA B N 1
ATOM 2540 C CA . ALA B 1 28 ? 4.488 33.406 -9.055 1 97.5 28 ALA B CA 1
ATOM 2541 C C . ALA B 1 28 ? 4.293 34.875 -9.383 1 97.5 28 ALA B C 1
ATOM 2543 O O . ALA B 1 28 ? 3.16 35.344 -9.461 1 97.5 28 ALA B O 1
ATOM 2544 N N . GLY B 1 29 ? 5.426 35.562 -9.492 1 97 29 GLY B N 1
ATOM 2545 C CA . GLY B 1 29 ? 5.363 37 -9.828 1 97 29 GLY B CA 1
ATOM 2546 C C . GLY B 1 29 ? 5.086 37.875 -8.625 1 97 29 GLY B C 1
ATOM 2547 O O . GLY B 1 29 ? 4.562 38.969 -8.773 1 97 29 GLY B O 1
ATOM 2548 N N . VAL B 1 30 ? 5.379 37.375 -7.449 1 97.25 30 VAL B N 1
ATOM 2549 C CA . VAL B 1 30 ? 5.102 38.094 -6.227 1 97.25 30 VAL B CA 1
ATOM 2550 C C . VAL B 1 30 ? 6.387 38.75 -5.703 1 97.25 30 VAL B C 1
ATOM 2552 O O . VAL B 1 30 ? 7.375 38.031 -5.461 1 97.25 30 VAL B O 1
ATOM 2555 N N . ASP B 1 31 ? 6.391 39.969 -5.609 1 96.69 31 ASP B N 1
ATOM 2556 C CA . ASP B 1 31 ? 7.484 40.688 -4.961 1 96.69 31 ASP B CA 1
ATOM 2557 C C . ASP B 1 31 ? 7.234 40.844 -3.463 1 96.69 31 ASP B C 1
ATOM 2559 O O . ASP B 1 31 ? 6.355 41.594 -3.045 1 96.69 31 ASP B O 1
ATOM 2563 N N . ALA B 1 32 ? 8.023 40.094 -2.715 1 96.81 32 ALA B N 1
ATOM 2564 C CA . ALA B 1 32 ? 7.773 40.094 -1.276 1 96.81 32 ALA B CA 1
ATOM 2565 C C . ALA B 1 32 ? 9.078 39.969 -0.493 1 96.81 32 ALA B C 1
ATOM 2567 O O . ALA B 1 32 ? 10.039 39.344 -0.956 1 96.81 32 ALA B O 1
ATOM 2568 N N . ARG B 1 33 ? 9.039 40.594 0.63 1 96 33 ARG B N 1
ATOM 2569 C CA . ARG B 1 33 ? 10.078 40.406 1.636 1 96 33 ARG B CA 1
ATOM 2570 C C . ARG B 1 33 ? 9.664 39.375 2.676 1 96 33 ARG B C 1
ATOM 2572 O O . ARG B 1 33 ? 8.719 39.594 3.436 1 96 33 ARG B O 1
ATOM 2579 N N . LEU B 1 34 ? 10.398 38.219 2.617 1 96.5 34 LEU B N 1
ATOM 2580 C CA . LEU B 1 34 ? 10.18 37.188 3.598 1 96.5 34 LEU B CA 1
ATOM 2581 C C . LEU B 1 34 ? 11.117 37.344 4.785 1 96.5 34 LEU B C 1
ATOM 2583 O O . LEU B 1 34 ? 12.328 37.5 4.609 1 96.5 34 LEU B O 1
ATOM 2587 N N . SER B 1 35 ? 10.523 37.344 5.988 1 95.25 35 SER B N 1
ATOM 2588 C CA . SER B 1 35 ? 11.367 37.5 7.164 1 95.25 35 SER B CA 1
ATOM 2589 C C . SER B 1 35 ? 10.789 36.781 8.375 1 95.25 35 SER B C 1
ATOM 2591 O O . SER B 1 35 ? 9.57 36.625 8.484 1 95.25 35 SER B O 1
ATOM 2593 N N . THR B 1 36 ? 11.68 36.344 9.289 1 94.5 36 THR B N 1
ATOM 2594 C CA . THR B 1 36 ? 11.258 35.75 10.562 1 94.5 36 THR B CA 1
ATOM 2595 C C . THR B 1 36 ? 11.195 36.812 11.648 1 94.5 36 THR B C 1
ATOM 2597 O O . THR B 1 36 ? 10.711 36.562 12.758 1 94.5 36 THR B O 1
ATOM 2600 N N . ASP B 1 37 ? 11.617 38.062 11.305 1 91.62 37 ASP B N 1
ATOM 2601 C CA . ASP B 1 37 ? 11.797 39.094 12.32 1 91.62 37 ASP B CA 1
ATOM 2602 C C . ASP B 1 37 ? 10.914 40.312 12.039 1 91.62 37 ASP B C 1
ATOM 2604 O O . ASP B 1 37 ? 11.086 41.375 12.648 1 91.62 37 ASP B O 1
ATOM 2608 N N . LEU B 1 38 ? 10.047 40.188 11.219 1 91.56 38 LEU B N 1
ATOM 2609 C CA . LEU B 1 38 ? 9.102 41.25 10.922 1 91.56 38 LEU B CA 1
ATOM 2610 C C . LEU B 1 38 ? 8.055 41.375 12.023 1 91.56 38 LEU B C 1
ATOM 2612 O O . LEU B 1 38 ? 7.504 40.375 12.477 1 91.56 38 LEU B O 1
ATOM 2616 N N . PRO B 1 39 ? 7.879 42.625 12.586 1 91.06 39 PRO B N 1
ATOM 2617 C CA . PRO B 1 39 ? 6.734 42.781 13.492 1 91.06 39 PRO B CA 1
ATOM 2618 C C . PRO B 1 39 ? 5.41 42.406 12.836 1 91.06 39 PRO B C 1
ATOM 2620 O O . PRO B 1 39 ? 5.16 42.75 11.68 1 91.06 39 PRO B O 1
ATOM 2623 N N . PRO B 1 40 ? 4.648 41.656 13.547 1 90.5 40 PRO B N 1
ATOM 2624 C CA . PRO B 1 40 ? 3.375 41.219 12.984 1 90.5 40 PRO B CA 1
ATOM 2625 C C . PRO B 1 40 ? 2.533 42.344 12.43 1 90.5 40 PRO B C 1
ATOM 2627 O O . PRO B 1 40 ? 1.828 42.188 11.43 1 90.5 40 PRO B O 1
ATOM 2630 N N . GLU B 1 41 ? 2.668 43.562 12.977 1 91.88 41 GLU B N 1
ATOM 2631 C CA . GLU B 1 41 ? 1.871 44.719 12.57 1 91.88 41 GLU B CA 1
ATOM 2632 C C . GLU B 1 41 ? 2.26 45.188 11.172 1 91.88 41 GLU B C 1
ATOM 2634 O O . GLU B 1 41 ? 1.485 45.875 10.508 1 91.88 41 GLU B O 1
ATOM 2639 N N . GLU B 1 42 ? 3.332 44.812 10.781 1 94.12 42 GLU B N 1
ATOM 2640 C CA . GLU B 1 42 ? 3.832 45.25 9.484 1 94.12 42 GLU B CA 1
ATOM 2641 C C . GLU B 1 42 ? 3.621 44.156 8.422 1 94.12 42 GLU B C 1
ATOM 2643 O O . GLU B 1 42 ? 3.873 44.406 7.238 1 94.12 42 GLU B O 1
ATOM 2648 N N . ALA B 1 43 ? 3.133 43.031 8.805 1 95.88 43 ALA B N 1
ATOM 2649 C CA . ALA B 1 43 ? 3.004 41.906 7.887 1 95.88 43 ALA B CA 1
ATOM 2650 C C . ALA B 1 43 ? 1.737 42.031 7.043 1 95.88 43 ALA B C 1
ATOM 2652 O O . ALA B 1 43 ? 0.664 42.344 7.566 1 95.88 43 ALA B O 1
ATOM 2653 N N . ASP B 1 44 ? 1.879 41.812 5.727 1 97.44 44 ASP B N 1
ATOM 2654 C CA . ASP B 1 44 ? 0.726 41.656 4.844 1 97.44 44 ASP B CA 1
ATOM 2655 C C . ASP B 1 44 ? 0.178 40.219 4.91 1 97.44 44 ASP B C 1
ATOM 2657 O O . ASP B 1 44 ? -1.025 40 4.75 1 97.44 44 ASP B O 1
ATOM 2661 N N . TYR B 1 45 ? 1.067 39.281 5.027 1 97.94 45 TYR B N 1
ATOM 2662 C CA . TYR B 1 45 ? 0.764 37.875 5.18 1 97.94 45 TYR B CA 1
ATOM 2663 C C . TYR B 1 45 ? 1.611 37.25 6.285 1 97.94 45 TYR B C 1
ATOM 2665 O O . TYR B 1 45 ? 2.729 37.688 6.547 1 97.94 45 TYR B O 1
ATOM 2673 N N . ILE B 1 46 ? 1.096 36.25 6.895 1 96.5 46 ILE B N 1
ATOM 2674 C CA . ILE B 1 46 ? 1.851 35.438 7.836 1 96.5 46 ILE B CA 1
ATOM 2675 C C . ILE B 1 46 ? 1.842 34 7.371 1 96.5 46 ILE B C 1
ATOM 2677 O O . ILE B 1 46 ? 0.78 33.406 7.109 1 96.5 46 ILE B O 1
ATOM 2681 N N . VAL B 1 47 ? 2.986 33.438 7.117 1 96.69 47 VAL B N 1
ATOM 2682 C CA . VAL B 1 47 ? 3.15 32 6.938 1 96.69 47 VAL B CA 1
ATOM 2683 C C . VAL B 1 47 ? 3.391 31.344 8.289 1 96.69 47 VAL B C 1
ATOM 2685 O O . VAL B 1 47 ? 4.383 31.625 8.961 1 96.69 47 VAL B O 1
ATOM 2688 N N . TYR B 1 48 ? 2.5 30.422 8.531 1 93.19 48 TYR B N 1
ATOM 2689 C CA . TYR B 1 48 ? 2.459 29.922 9.898 1 93.19 48 TYR B CA 1
ATOM 2690 C C . TYR B 1 48 ? 2.801 28.438 9.953 1 93.19 48 TYR B C 1
ATOM 2692 O O . TYR B 1 48 ? 2.305 27.656 9.148 1 93.19 48 TYR B O 1
ATOM 2700 N N . ALA B 1 49 ? 3.641 28.078 10.852 1 89.31 49 ALA B N 1
ATOM 2701 C CA . ALA B 1 49 ? 3.836 26.734 11.391 1 89.31 49 ALA B CA 1
ATOM 2702 C C . ALA B 1 49 ? 3.947 26.75 12.914 1 89.31 49 ALA B C 1
ATOM 2704 O O . ALA B 1 49 ? 4.367 27.766 13.492 1 89.31 49 ALA B O 1
ATOM 2705 N N . PRO B 1 50 ? 3.441 25.609 13.484 1 81.88 50 PRO B N 1
ATOM 2706 C CA . PRO B 1 50 ? 3.461 25.609 14.945 1 81.88 50 PRO B CA 1
ATOM 2707 C C . PRO B 1 50 ? 4.793 26.078 15.516 1 81.88 50 PRO B C 1
ATOM 2709 O O . PRO B 1 50 ? 5.855 25.688 15.023 1 81.88 50 PRO B O 1
ATOM 2712 N N . ALA B 1 51 ? 4.684 26.984 16.5 1 80.38 51 ALA B N 1
ATOM 2713 C CA . ALA B 1 51 ? 5.832 27.594 17.156 1 80.38 51 ALA B CA 1
ATOM 2714 C C . ALA B 1 51 ? 5.59 27.734 18.656 1 80.38 51 ALA B C 1
ATOM 2716 O O . ALA B 1 51 ? 4.469 27.516 19.141 1 80.38 51 ALA B O 1
ATOM 2717 N N . GLU B 1 52 ? 6.699 27.891 19.359 1 78.69 52 GLU B N 1
ATOM 2718 C CA . GLU B 1 52 ? 6.629 28.031 20.812 1 78.69 52 GLU B CA 1
ATOM 2719 C C . GLU B 1 52 ? 5.855 29.297 21.203 1 78.69 52 GLU B C 1
ATOM 2721 O O . GLU B 1 52 ? 5.043 29.266 22.125 1 78.69 52 GLU B O 1
ATOM 2726 N N . ASP B 1 53 ? 6.102 30.328 20.453 1 79.31 53 ASP B N 1
ATOM 2727 C CA . ASP B 1 53 ? 5.48 31.594 20.797 1 79.31 53 ASP B CA 1
ATOM 2728 C C . ASP B 1 53 ? 4.145 31.766 20.078 1 79.31 53 ASP B C 1
ATOM 2730 O O . ASP B 1 53 ? 3.996 31.344 18.922 1 79.31 53 ASP B O 1
ATOM 2734 N N . ARG B 1 54 ? 3.193 32.281 20.875 1 82.44 54 ARG B N 1
ATOM 2735 C CA . ARG B 1 54 ? 1.902 32.625 20.266 1 82.44 54 ARG B CA 1
ATOM 2736 C C . ARG B 1 54 ? 1.973 33.906 19.484 1 82.44 54 ARG B C 1
ATOM 2738 O O . ARG B 1 54 ? 2.629 34.875 19.906 1 82.44 54 ARG B O 1
ATOM 2745 N N . LEU B 1 55 ? 1.344 33.875 18.422 1 81.75 55 LEU B N 1
ATOM 2746 C CA . LEU B 1 55 ? 1.266 35.062 17.578 1 81.75 55 LEU B CA 1
ATOM 2747 C C . LEU B 1 55 ? 0.117 35.969 18.016 1 81.75 55 LEU B C 1
ATOM 2749 O O . LEU B 1 55 ? -1.022 35.531 18.141 1 81.75 55 LEU B O 1
ATOM 2753 N N . ASP B 1 56 ? 0.447 37.219 18.453 1 83.62 56 ASP B N 1
ATOM 2754 C CA . ASP B 1 56 ? -0.562 38.25 18.75 1 83.62 56 ASP B CA 1
ATOM 2755 C C . ASP B 1 56 ? -0.955 39.031 17.5 1 83.62 56 ASP B C 1
ATOM 2757 O O . ASP B 1 56 ? -0.171 39.812 16.984 1 83.62 56 ASP B O 1
ATOM 2761 N N . LEU B 1 57 ? -2.201 38.781 17.016 1 89.19 57 LEU B N 1
ATOM 2762 C CA . LEU B 1 57 ? -2.643 39.375 15.75 1 89.19 57 LEU B CA 1
ATOM 2763 C C . LEU B 1 57 ? -3.604 40.531 15.992 1 89.19 57 LEU B C 1
ATOM 2765 O O . LEU B 1 57 ? -4.273 41 15.07 1 89.19 57 LEU B O 1
ATOM 2769 N N . SER B 1 58 ? -3.662 40.969 17.219 1 83.94 58 SER B N 1
ATOM 2770 C CA . SER B 1 58 ? -4.629 42 17.594 1 83.94 58 SER B CA 1
ATOM 2771 C C . SER B 1 58 ? -4.312 43.312 16.922 1 83.94 58 SER B C 1
ATOM 2773 O O . SER B 1 58 ? -5.203 44.156 16.703 1 83.94 58 SER B O 1
ATOM 2775 N N . ARG B 1 59 ? -3.057 43.562 16.562 1 84 59 ARG B N 1
ATOM 2776 C CA . ARG B 1 59 ? -2.668 44.844 16 1 84 59 ARG B CA 1
ATOM 2777 C C . ARG B 1 59 ? -2.264 44.719 14.539 1 84 59 ARG B C 1
ATOM 2779 O O . ARG B 1 59 ? -1.552 45.562 14 1 84 59 ARG B O 1
ATOM 2786 N N . CYS B 1 60 ? -2.717 43.625 13.953 1 87.31 60 CYS B N 1
ATOM 2787 C CA . CYS B 1 60 ? -2.299 43.375 12.578 1 87.31 60 CYS B CA 1
ATOM 2788 C C . CYS B 1 60 ? -3.344 43.875 11.586 1 87.31 60 CYS B C 1
ATOM 2790 O O . CYS B 1 60 ? -3.918 43.094 10.836 1 87.31 60 CYS B O 1
ATOM 2792 N N . GLY B 1 61 ? -3.441 45.25 11.531 1 86.94 61 GLY B N 1
ATOM 2793 C CA . GLY B 1 61 ? -4.477 45.875 10.719 1 86.94 61 GLY B CA 1
ATOM 2794 C C . GLY B 1 61 ? -4.262 45.688 9.227 1 86.94 61 GLY B C 1
ATOM 2795 O O . GLY B 1 61 ? -5.203 45.812 8.445 1 86.94 61 GLY B O 1
ATOM 2796 N N . ARG B 1 62 ? -3.074 45.406 8.82 1 91.31 62 ARG B N 1
ATOM 2797 C CA . ARG B 1 62 ? -2.795 45.312 7.391 1 91.31 62 ARG B CA 1
ATOM 2798 C C . ARG B 1 62 ? -2.781 43.844 6.945 1 91.31 62 ARG B C 1
ATOM 2800 O O . ARG B 1 62 ? -2.594 43.562 5.762 1 91.31 62 ARG B O 1
ATOM 2807 N N . LEU B 1 63 ? -2.969 43 7.844 1 95.56 63 LEU B N 1
ATOM 2808 C CA . LEU B 1 63 ? -2.85 41.562 7.555 1 95.56 63 LEU B CA 1
ATOM 2809 C C . LEU B 1 63 ? -3.984 41.094 6.648 1 95.56 63 LEU B C 1
ATOM 2811 O O . LEU B 1 63 ? -5.156 41.312 6.953 1 95.56 63 LEU B O 1
ATOM 2815 N N . LYS B 1 64 ? -3.584 40.438 5.594 1 96.88 64 LYS B N 1
ATOM 2816 C CA . LYS B 1 64 ? -4.555 40.031 4.586 1 96.88 64 LYS B CA 1
ATOM 2817 C C . LYS B 1 64 ? -4.945 38.562 4.766 1 96.88 64 LYS B C 1
ATOM 2819 O O . LYS B 1 64 ? -6.055 38.156 4.414 1 96.88 64 LYS B O 1
ATOM 2824 N N . ALA B 1 65 ? -4 37.75 5.242 1 97.38 65 ALA B N 1
ATOM 2825 C CA . ALA B 1 65 ? -4.281 36.312 5.449 1 97.38 65 ALA B CA 1
ATOM 2826 C C . ALA B 1 65 ? -3.201 35.656 6.309 1 97.38 65 ALA B C 1
ATOM 2828 O O . ALA B 1 65 ? -2.07 36.156 6.371 1 97.38 65 ALA B O 1
ATOM 2829 N N . VAL B 1 66 ? -3.58 34.656 6.973 1 96.44 66 VAL B N 1
ATOM 2830 C CA . VAL B 1 66 ? -2.66 33.75 7.625 1 96.44 66 VAL B CA 1
ATOM 2831 C C . VAL B 1 66 ? -2.617 32.406 6.855 1 96.44 66 VAL B C 1
ATOM 2833 O O . VAL B 1 66 ? -3.652 31.781 6.648 1 96.44 66 VAL B O 1
ATOM 2836 N N . LEU B 1 67 ? -1.455 32 6.398 1 97.19 67 LEU B N 1
ATOM 2837 C CA . LEU B 1 67 ? -1.25 30.844 5.551 1 97.19 67 LEU B CA 1
ATOM 2838 C C . LEU B 1 67 ? -0.487 29.75 6.297 1 97.19 67 LEU B C 1
ATOM 2840 O O . LEU B 1 67 ? 0.722 29.875 6.512 1 97.19 67 LEU B O 1
ATOM 2844 N N . SER B 1 68 ? -1.225 28.719 6.602 1 94.69 68 SER B N 1
ATOM 2845 C CA . SER B 1 68 ? -0.624 27.672 7.41 1 94.69 68 SER B CA 1
ATOM 2846 C C . SER B 1 68 ? 0.184 26.703 6.547 1 94.69 68 SER B C 1
ATOM 2848 O O . SER B 1 68 ? -0.235 26.344 5.441 1 94.69 68 SER B O 1
ATOM 2850 N N . LEU B 1 69 ? 1.325 26.25 7.086 1 93.62 69 LEU B N 1
ATOM 2851 C CA . LEU B 1 69 ? 2.125 25.203 6.461 1 93.62 69 LEU B CA 1
ATOM 2852 C C . LEU B 1 69 ? 1.64 23.812 6.891 1 93.62 69 LEU B C 1
ATOM 2854 O O . LEU B 1 69 ? 2.191 22.797 6.465 1 93.62 69 LEU B O 1
ATOM 2858 N N . TRP B 1 70 ? 0.553 23.719 7.637 1 89.12 70 TRP B N 1
ATOM 2859 C CA . TRP B 1 70 ? 0.029 22.453 8.148 1 89.12 70 TRP B CA 1
ATOM 2860 C C . TRP B 1 70 ? -1.417 22.25 7.715 1 89.12 70 TRP B C 1
ATOM 2862 O O . TRP B 1 70 ? -2.164 23.203 7.543 1 89.12 70 TRP B O 1
ATOM 2872 N N . ALA B 1 71 ? -1.719 20.984 7.562 1 87.19 71 ALA B N 1
ATOM 2873 C CA . ALA B 1 71 ? -3.109 20.641 7.273 1 87.19 71 ALA B CA 1
ATOM 2874 C C . ALA B 1 71 ? -4.004 20.922 8.477 1 87.19 71 ALA B C 1
ATOM 2876 O O . ALA B 1 71 ? -5.133 21.391 8.328 1 87.19 71 ALA B O 1
ATOM 2877 N N . GLY B 1 72 ? -3.51 20.641 9.664 1 84.56 72 GLY B N 1
ATOM 2878 C CA . GLY B 1 72 ? -4.23 20.906 10.898 1 84.56 72 GLY B CA 1
ATOM 2879 C C . GLY B 1 72 ? -4.027 22.328 11.406 1 84.56 72 GLY B C 1
ATOM 2880 O O . GLY B 1 72 ? -2.9 22.828 11.438 1 84.56 72 GLY B O 1
ATOM 2881 N N . ILE B 1 73 ? -5.117 23.031 11.781 1 85.62 73 ILE B N 1
ATOM 2882 C CA . ILE B 1 73 ? -5.012 24.438 12.133 1 85.62 73 ILE B CA 1
ATOM 2883 C C . ILE B 1 73 ? -5.57 24.656 13.531 1 85.62 73 ILE B C 1
ATOM 2885 O O . ILE B 1 73 ? -5.793 25.797 13.945 1 85.62 73 ILE B O 1
ATOM 2889 N N . GLU B 1 74 ? -5.809 23.594 14.25 1 79 74 GLU B N 1
ATOM 2890 C CA . GLU B 1 74 ? -6.453 23.703 15.562 1 79 74 GLU B CA 1
ATOM 2891 C C . GLU B 1 74 ? -5.625 24.562 16.516 1 79 74 GLU B C 1
ATOM 2893 O O . GLU B 1 74 ? -6.18 25.281 17.344 1 79 74 GLU B O 1
ATOM 2898 N N . GLY B 1 75 ? -4.402 24.562 16.375 1 77.88 75 GLY B N 1
ATOM 2899 C CA . GLY B 1 75 ? -3.525 25.281 17.297 1 77.88 75 GLY B CA 1
ATOM 2900 C C . GLY B 1 75 ? -3.496 26.781 17.047 1 77.88 75 GLY B C 1
ATOM 2901 O O . GLY B 1 75 ? -2.996 27.531 17.875 1 77.88 75 GLY B O 1
ATOM 2902 N N . ILE B 1 76 ? -4.117 27.234 15.906 1 85.19 76 ILE B N 1
ATOM 2903 C CA . ILE B 1 76 ? -3.971 28.656 15.578 1 85.19 76 ILE B CA 1
ATOM 2904 C C . ILE B 1 76 ? -5.328 29.234 15.203 1 85.19 76 ILE B C 1
ATOM 2906 O O . ILE B 1 76 ? -5.492 30.469 15.164 1 85.19 76 ILE B O 1
ATOM 2910 N N . ALA B 1 77 ? -6.32 28.406 15.023 1 84.5 77 ALA B N 1
ATOM 2911 C CA . ALA B 1 77 ? -7.605 28.844 14.484 1 84.5 77 ALA B CA 1
ATOM 2912 C C . ALA B 1 77 ? -8.25 29.906 15.383 1 84.5 77 ALA B C 1
ATOM 2914 O O . ALA B 1 77 ? -8.773 30.906 14.898 1 84.5 77 ALA B O 1
ATOM 2915 N N . ASP B 1 78 ? -8.102 29.75 16.656 1 83.75 78 ASP B N 1
ATOM 2916 C CA . ASP B 1 78 ? -8.758 30.656 17.594 1 83.75 78 ASP B CA 1
ATOM 2917 C C . ASP B 1 78 ? -7.973 31.953 17.75 1 83.75 78 ASP B C 1
ATOM 2919 O O . ASP B 1 78 ? -8.508 32.938 18.234 1 83.75 78 ASP B O 1
ATOM 2923 N N . ASP B 1 79 ? -6.727 31.922 17.344 1 85.81 79 ASP B N 1
ATOM 2924 C CA . ASP B 1 79 ? -5.871 33.094 17.5 1 85.81 79 ASP B CA 1
ATOM 2925 C C . ASP B 1 79 ? -6.059 34.062 16.328 1 85.81 79 ASP B C 1
ATOM 2927 O O . ASP B 1 79 ? -5.715 35.25 16.438 1 85.81 79 ASP B O 1
ATOM 2931 N N . VAL B 1 80 ? -6.555 33.594 15.234 1 90.81 80 VAL B N 1
ATOM 2932 C CA . VAL B 1 80 ? -6.707 34.406 14.031 1 90.81 80 VAL B CA 1
ATOM 2933 C C . VAL B 1 80 ? -8.078 35.062 14.031 1 90.81 80 VAL B C 1
ATOM 2935 O O . VAL B 1 80 ? -9.109 34.375 14.109 1 90.81 80 VAL B O 1
ATOM 2938 N N . PRO B 1 81 ? -8.062 36.406 14.023 1 89.69 81 PRO B N 1
ATOM 2939 C CA . PRO B 1 81 ? -9.352 37.094 13.961 1 89.69 81 PRO B CA 1
ATOM 2940 C C . PRO B 1 81 ? -10.242 36.562 12.828 1 89.69 81 PRO B C 1
ATOM 2942 O O . PRO B 1 81 ? -9.742 36.219 11.766 1 89.69 81 PRO B O 1
ATOM 2945 N N . ARG B 1 82 ? -11.562 36.594 13.016 1 88 82 ARG B N 1
ATOM 2946 C CA . ARG B 1 82 ? -12.539 36.031 12.102 1 88 82 ARG B CA 1
ATOM 2947 C C . ARG B 1 82 ? -12.5 36.719 10.742 1 88 82 ARG B C 1
ATOM 2949 O O . ARG B 1 82 ? -12.805 36.094 9.719 1 88 82 ARG B O 1
ATOM 2956 N N . GLU B 1 83 ? -12.148 37.938 10.773 1 89.94 83 GLU B N 1
ATOM 2957 C CA . GLU B 1 83 ? -12.164 38.719 9.547 1 89.94 83 GLU B CA 1
ATOM 2958 C C . GLU B 1 83 ? -10.953 38.406 8.672 1 89.94 83 GLU B C 1
ATOM 2960 O O . GLU B 1 83 ? -10.93 38.75 7.488 1 89.94 83 GLU B O 1
ATOM 2965 N N . ILE B 1 84 ? -9.969 37.812 9.273 1 93.25 84 ILE B N 1
ATOM 2966 C CA . ILE B 1 84 ? -8.758 37.469 8.539 1 93.25 84 ILE B CA 1
ATOM 2967 C C . ILE B 1 84 ? -8.836 36.031 8.047 1 93.25 84 ILE B C 1
ATOM 2969 O O . ILE B 1 84 ? -8.992 35.094 8.852 1 93.25 84 ILE B O 1
ATOM 2973 N N . PRO B 1 85 ? -8.719 35.812 6.754 1 95.25 85 PRO B N 1
ATOM 2974 C CA . PRO B 1 85 ? -8.758 34.438 6.258 1 95.25 85 PRO B CA 1
ATOM 2975 C C . PRO B 1 85 ? -7.574 33.594 6.742 1 95.25 85 PRO B C 1
ATOM 2977 O O . PRO B 1 85 ? -6.453 34.094 6.844 1 95.25 85 PRO B O 1
ATOM 2980 N N . LEU B 1 86 ? -7.863 32.406 7.164 1 95.06 86 LEU B N 1
ATOM 2981 C CA . LEU B 1 86 ? -6.895 31.359 7.531 1 95.06 86 LEU B CA 1
ATOM 2982 C C . LEU B 1 86 ? -6.949 30.188 6.559 1 95.06 86 LEU B C 1
ATOM 2984 O O . LEU B 1 86 ? -8.031 29.688 6.254 1 95.06 86 LEU B O 1
ATOM 2988 N N . THR B 1 87 ? -5.801 29.859 5.98 1 95.62 87 THR B N 1
ATOM 2989 C CA . THR B 1 87 ? -5.773 28.703 5.09 1 95.62 87 THR B CA 1
ATOM 2990 C C . THR B 1 87 ? -4.996 27.562 5.719 1 95.62 87 THR B C 1
ATOM 2992 O O . THR B 1 87 ? -4.086 27.781 6.523 1 95.62 87 THR B O 1
ATOM 2995 N N . ARG B 1 88 ? -5.434 26.344 5.406 1 93.5 88 ARG B N 1
ATOM 2996 C CA . ARG B 1 88 ? -4.672 25.156 5.77 1 93.5 88 ARG B CA 1
ATOM 2997 C C . ARG B 1 88 ? -3.855 24.641 4.586 1 93.5 88 ARG B C 1
ATOM 2999 O O . ARG B 1 88 ? -4.09 25.047 3.443 1 93.5 88 ARG B O 1
ATOM 3006 N N . MET B 1 89 ? -2.922 23.812 4.922 1 94.06 89 MET B N 1
ATOM 3007 C CA . MET B 1 89 ? -2.07 23.312 3.854 1 94.06 89 MET B CA 1
ATOM 3008 C C . MET B 1 89 ? -2.689 22.078 3.205 1 94.06 89 MET B C 1
ATOM 3010 O O . MET B 1 89 ? -3.082 21.141 3.898 1 94.06 89 MET B O 1
ATOM 3014 N N . VAL B 1 90 ? -2.906 22.125 1.99 1 92.81 90 VAL B N 1
ATOM 3015 C CA . VAL B 1 90 ? -3.213 21.016 1.089 1 92.81 90 VAL B CA 1
ATOM 3016 C C . VAL B 1 90 ? -2.359 21.125 -0.173 1 92.81 90 VAL B C 1
ATOM 3018 O O . VAL B 1 90 ? -2.535 22.047 -0.97 1 92.81 90 VAL B O 1
ATOM 3021 N N . ASP B 1 91 ? -1.408 20.297 -0.238 1 93 91 ASP B N 1
ATOM 3022 C CA . ASP B 1 91 ? -0.545 20.344 -1.415 1 93 91 ASP B CA 1
ATOM 3023 C C . ASP B 1 91 ? -0.231 18.938 -1.916 1 93 91 ASP B C 1
ATOM 3025 O O . ASP B 1 91 ? -0.667 17.953 -1.322 1 93 91 ASP B O 1
ATOM 3029 N N . GLU B 1 92 ? 0.383 18.859 -3.016 1 93.19 92 GLU B N 1
ATOM 3030 C CA . GLU B 1 92 ? 0.644 17.578 -3.674 1 93.19 92 GLU B CA 1
ATOM 3031 C C . GLU B 1 92 ? 1.496 16.672 -2.793 1 93.19 92 GLU B C 1
ATOM 3033 O O . GLU B 1 92 ? 1.236 15.469 -2.697 1 93.19 92 GLU B O 1
ATOM 3038 N N . GLY B 1 93 ? 2.504 17.219 -2.215 1 93.62 93 GLY B N 1
ATOM 3039 C CA . GLY B 1 93 ? 3.371 16.438 -1.356 1 93.62 93 GLY B CA 1
ATOM 3040 C C . GLY B 1 93 ? 2.658 15.875 -0.137 1 93.62 93 GLY B C 1
ATOM 3041 O O . GLY B 1 93 ? 2.801 14.695 0.188 1 93.62 93 GLY B O 1
ATOM 3042 N N . LEU B 1 94 ? 1.916 16.75 0.517 1 94.75 94 LEU B N 1
ATOM 3043 C CA . LEU B 1 94 ? 1.138 16.328 1.681 1 94.75 94 LEU B CA 1
ATOM 3044 C C . LEU B 1 94 ? 0.126 15.258 1.307 1 94.75 94 LEU B C 1
ATOM 3046 O O . LEU B 1 94 ? -0.004 14.25 2.008 1 94.75 94 LEU B O 1
ATOM 3050 N N . THR B 1 95 ? -0.53 15.406 0.209 1 96.44 95 THR B N 1
ATOM 3051 C CA . THR B 1 95 ? -1.533 14.461 -0.273 1 96.44 95 THR B CA 1
ATOM 3052 C C . THR B 1 95 ? -0.892 13.125 -0.618 1 96.44 95 THR B C 1
ATOM 3054 O O . THR B 1 95 ? -1.387 12.07 -0.211 1 96.44 95 THR B O 1
ATOM 3057 N N . ALA B 1 96 ? 0.204 13.203 -1.323 1 97.31 96 ALA B N 1
ATOM 3058 C CA . ALA B 1 96 ? 0.912 11.984 -1.697 1 97.31 96 ALA B CA 1
ATOM 3059 C C . ALA B 1 96 ? 1.361 11.211 -0.461 1 97.31 96 ALA B C 1
ATOM 3061 O O . ALA B 1 96 ? 1.189 9.992 -0.387 1 97.31 96 ALA B O 1
ATOM 3062 N N . GLY B 1 97 ? 1.928 11.945 0.491 1 97.38 97 GLY B N 1
ATOM 3063 C CA . GLY B 1 97 ? 2.346 11.305 1.731 1 97.38 97 GLY B CA 1
ATOM 3064 C C . GLY B 1 97 ? 1.214 10.609 2.455 1 97.38 97 GLY B C 1
ATOM 3065 O O . GLY B 1 97 ? 1.368 9.469 2.904 1 97.38 97 GLY B O 1
ATOM 3066 N N . MET B 1 98 ? 0.063 11.227 2.537 1 98 98 MET B N 1
ATOM 3067 C CA . MET B 1 98 ? -1.084 10.641 3.225 1 98 98 MET B CA 1
ATOM 3068 C C . MET B 1 98 ? -1.589 9.406 2.486 1 98 98 MET B C 1
ATOM 3070 O O . MET B 1 98 ? -1.926 8.398 3.109 1 98 98 MET B O 1
ATOM 3074 N N . VAL B 1 99 ? -1.614 9.469 1.166 1 98.69 99 VAL B N 1
ATOM 3075 C CA . VAL B 1 99 ? -2.045 8.336 0.35 1 98.69 99 VAL B CA 1
ATOM 3076 C C . VAL B 1 99 ? -1.123 7.145 0.588 1 98.69 99 VAL B C 1
ATOM 3078 O O . VAL B 1 99 ? -1.589 6.02 0.777 1 98.69 99 VAL B O 1
ATOM 3081 N N . GLU B 1 100 ? 0.172 7.41 0.572 1 98.81 100 GLU B N 1
ATOM 3082 C CA . GLU B 1 100 ? 1.148 6.352 0.805 1 98.81 100 GLU B CA 1
ATOM 3083 C C . GLU B 1 100 ? 0.953 5.711 2.176 1 98.81 100 GLU B C 1
ATOM 3085 O O . GLU B 1 100 ? 0.922 4.484 2.297 1 98.81 100 GLU B O 1
ATOM 3090 N N . TYR B 1 101 ? 0.765 6.531 3.18 1 98.75 101 TYR B N 1
ATOM 3091 C CA . TYR B 1 101 ? 0.607 6.055 4.547 1 98.75 101 TYR B CA 1
ATOM 3092 C C . TYR B 1 101 ? -0.658 5.219 4.691 1 98.75 101 TYR B C 1
ATOM 3094 O O . TYR B 1 101 ? -0.609 4.082 5.176 1 98.75 101 TYR B O 1
ATOM 3102 N N . VAL B 1 102 ? -1.758 5.738 4.246 1 98.94 102 VAL B N 1
ATOM 3103 C CA . VAL B 1 102 ? -3.051 5.082 4.406 1 98.94 102 VAL B CA 1
ATOM 3104 C C . VAL B 1 102 ? -3.084 3.795 3.586 1 98.94 102 VAL B C 1
ATOM 3106 O O . VAL B 1 102 ? -3.438 2.732 4.102 1 98.94 102 VAL B O 1
ATOM 3109 N N . THR B 1 103 ? -2.656 3.875 2.32 1 98.94 103 THR B N 1
ATOM 3110 C CA . THR B 1 103 ? -2.652 2.693 1.463 1 98.94 103 THR B CA 1
ATOM 3111 C C . THR B 1 103 ? -1.725 1.62 2.025 1 98.94 103 THR B C 1
ATOM 3113 O O . THR B 1 103 ? -2.088 0.443 2.076 1 98.94 103 THR B O 1
ATOM 3116 N N . GLY B 1 104 ? -0.542 2.053 2.477 1 98.88 104 GLY B N 1
ATOM 3117 C CA . GLY B 1 104 ? 0.414 1.118 3.047 1 98.88 104 GLY B CA 1
ATOM 3118 C C . GLY B 1 104 ? -0.125 0.379 4.258 1 98.88 104 GLY B C 1
ATOM 3119 O O . GLY B 1 104 ? -0.034 -0.848 4.332 1 98.88 104 GLY B O 1
ATOM 3120 N N . HIS B 1 105 ? -0.716 1.075 5.168 1 98.94 105 HIS B N 1
ATOM 3121 C CA . HIS B 1 105 ? -1.167 0.441 6.402 1 98.94 105 HIS B CA 1
ATOM 3122 C C . HIS B 1 105 ? -2.455 -0.344 6.18 1 98.94 105 HIS B C 1
ATOM 3124 O O . HIS B 1 105 ? -2.678 -1.374 6.82 1 98.94 105 HIS B O 1
ATOM 3130 N N . VAL B 1 106 ? -3.344 0.123 5.23 1 98.94 106 VAL B N 1
ATOM 3131 C CA . VAL B 1 106 ? -4.496 -0.691 4.863 1 98.94 106 VAL B CA 1
ATOM 3132 C C . VAL B 1 106 ? -4.027 -2.031 4.301 1 98.94 106 VAL B C 1
ATOM 3134 O O . VAL B 1 106 ? -4.5 -3.088 4.723 1 98.94 106 VAL B O 1
ATOM 3137 N N . LEU B 1 107 ? -3.053 -2.006 3.418 1 98.94 107 LEU B N 1
ATOM 3138 C CA . LEU B 1 107 ? -2.535 -3.23 2.814 1 98.94 107 LEU B CA 1
ATOM 3139 C C . LEU B 1 107 ? -1.806 -4.078 3.85 1 98.94 107 LEU B C 1
ATOM 3141 O O . LEU B 1 107 ? -1.866 -5.309 3.805 1 98.94 107 LEU B O 1
ATOM 3145 N N . ARG B 1 108 ? -1.064 -3.396 4.789 1 98.88 108 ARG B N 1
ATOM 3146 C CA . ARG B 1 108 ? -0.411 -4.121 5.875 1 98.88 108 ARG B CA 1
ATOM 3147 C C . ARG B 1 108 ? -1.4 -5.023 6.602 1 98.88 108 ARG B C 1
ATOM 3149 O O . ARG B 1 108 ? -1.163 -6.227 6.75 1 98.88 108 ARG B O 1
ATOM 3156 N N . HIS B 1 109 ? -2.496 -4.457 6.969 1 98.88 109 HIS B N 1
ATOM 3157 C CA . HIS B 1 109 ? -3.475 -5.199 7.754 1 98.88 109 HIS B CA 1
ATOM 3158 C C . HIS B 1 109 ? -4.254 -6.176 6.883 1 98.88 109 HIS B C 1
ATOM 3160 O O . HIS B 1 109 ? -4.559 -7.293 7.312 1 98.88 109 HIS B O 1
ATOM 3166 N N . HIS B 1 110 ? -4.551 -5.797 5.684 1 98.62 110 HIS B N 1
ATOM 3167 C CA . HIS B 1 110 ? -5.242 -6.66 4.73 1 98.62 110 HIS B CA 1
ATOM 3168 C C . HIS B 1 110 ? -4.445 -7.934 4.461 1 98.62 110 HIS B C 1
ATOM 3170 O O . HIS B 1 110 ? -5.012 -9.031 4.426 1 98.62 110 HIS B O 1
ATOM 3176 N N . LEU B 1 111 ? -3.123 -7.832 4.355 1 98.44 111 LEU B N 1
ATOM 3177 C CA . LEU B 1 111 ? -2.248 -8.938 3.98 1 98.44 111 LEU B CA 1
ATOM 3178 C C . LEU B 1 111 ? -1.803 -9.719 5.211 1 98.44 111 LEU B C 1
ATOM 3180 O O . LEU B 1 111 ? -1.219 -10.797 5.09 1 98.44 111 LEU B O 1
ATOM 3184 N N . GLY B 1 112 ? -2.088 -9.203 6.375 1 97.94 112 GLY B N 1
ATOM 3185 C CA . GLY B 1 112 ? -1.64 -9.867 7.59 1 97.94 112 GLY B CA 1
ATOM 3186 C C . GLY B 1 112 ? -0.129 -9.898 7.73 1 97.94 112 GLY B C 1
ATOM 3187 O O . GLY B 1 112 ? 0.441 -10.906 8.141 1 97.94 112 GLY B O 1
ATOM 3188 N N . MET B 1 113 ? 0.551 -8.742 7.387 1 98.12 113 MET B N 1
ATOM 3189 C CA . MET B 1 113 ? 2.006 -8.68 7.293 1 98.12 113 MET B CA 1
ATOM 3190 C C . MET B 1 113 ? 2.65 -8.953 8.648 1 98.12 113 MET B C 1
ATOM 3192 O O . MET B 1 113 ? 3.73 -9.539 8.719 1 98.12 113 MET B O 1
ATOM 3196 N N . ASP B 1 114 ? 1.97 -8.492 9.727 1 97.94 114 ASP B N 1
ATOM 3197 C CA . ASP B 1 114 ? 2.57 -8.531 11.055 1 97.94 114 ASP B CA 1
ATOM 3198 C C . ASP B 1 114 ? 2.93 -9.961 11.453 1 97.94 114 ASP B C 1
ATOM 3200 O O . ASP B 1 114 ? 3.945 -10.195 12.109 1 97.94 114 ASP B O 1
ATOM 3204 N N . ALA B 1 115 ? 2.092 -10.969 11.023 1 96.81 115 ALA B N 1
ATOM 3205 C CA . ALA B 1 115 ? 2.316 -12.367 11.383 1 96.81 115 ALA B CA 1
ATOM 3206 C C . ALA B 1 115 ? 3.6 -12.898 10.75 1 96.81 115 ALA B C 1
ATOM 3208 O O . ALA B 1 115 ? 4.203 -13.852 11.25 1 96.81 115 ALA B O 1
ATOM 3209 N N . HIS B 1 116 ? 4.031 -12.328 9.625 1 97.56 116 HIS B N 1
ATOM 3210 C CA . HIS B 1 116 ? 5.238 -12.758 8.93 1 97.56 116 HIS B CA 1
ATOM 3211 C C . HIS B 1 116 ? 6.453 -11.953 9.391 1 97.56 116 HIS B C 1
ATOM 3213 O O . HIS B 1 116 ? 7.57 -12.477 9.406 1 97.56 116 HIS B O 1
ATOM 3219 N N . ILE B 1 117 ? 6.223 -10.648 9.711 1 97.56 117 ILE B N 1
ATOM 3220 C CA . ILE B 1 117 ? 7.293 -9.781 10.195 1 97.56 117 ILE B CA 1
ATOM 3221 C C . ILE B 1 117 ? 7.777 -10.273 11.555 1 97.56 117 ILE B C 1
ATOM 3223 O O . ILE B 1 117 ? 8.977 -10.281 11.828 1 97.56 117 ILE B O 1
ATOM 3227 N N . VAL B 1 118 ? 6.812 -10.656 12.414 1 96.44 118 VAL B N 1
ATOM 3228 C CA . VAL B 1 118 ? 7.109 -11.219 13.719 1 96.44 118 VAL B CA 1
ATOM 3229 C C . VAL B 1 118 ? 6.645 -12.672 13.773 1 96.44 118 VAL B C 1
ATOM 3231 O O . VAL B 1 118 ? 5.465 -12.945 14.023 1 96.44 118 VAL B O 1
ATOM 3234 N N . ASN B 1 119 ? 7.516 -13.586 13.469 1 96.75 119 ASN B N 1
ATOM 3235 C CA . ASN B 1 119 ? 7.258 -15.023 13.422 1 96.75 119 ASN B CA 1
ATOM 3236 C C . ASN B 1 119 ? 8.344 -15.812 14.156 1 96.75 119 ASN B C 1
ATOM 3238 O O . ASN B 1 119 ? 9.109 -16.547 13.531 1 96.75 119 ASN B O 1
ATOM 3242 N N . PRO B 1 120 ? 8.383 -15.664 15.508 1 95.12 120 PRO B N 1
ATOM 3243 C CA . PRO B 1 120 ? 9.477 -16.25 16.281 1 95.12 120 PRO B CA 1
ATOM 3244 C C . PRO B 1 120 ? 9.531 -17.781 16.156 1 95.12 120 PRO B C 1
ATOM 3246 O O . PRO B 1 120 ? 10.602 -18.375 16.297 1 95.12 120 PRO B O 1
ATOM 3249 N N . ASP B 1 121 ? 8.5 -18.438 15.789 1 96.38 121 ASP B N 1
ATOM 3250 C CA . ASP B 1 121 ? 8.453 -19.906 15.727 1 96.38 121 ASP B CA 1
ATOM 3251 C C . ASP B 1 121 ? 8.781 -20.406 14.32 1 96.38 121 ASP B C 1
ATOM 3253 O O . ASP B 1 121 ? 8.852 -21.609 14.086 1 96.38 121 ASP B O 1
ATOM 3257 N N . HIS B 1 122 ? 8.977 -19.516 13.359 1 96.81 122 HIS B N 1
ATOM 3258 C CA . HIS B 1 122 ? 9.297 -19.875 11.977 1 96.81 122 HIS B CA 1
ATOM 3259 C C . HIS B 1 122 ? 8.242 -20.812 11.406 1 96.81 122 HIS B C 1
ATOM 3261 O O . HIS B 1 122 ? 8.586 -21.828 10.789 1 96.81 122 HIS B O 1
ATOM 3267 N N . GLU B 1 123 ? 7.004 -20.453 11.672 1 96.62 123 GLU B N 1
ATOM 3268 C CA . GLU B 1 123 ? 5.895 -21.297 11.211 1 96.62 123 GLU B CA 1
ATOM 3269 C C . GLU B 1 123 ? 5.547 -21 9.758 1 96.62 123 GLU B C 1
ATOM 3271 O O . GLU B 1 123 ? 5.422 -19.828 9.367 1 96.62 123 GLU B O 1
ATOM 3276 N N . TRP B 1 124 ? 5.469 -22.062 9 1 97.31 124 TRP B N 1
ATOM 3277 C CA . TRP B 1 124 ? 4.965 -21.984 7.629 1 97.31 124 TRP B CA 1
ATOM 3278 C C . TRP B 1 124 ? 3.449 -22.141 7.598 1 97.31 124 TRP B C 1
ATOM 3280 O O . TRP B 1 124 ? 2.934 -23.25 7.691 1 97.31 124 TRP B O 1
ATOM 3290 N N . ARG B 1 125 ? 2.648 -21.078 7.5 1 94.44 125 ARG B N 1
ATOM 3291 C CA . ARG B 1 125 ? 1.19 -21.078 7.441 1 94.44 125 ARG B CA 1
ATOM 3292 C C . ARG B 1 125 ? 0.695 -20.484 6.125 1 94.44 125 ARG B C 1
ATOM 3294 O O . ARG B 1 125 ? 0.506 -19.266 6.016 1 94.44 125 ARG B O 1
ATOM 3301 N N . PRO B 1 126 ? 0.467 -21.281 5.133 1 93.12 126 PRO B N 1
ATOM 3302 C CA . PRO B 1 126 ? 0.09 -20.797 3.805 1 93.12 126 PRO B CA 1
ATOM 3303 C C . PRO B 1 126 ? -1.396 -20.469 3.699 1 93.12 126 PRO B C 1
ATOM 3305 O O . PRO B 1 126 ? -2.129 -21.125 2.951 1 93.12 126 PRO B O 1
ATOM 3308 N N . VAL B 1 127 ? -1.848 -19.469 4.359 1 91.94 127 VAL B N 1
ATOM 3309 C CA . VAL B 1 127 ? -3.225 -19 4.312 1 91.94 127 VAL B CA 1
ATOM 3310 C C . VAL B 1 127 ? -3.281 -17.656 3.586 1 91.94 127 VAL B C 1
ATOM 3312 O O . VAL B 1 127 ? -2.902 -16.625 4.145 1 91.94 127 VAL B O 1
ATOM 3315 N N . PRO B 1 128 ? -3.676 -17.672 2.404 1 92.69 128 PRO B N 1
ATOM 3316 C CA . PRO B 1 128 ? -3.73 -16.422 1.649 1 92.69 128 PRO B CA 1
ATOM 3317 C C . PRO B 1 128 ? -4.793 -15.453 2.18 1 92.69 128 PRO B C 1
ATOM 3319 O O . PRO B 1 128 ? -5.832 -15.891 2.68 1 92.69 128 PRO B O 1
ATOM 3322 N N . PRO B 1 129 ? -4.547 -14.141 2.121 1 95.31 129 PRO B N 1
ATOM 3323 C CA . PRO B 1 129 ? -5.586 -13.172 2.469 1 95.31 129 PRO B CA 1
ATOM 3324 C C . PRO B 1 129 ? -6.742 -13.156 1.472 1 95.31 129 PRO B C 1
ATOM 3326 O O . PRO B 1 129 ? -6.625 -13.719 0.378 1 95.31 129 PRO B O 1
ATOM 3329 N N . PRO B 1 130 ? -7.914 -12.633 1.915 1 95.44 130 PRO B N 1
ATOM 3330 C CA . PRO B 1 130 ? -8.945 -12.375 0.907 1 95.44 130 PRO B CA 1
ATOM 3331 C C . PRO B 1 130 ? -8.492 -11.375 -0.154 1 95.44 130 PRO B C 1
ATOM 3333 O O . PRO B 1 130 ? -7.402 -10.812 -0.051 1 95.44 130 PRO B O 1
ATOM 3336 N N . LEU B 1 131 ? -9.219 -11.258 -1.194 1 96.69 131 LEU B N 1
ATOM 3337 C CA . LEU B 1 131 ? -8.938 -10.195 -2.15 1 96.69 131 LEU B CA 1
ATOM 3338 C C . LEU B 1 131 ? -9.438 -8.852 -1.633 1 96.69 131 LEU B C 1
ATOM 3340 O O . LEU B 1 131 ? -10.398 -8.797 -0.864 1 96.69 131 LEU B O 1
ATOM 3344 N N . ALA B 1 132 ? -8.812 -7.777 -2.045 1 97.88 132 ALA B N 1
ATOM 3345 C CA . ALA B 1 132 ? -9.156 -6.418 -1.637 1 97.88 132 ALA B CA 1
ATOM 3346 C C . ALA B 1 132 ? -10.641 -6.141 -1.85 1 97.88 132 ALA B C 1
ATOM 3348 O O . ALA B 1 132 ? -11.273 -5.449 -1.046 1 97.88 132 ALA B O 1
ATOM 3349 N N . ALA B 1 133 ? -11.203 -6.742 -2.916 1 96.75 133 ALA B N 1
ATOM 3350 C CA . ALA B 1 133 ? -12.602 -6.508 -3.242 1 96.75 133 ALA B CA 1
ATOM 3351 C C . ALA B 1 133 ? -13.516 -7.039 -2.143 1 96.75 133 ALA B C 1
ATOM 3353 O O . ALA B 1 133 ? -14.672 -6.613 -2.023 1 96.75 133 ALA B O 1
ATOM 3354 N N . ASP B 1 134 ? -12.953 -7.969 -1.32 1 96.88 134 ASP B N 1
ATOM 3355 C CA . ASP B 1 134 ? -13.734 -8.602 -0.26 1 96.88 134 ASP B CA 1
ATOM 3356 C C . ASP B 1 134 ? -13.414 -7.984 1.1 1 96.88 134 ASP B C 1
ATOM 3358 O O . ASP B 1 134 ? -13.812 -8.516 2.137 1 96.88 134 ASP B O 1
ATOM 3362 N N . ARG B 1 135 ? -12.633 -6.922 1.152 1 98.19 135 ARG B N 1
ATOM 3363 C CA . ARG B 1 135 ? -12.258 -6.195 2.361 1 98.19 135 ARG B CA 1
ATOM 3364 C C . ARG B 1 135 ? -12.961 -4.84 2.42 1 98.19 135 ARG B C 1
ATOM 3366 O O . ARG B 1 135 ? -12.695 -3.963 1.593 1 98.19 135 ARG B O 1
ATOM 3373 N N . LYS B 1 136 ? -13.812 -4.617 3.387 1 98.69 136 LYS B N 1
ATOM 3374 C CA . LYS B 1 136 ? -14.555 -3.367 3.533 1 98.69 136 LYS B CA 1
ATOM 3375 C C . LYS B 1 136 ? -13.711 -2.316 4.254 1 98.69 136 LYS B C 1
ATOM 3377 O O . LYS B 1 136 ? -13.398 -2.467 5.434 1 98.69 136 LYS B O 1
ATOM 3382 N N . VAL B 1 137 ? -13.359 -1.245 3.551 1 98.94 137 VAL B N 1
ATOM 3383 C CA . VAL B 1 137 ? -12.586 -0.135 4.105 1 98.94 137 VAL B CA 1
ATOM 3384 C C . VAL B 1 137 ? -13.461 1.116 4.168 1 98.94 137 VAL B C 1
ATOM 3386 O O . VAL B 1 137 ? -14.094 1.487 3.176 1 98.94 137 VAL B O 1
ATOM 3389 N N . THR B 1 138 ? -13.539 1.701 5.316 1 98.94 138 THR B N 1
ATOM 3390 C CA . THR B 1 138 ? -14.32 2.924 5.488 1 98.94 138 THR B CA 1
ATOM 3391 C C . THR B 1 138 ? -13.406 4.098 5.84 1 98.94 138 THR B C 1
ATOM 3393 O O . THR B 1 138 ? -12.562 3.99 6.73 1 98.94 138 THR B O 1
ATOM 3396 N N . ILE B 1 139 ? -13.547 5.18 5.156 1 98.88 139 ILE B N 1
ATOM 3397 C CA . ILE B 1 139 ? -12.812 6.406 5.438 1 98.88 139 ILE B CA 1
ATOM 3398 C C . ILE B 1 139 ? -13.75 7.445 6.051 1 98.88 139 ILE B C 1
ATOM 3400 O O . ILE B 1 139 ? -14.75 7.82 5.445 1 98.88 139 ILE B O 1
ATOM 3404 N N . LEU B 1 140 ? -13.461 7.82 7.281 1 98.56 140 LEU B N 1
ATOM 3405 C CA . LEU B 1 140 ? -14.18 8.953 7.867 1 98.56 140 LEU B CA 1
ATOM 3406 C C . LEU B 1 140 ? -13.484 10.266 7.535 1 98.56 140 LEU B C 1
ATOM 3408 O O . LEU B 1 140 ? -12.383 10.531 8.016 1 98.56 140 LEU B O 1
ATOM 3412 N N . GLY B 1 141 ? -14.117 11.086 6.777 1 97 141 GLY B N 1
ATOM 3413 C CA . GLY B 1 141 ? -13.555 12.305 6.227 1 97 141 GLY B CA 1
ATOM 3414 C C . GLY B 1 141 ? -13.25 12.203 4.742 1 97 141 GLY B C 1
ATOM 3415 O O . GLY B 1 141 ? -12.25 11.609 4.352 1 97 141 GLY B O 1
ATOM 3416 N N . LEU B 1 142 ? -14.148 12.844 3.947 1 97.06 142 LEU B N 1
ATOM 3417 C CA . LEU B 1 142 ? -13.992 12.789 2.498 1 97.06 142 LEU B CA 1
ATOM 3418 C C . LEU B 1 142 ? -13.641 14.164 1.938 1 97.06 142 LEU B C 1
ATOM 3420 O O . LEU B 1 142 ? -14.219 14.594 0.937 1 97.06 142 LEU B O 1
ATOM 3424 N N . GLY B 1 143 ? -12.766 14.875 2.725 1 93.5 143 GLY B N 1
ATOM 3425 C CA . GLY B 1 143 ? -12.133 16.062 2.17 1 93.5 143 GLY B CA 1
ATOM 3426 C C . GLY B 1 143 ? -11.055 15.734 1.15 1 93.5 143 GLY B C 1
ATOM 3427 O O . GLY B 1 143 ? -11.102 14.688 0.506 1 93.5 143 GLY B O 1
ATOM 3428 N N . ALA B 1 144 ? -10.109 16.672 0.97 1 92.94 144 ALA B N 1
ATOM 3429 C CA . ALA B 1 144 ? -9.07 16.516 -0.041 1 92.94 144 ALA B CA 1
ATOM 3430 C C . ALA B 1 144 ? -8.25 15.25 0.195 1 92.94 144 ALA B C 1
ATOM 3432 O O . ALA B 1 144 ? -8.078 14.445 -0.718 1 92.94 144 ALA B O 1
ATOM 3433 N N . LEU B 1 145 ? -7.801 15.047 1.415 1 95.44 145 LEU B N 1
ATOM 3434 C CA . LEU B 1 145 ? -6.938 13.906 1.722 1 95.44 145 LEU B CA 1
ATOM 3435 C C . LEU B 1 145 ? -7.73 12.609 1.714 1 95.44 145 LEU B C 1
ATOM 3437 O O . LEU B 1 145 ? -7.273 11.602 1.166 1 95.44 145 LEU B O 1
ATOM 3441 N N . GLY B 1 146 ? -8.945 12.633 2.361 1 97.38 146 GLY B N 1
ATOM 3442 C CA . GLY B 1 146 ? -9.773 11.438 2.391 1 97.38 146 GLY B CA 1
ATOM 3443 C C . GLY B 1 146 ? -10.164 10.945 1.008 1 97.38 146 GLY B C 1
ATOM 3444 O O . GLY B 1 146 ? -10.148 9.742 0.74 1 97.38 146 GLY B O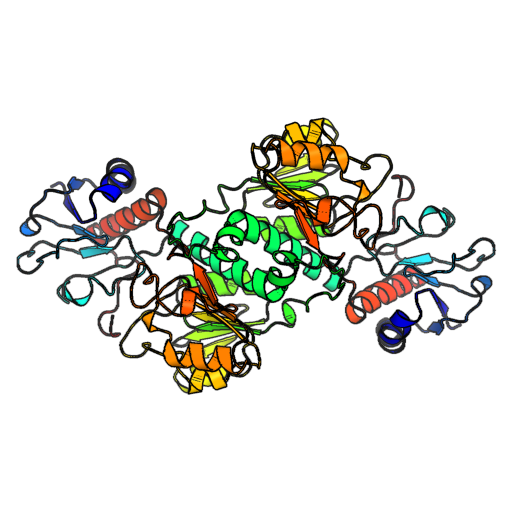 1
ATOM 3445 N N . THR B 1 147 ? -10.516 11.867 0.155 1 97.75 147 THR B N 1
ATOM 3446 C CA . THR B 1 147 ? -10.891 11.531 -1.215 1 97.75 147 THR B CA 1
ATOM 3447 C C . THR B 1 147 ? -9.711 10.914 -1.963 1 97.75 147 THR B C 1
ATOM 3449 O O . THR B 1 147 ? -9.867 9.898 -2.645 1 97.75 147 THR B O 1
ATOM 3452 N N . ALA B 1 148 ? -8.531 11.555 -1.819 1 97.75 148 ALA B N 1
ATOM 3453 C CA . ALA B 1 148 ? -7.344 11.031 -2.488 1 97.75 148 ALA B CA 1
ATOM 3454 C C . ALA B 1 148 ? -7.027 9.617 -2.02 1 97.75 148 ALA B C 1
ATOM 3456 O O . ALA B 1 148 ? -6.746 8.734 -2.836 1 97.75 148 ALA B O 1
ATOM 3457 N N . CYS B 1 149 ? -7.109 9.344 -0.735 1 98.69 149 CYS B N 1
ATOM 3458 C CA . CYS B 1 149 ? -6.867 8.023 -0.177 1 98.69 149 CYS B CA 1
ATOM 3459 C C . CYS B 1 149 ? -7.918 7.027 -0.659 1 98.69 149 CYS B C 1
ATOM 3461 O O . CYS B 1 149 ? -7.586 5.898 -1.027 1 98.69 149 CYS B O 1
ATOM 3463 N N . GLY B 1 150 ? -9.164 7.469 -0.604 1 98.75 150 GLY B N 1
ATOM 3464 C CA . GLY B 1 150 ? -10.242 6.605 -1.058 1 98.75 150 GLY B CA 1
ATOM 3465 C C . GLY B 1 150 ? -10.094 6.164 -2.502 1 98.75 150 GLY B C 1
ATOM 3466 O O . GLY B 1 150 ? -10.305 4.996 -2.824 1 98.75 150 GLY B O 1
ATOM 3467 N N . ARG B 1 151 ? -9.711 7.074 -3.367 1 98.56 151 ARG B N 1
ATOM 3468 C CA . ARG B 1 151 ? -9.516 6.766 -4.777 1 98.56 151 ARG B CA 1
ATOM 3469 C C . ARG B 1 151 ? -8.367 5.781 -4.969 1 98.56 151 ARG B C 1
ATOM 3471 O O . ARG B 1 151 ? -8.461 4.859 -5.781 1 98.56 151 ARG B O 1
ATOM 3478 N N . ALA B 1 152 ? -7.293 6.02 -4.238 1 98.69 152 ALA B N 1
ATOM 3479 C CA . ALA B 1 152 ? -6.148 5.113 -4.324 1 98.69 152 ALA B CA 1
ATOM 3480 C C . ALA B 1 152 ? -6.535 3.699 -3.904 1 98.69 152 ALA B C 1
ATOM 3482 O O . ALA B 1 152 ? -6.207 2.729 -4.59 1 98.69 152 ALA B O 1
ATOM 3483 N N . LEU B 1 153 ? -7.27 3.564 -2.779 1 98.88 153 LEU B N 1
ATOM 3484 C CA . LEU B 1 153 ? -7.695 2.264 -2.275 1 98.88 153 LEU B CA 1
ATOM 3485 C C . LEU B 1 153 ? -8.672 1.599 -3.242 1 98.88 153 LEU B C 1
ATOM 3487 O O . LEU B 1 153 ? -8.562 0.402 -3.516 1 98.88 153 LEU B O 1
ATOM 3491 N N . ALA B 1 154 ? -9.609 2.404 -3.758 1 98.69 154 ALA B N 1
ATOM 3492 C CA . ALA B 1 154 ? -10.547 1.878 -4.75 1 98.69 154 ALA B CA 1
ATOM 3493 C C . ALA B 1 154 ? -9.812 1.408 -6 1 98.69 154 ALA B C 1
ATOM 3495 O O . ALA B 1 154 ? -10.164 0.383 -6.59 1 98.69 154 ALA B O 1
ATOM 3496 N N . GLY B 1 155 ? -8.812 2.154 -6.406 1 98.06 155 GLY B N 1
ATOM 3497 C CA . GLY B 1 155 ? -8.008 1.795 -7.562 1 98.06 155 GLY B CA 1
ATOM 3498 C C . GLY B 1 155 ? -7.27 0.479 -7.391 1 98.06 155 GLY B C 1
ATOM 3499 O O . GLY B 1 155 ? -6.938 -0.186 -8.375 1 98.06 155 GLY B O 1
ATOM 3500 N N . LEU B 1 156 ? -7.035 0.082 -6.145 1 98.38 156 LEU B N 1
ATOM 3501 C CA . LEU B 1 156 ? -6.379 -1.186 -5.84 1 98.38 156 LEU B CA 1
ATOM 3502 C C . LEU B 1 156 ? -7.406 -2.295 -5.641 1 98.38 156 LEU B C 1
ATOM 3504 O O . LEU B 1 156 ? -7.043 -3.443 -5.379 1 98.38 156 LEU B O 1
ATOM 3508 N N . GLY B 1 157 ? -8.695 -1.931 -5.703 1 97.88 157 GLY B N 1
ATOM 3509 C CA . GLY B 1 157 ? -9.742 -2.941 -5.73 1 97.88 157 GLY B CA 1
ATOM 3510 C C . GLY B 1 157 ? -10.484 -3.066 -4.418 1 97.88 157 GLY B C 1
ATOM 3511 O O . GLY B 1 157 ? -11.414 -3.867 -4.301 1 97.88 157 GLY B O 1
ATOM 3512 N N . PHE B 1 158 ? -10.148 -2.268 -3.41 1 98.75 158 PHE B N 1
ATOM 3513 C CA . PHE B 1 158 ? -10.812 -2.373 -2.117 1 98.75 158 PHE B CA 1
ATOM 3514 C C . PHE B 1 158 ? -12.273 -1.939 -2.221 1 98.75 158 PHE B C 1
ATOM 3516 O O . PHE B 1 158 ? -12.609 -1.065 -3.021 1 98.75 158 PHE B O 1
ATOM 3523 N N . ALA B 1 159 ? -13.117 -2.549 -1.46 1 98.56 159 ALA B N 1
ATOM 3524 C CA . ALA B 1 159 ? -14.484 -2.068 -1.256 1 98.56 159 ALA B CA 1
ATOM 3525 C C . ALA B 1 159 ? -14.508 -0.872 -0.31 1 98.56 159 ALA B C 1
ATOM 3527 O O . ALA B 1 159 ? -14.492 -1.037 0.912 1 98.56 159 ALA B O 1
ATOM 3528 N N . VAL B 1 160 ? -14.586 0.355 -0.89 1 98.88 160 VAL B N 1
ATOM 3529 C CA . VAL B 1 160 ? -14.359 1.561 -0.099 1 98.88 160 VAL B CA 1
ATOM 3530 C C . VAL B 1 160 ? -15.688 2.279 0.14 1 98.88 160 VAL B C 1
ATOM 3532 O O . VAL B 1 160 ? -16.484 2.459 -0.788 1 98.88 160 VAL B O 1
ATOM 3535 N N . SER B 1 161 ? -15.953 2.594 1.331 1 98.75 161 SER B N 1
ATOM 3536 C CA . SER B 1 161 ? -17 3.529 1.726 1 98.75 161 SER B CA 1
ATOM 3537 C C . SER B 1 161 ? -16.422 4.73 2.467 1 98.75 161 SER B C 1
ATOM 3539 O O . SER B 1 161 ? -15.25 4.719 2.859 1 98.75 161 SER B O 1
ATOM 3541 N N . GLY B 1 162 ? -17.141 5.754 2.605 1 98.31 162 GLY B N 1
ATOM 3542 C CA . GLY B 1 162 ? -16.688 6.922 3.338 1 98.31 162 GLY B CA 1
ATOM 3543 C C . GLY B 1 162 ? -17.828 7.758 3.898 1 98.31 162 GLY B C 1
ATOM 3544 O O . GLY B 1 162 ? -18.984 7.527 3.568 1 98.31 162 GLY B O 1
ATOM 3545 N N . TRP B 1 163 ? -17.484 8.602 4.785 1 98.25 163 TRP B N 1
ATOM 3546 C CA . TRP B 1 163 ? -18.469 9.492 5.418 1 98.25 163 TRP B CA 1
ATOM 3547 C C . TRP B 1 163 ? -17.938 10.922 5.48 1 98.25 163 TRP B C 1
ATOM 3549 O O . TRP B 1 163 ? -16.75 11.141 5.758 1 98.25 163 TRP B O 1
ATOM 3559 N N . SER B 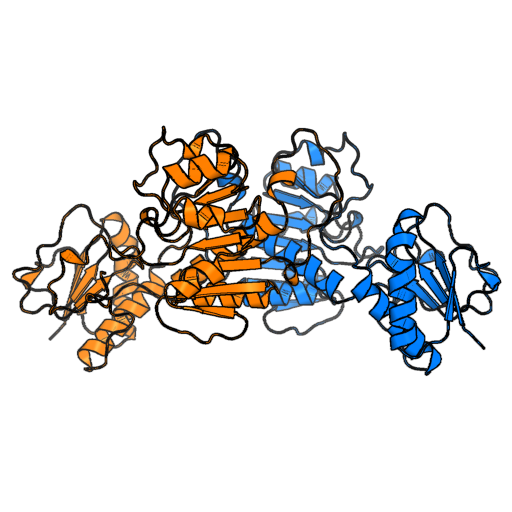1 164 ? -18.75 11.828 5.207 1 95.69 164 SER B N 1
ATOM 3560 C CA . SER B 1 164 ? -18.547 13.25 5.469 1 95.69 164 SER B CA 1
ATOM 3561 C C . SER B 1 164 ? -19.844 13.914 5.926 1 95.69 164 SER B C 1
ATOM 3563 O O . SER B 1 164 ? -20.938 13.367 5.727 1 95.69 164 SER B O 1
ATOM 3565 N N . ARG B 1 165 ? -19.656 15.023 6.605 1 91.12 165 ARG B N 1
ATOM 3566 C CA . ARG B 1 165 ? -20.828 15.734 7.082 1 91.12 165 ARG B CA 1
ATOM 3567 C C . ARG B 1 165 ? -21.75 16.109 5.922 1 91.12 165 ARG B C 1
ATOM 3569 O O . ARG B 1 165 ? -22.953 15.906 5.984 1 91.12 165 ARG B O 1
ATOM 3576 N N . SER B 1 166 ? -21.156 16.688 4.902 1 91.69 166 SER B N 1
ATOM 3577 C CA . SER B 1 166 ? -21.906 17.094 3.715 1 91.69 166 SER B CA 1
ATOM 3578 C C . SER B 1 166 ? -21.859 16 2.646 1 91.69 166 SER B C 1
ATOM 3580 O O . SER B 1 166 ? -20.875 15.273 2.535 1 91.69 166 SER B O 1
ATOM 3582 N N . PRO B 1 167 ? -22.906 15.891 1.876 1 94.5 167 PRO B N 1
ATOM 3583 C CA . PRO B 1 167 ? -22.953 14.852 0.845 1 94.5 167 PRO B CA 1
ATOM 3584 C C . PRO B 1 167 ? -21.859 15.016 -0.205 1 94.5 167 PRO B C 1
ATOM 3586 O O . PRO B 1 167 ? -21.531 16.141 -0.588 1 94.5 167 PRO B O 1
ATOM 3589 N N . LYS B 1 168 ? -21.297 13.938 -0.56 1 95.75 168 LYS B N 1
ATOM 3590 C CA . LYS B 1 168 ? -20.312 13.867 -1.635 1 95.75 168 LYS B CA 1
ATOM 3591 C C . LYS B 1 168 ? -20.641 12.742 -2.613 1 95.75 168 LYS B C 1
ATOM 3593 O O . LYS B 1 168 ? -21.359 11.805 -2.266 1 95.75 168 LYS B O 1
ATOM 3598 N N . GLU B 1 169 ? -20.219 12.945 -3.84 1 97.25 169 GLU B N 1
ATOM 3599 C CA . GLU B 1 169 ? -20.234 11.891 -4.855 1 97.25 169 GLU B CA 1
ATOM 3600 C C . GLU B 1 169 ? -18.828 11.688 -5.441 1 97.25 169 GLU B C 1
ATOM 3602 O O . GLU B 1 169 ? -18.312 12.562 -6.141 1 97.25 169 GLU B O 1
ATOM 3607 N N . ILE B 1 170 ? -18.281 10.586 -5.109 1 97.31 170 ILE B N 1
ATOM 3608 C CA . ILE B 1 170 ? -16.922 10.281 -5.539 1 97.31 170 ILE B CA 1
ATOM 3609 C C . ILE B 1 170 ? -16.891 8.906 -6.203 1 97.31 170 ILE B C 1
ATOM 3611 O O . ILE B 1 170 ? -17.297 7.91 -5.602 1 97.31 170 ILE B O 1
ATOM 3615 N N . ASP B 1 171 ? -16.359 8.773 -7.406 1 96.44 171 ASP B N 1
ATOM 3616 C CA . ASP B 1 171 ? -16.281 7.52 -8.141 1 96.44 171 ASP B CA 1
ATOM 3617 C C . ASP B 1 171 ? -15.477 6.477 -7.371 1 96.44 171 ASP B C 1
ATOM 3619 O O . ASP B 1 171 ? -14.383 6.773 -6.871 1 96.44 171 ASP B O 1
ATOM 3623 N N . GLY B 1 172 ? -16.094 5.277 -7.238 1 96.69 172 GLY B N 1
ATOM 3624 C CA . GLY B 1 172 ? -15.398 4.168 -6.609 1 96.69 172 GLY B CA 1
ATOM 3625 C C . GLY B 1 172 ? -15.555 4.141 -5.102 1 96.69 172 GLY B C 1
ATOM 3626 O O . GLY B 1 172 ? -15.047 3.232 -4.434 1 96.69 172 GLY B O 1
ATOM 3627 N N . ILE B 1 173 ? -16.203 5.141 -4.535 1 98.25 173 ILE B N 1
ATOM 3628 C CA . ILE B 1 173 ? -16.406 5.219 -3.092 1 98.25 173 ILE B CA 1
ATOM 3629 C C . ILE B 1 173 ? -17.891 5.324 -2.787 1 98.25 173 ILE B C 1
ATOM 3631 O O . ILE B 1 173 ? -18.594 6.168 -3.355 1 98.25 173 ILE B O 1
ATOM 3635 N N . ARG B 1 174 ? -18.469 4.371 -2.041 1 98.38 174 ARG B N 1
ATOM 3636 C CA . ARG B 1 174 ? -19.828 4.516 -1.529 1 98.38 174 ARG B CA 1
ATOM 3637 C C . ARG B 1 174 ? -19.891 5.59 -0.446 1 98.38 174 ARG B C 1
ATOM 3639 O O . ARG B 1 174 ? -19.469 5.355 0.691 1 98.38 174 ARG B O 1
ATOM 3646 N N . CYS B 1 175 ? -20.438 6.801 -0.718 1 98.38 175 CYS B N 1
ATOM 3647 C CA . CYS B 1 175 ? -20.375 7.961 0.16 1 98.38 175 CYS B CA 1
ATOM 3648 C C . CYS B 1 175 ? -21.625 8.055 1.027 1 98.38 175 CYS B C 1
ATOM 3650 O O . CYS B 1 175 ? -22.75 7.934 0.527 1 98.38 175 CYS B O 1
ATOM 3652 N N . HIS B 1 176 ? -21.406 8.211 2.275 1 97.88 176 HIS B N 1
ATOM 3653 C CA . HIS B 1 176 ? -22.469 8.469 3.246 1 97.88 176 HIS B CA 1
ATOM 3654 C C . HIS B 1 176 ? -22.312 9.844 3.883 1 97.88 176 HIS B C 1
ATOM 3656 O O . HIS B 1 176 ? -21.219 10.414 3.885 1 97.88 176 HIS B O 1
ATOM 3662 N N . SER B 1 177 ? -23.422 10.391 4.387 1 96.31 177 SER B N 1
ATOM 3663 C CA . SER B 1 177 ? -23.344 11.711 4.992 1 96.31 177 SER B CA 1
ATOM 3664 C C . SER B 1 177 ? -24.297 11.844 6.168 1 96.31 177 SER B C 1
ATOM 3666 O O . SER B 1 177 ? -25.078 10.93 6.441 1 96.31 177 SER B O 1
ATOM 3668 N N . ALA B 1 178 ? -24.203 12.883 6.859 1 89.62 178 ALA B N 1
ATOM 3669 C CA . ALA B 1 178 ? -25.047 13.219 8 1 89.62 178 ALA B CA 1
ATOM 3670 C C . ALA B 1 178 ? -24.953 12.148 9.086 1 89.62 178 ALA B C 1
ATOM 3672 O O . ALA B 1 178 ? -24.125 11.242 9 1 89.62 178 ALA B O 1
ATOM 3673 N N . ASP B 1 179 ? -25.688 12.297 10.156 1 85.5 179 ASP B N 1
ATOM 3674 C CA . ASP B 1 179 ? -25.531 11.461 11.344 1 85.5 179 ASP B CA 1
ATOM 3675 C C . ASP B 1 179 ? -25.922 10.016 11.055 1 85.5 179 ASP B C 1
ATOM 3677 O O . ASP B 1 179 ? -25.219 9.086 11.461 1 85.5 179 ASP B O 1
ATOM 3681 N N . ASP B 1 180 ? -26.891 9.828 10.406 1 90.31 180 ASP B N 1
ATOM 3682 C CA . ASP B 1 180 ? -27.312 8.477 10.047 1 90.31 180 ASP B CA 1
ATOM 3683 C C . ASP B 1 180 ? -26.297 7.805 9.133 1 90.31 180 ASP B C 1
ATOM 3685 O O . ASP B 1 180 ? -26.109 6.586 9.188 1 90.31 180 ASP B O 1
ATOM 3689 N N . GLY B 1 181 ? -25.672 8.672 8.406 1 96.19 181 GLY B N 1
ATOM 3690 C CA . GLY B 1 181 ? -24.672 8.164 7.48 1 96.19 181 GLY B CA 1
ATOM 3691 C C . GLY B 1 181 ? -23.422 7.656 8.172 1 96.19 181 GLY B C 1
ATOM 3692 O O . GLY B 1 181 ? -22.781 6.727 7.688 1 96.19 181 GLY B O 1
ATOM 3693 N N . LEU B 1 182 ? -23.109 8.273 9.281 1 97.06 182 LEU B N 1
ATOM 3694 C CA . LEU B 1 182 ? -21.938 7.824 10.031 1 97.06 182 LEU B CA 1
ATOM 3695 C C . LEU B 1 182 ? -22.125 6.387 10.516 1 97.06 182 LEU B C 1
ATOM 3697 O O . LEU B 1 182 ? -21.234 5.555 10.344 1 97.06 182 LEU B O 1
ATOM 3701 N N . ALA B 1 183 ? -23.25 6.121 11.125 1 97.12 183 ALA B N 1
ATOM 3702 C CA . ALA B 1 183 ? -23.562 4.773 11.586 1 97.12 183 ALA B CA 1
ATOM 3703 C C . ALA B 1 183 ? -23.5 3.768 10.445 1 97.12 183 ALA B C 1
ATOM 3705 O O . ALA B 1 183 ? -22.875 2.705 10.578 1 97.12 183 ALA B O 1
ATOM 3706 N N . THR B 1 184 ? -24.078 4.121 9.32 1 97.94 184 THR B N 1
ATOM 3707 C CA . THR B 1 184 ? -24.109 3.256 8.148 1 97.94 184 THR B CA 1
ATOM 3708 C C . THR B 1 184 ? -22.688 2.982 7.648 1 97.94 184 THR B C 1
ATOM 3710 O O . THR B 1 184 ? -22.359 1.847 7.301 1 97.94 184 THR B O 1
ATOM 3713 N N . ALA B 1 185 ? -21.875 3.967 7.629 1 98.19 185 ALA B N 1
ATOM 3714 C CA . ALA B 1 185 ? -20.5 3.84 7.148 1 98.19 185 ALA B CA 1
ATOM 3715 C C . ALA B 1 185 ? -19.688 2.912 8.047 1 98.19 185 ALA B C 1
ATOM 3717 O O . ALA B 1 185 ? -18.828 2.164 7.566 1 98.19 185 ALA B O 1
ATOM 3718 N N . LEU B 1 186 ? -20 2.951 9.297 1 98.38 186 LEU B N 1
ATOM 3719 C CA . LEU B 1 186 ? -19.219 2.197 10.273 1 98.38 186 LEU B CA 1
ATOM 3720 C C . LEU B 1 186 ? -19.688 0.749 10.344 1 98.38 186 LEU B C 1
ATOM 3722 O O . LEU B 1 186 ? -18.906 -0.148 10.672 1 98.38 186 LEU B O 1
ATOM 3726 N N . ASP B 1 187 ? -20.922 0.474 10.008 1 98.25 187 ASP B N 1
ATOM 3727 C CA . ASP B 1 187 ? -21.531 -0.85 10.156 1 98.25 187 ASP B CA 1
ATOM 3728 C C . ASP B 1 187 ? -20.766 -1.892 9.344 1 98.25 187 ASP B C 1
ATOM 3730 O O . ASP B 1 187 ? -20.781 -1.863 8.109 1 98.25 187 ASP B O 1
ATOM 3734 N N . GLY B 1 188 ? -20.047 -2.773 10.086 1 98.12 188 GLY B N 1
ATOM 3735 C CA . GLY B 1 188 ? -19.391 -3.9 9.445 1 98.12 188 GLY B CA 1
ATOM 3736 C C . GLY B 1 188 ? -18.062 -3.529 8.805 1 98.12 188 GLY B C 1
ATOM 3737 O O . GLY B 1 188 ? -17.469 -4.344 8.094 1 98.12 188 GLY B O 1
ATOM 3738 N N . ALA B 1 189 ? -17.641 -2.27 8.953 1 98.69 189 ALA B N 1
ATOM 3739 C CA . ALA B 1 189 ? -16.328 -1.889 8.438 1 98.69 189 ALA B CA 1
ATOM 3740 C C . ALA B 1 189 ? -15.234 -2.764 9.039 1 98.69 189 ALA B C 1
ATOM 3742 O O . ALA B 1 189 ? -15.219 -3.016 10.25 1 98.69 189 ALA B O 1
ATOM 3743 N N . GLU B 1 190 ? -14.391 -3.287 8.188 1 98.88 190 GLU B N 1
ATOM 3744 C CA . GLU B 1 190 ? -13.305 -4.145 8.641 1 98.88 190 GLU B CA 1
ATOM 3745 C C . GLU B 1 190 ? -12.031 -3.342 8.883 1 98.88 190 GLU B C 1
ATOM 3747 O O . GLU B 1 190 ? -11.188 -3.734 9.695 1 98.88 190 GLU B O 1
ATOM 3752 N N . ILE B 1 191 ? -11.828 -2.258 8.141 1 98.94 191 ILE B N 1
ATOM 3753 C CA . ILE B 1 191 ? -10.781 -1.265 8.359 1 98.94 191 ILE B CA 1
ATOM 3754 C C . ILE B 1 191 ? -11.383 0.138 8.312 1 98.94 191 ILE B C 1
ATOM 3756 O O . ILE B 1 191 ? -12.117 0.474 7.383 1 98.94 191 ILE B O 1
ATOM 3760 N N . VAL B 1 192 ? -11.133 0.937 9.305 1 98.94 192 VAL B N 1
ATOM 3761 C CA . VAL B 1 192 ? -11.625 2.312 9.336 1 98.94 192 VAL B CA 1
ATOM 3762 C C . VAL B 1 192 ? -10.445 3.277 9.391 1 98.94 192 VAL B C 1
ATOM 3764 O O . VAL B 1 192 ? -9.523 3.1 10.188 1 98.94 192 VAL B O 1
ATOM 3767 N N . VAL B 1 193 ? -10.422 4.27 8.539 1 98.94 193 VAL B N 1
ATOM 3768 C CA . VAL B 1 193 ? -9.391 5.293 8.469 1 98.94 193 VAL B CA 1
ATOM 3769 C C . VAL B 1 193 ? -9.977 6.648 8.852 1 98.94 193 VAL B C 1
ATOM 3771 O O . VAL B 1 193 ? -11.023 7.047 8.344 1 98.94 193 VAL B O 1
ATOM 3774 N N . LEU B 1 194 ? -9.336 7.348 9.75 1 98.75 194 LEU B N 1
ATOM 3775 C CA . LEU B 1 194 ? -9.844 8.633 10.227 1 98.75 194 LEU B CA 1
ATOM 3776 C C . LEU B 1 194 ? -9.086 9.789 9.594 1 98.75 194 LEU B C 1
ATOM 3778 O O . LEU B 1 194 ? -7.879 9.945 9.812 1 98.75 194 LEU B O 1
ATOM 3782 N N . LEU B 1 195 ? -9.797 10.594 8.852 1 97.19 195 LEU B N 1
ATOM 3783 C CA . LEU B 1 195 ? -9.219 11.766 8.195 1 97.19 195 LEU B CA 1
ATOM 3784 C C . LEU B 1 195 ? -10.141 12.969 8.328 1 97.19 195 LEU B C 1
ATOM 3786 O O . LEU B 1 195 ? -10.328 13.719 7.363 1 97.19 195 LEU B O 1
ATOM 3790 N N . LEU B 1 196 ? -10.719 13.078 9.5 1 94.62 196 LEU B N 1
ATOM 3791 C CA . LEU B 1 196 ? -11.602 14.195 9.82 1 94.62 196 LEU B CA 1
ATOM 3792 C C . LEU B 1 196 ? -10.836 15.312 10.523 1 94.62 196 LEU B C 1
ATOM 3794 O O . LEU B 1 196 ? -9.859 15.047 11.227 1 94.62 196 LEU B O 1
ATOM 3798 N N . PRO B 1 197 ? -11.281 16.562 10.367 1 89.44 197 PRO B N 1
ATOM 3799 C CA . PRO B 1 197 ? -10.773 17.594 11.266 1 89.44 197 PRO B CA 1
ATOM 3800 C C . PRO B 1 197 ? -11.227 17.391 12.711 1 89.44 197 PRO B C 1
ATOM 3802 O O . PRO B 1 197 ? -12.227 16.703 12.961 1 89.44 197 PRO B O 1
ATOM 3805 N N . LEU B 1 198 ? -10.469 17.859 13.602 1 91.06 198 LEU B N 1
ATOM 3806 C CA . LEU B 1 198 ? -10.883 17.812 15 1 91.06 198 LEU B CA 1
ATOM 3807 C C . LEU B 1 198 ? -11.695 19.047 15.375 1 91.06 198 LEU B C 1
ATOM 3809 O O . LEU B 1 198 ? -11.18 20.156 15.352 1 91.06 198 LEU B O 1
ATOM 3813 N N . THR B 1 199 ? -12.93 18.922 15.562 1 87.75 199 THR B N 1
ATOM 3814 C CA . THR B 1 199 ? -13.883 19.922 16.016 1 87.75 199 THR B CA 1
ATOM 3815 C C . THR B 1 199 ? -14.695 19.406 17.203 1 87.75 199 THR B C 1
ATOM 3817 O O . THR B 1 199 ? -14.531 18.25 17.609 1 87.75 199 THR B O 1
ATOM 3820 N N . ALA B 1 200 ? -15.516 20.25 17.766 1 89.12 200 ALA B N 1
ATOM 3821 C CA . ALA B 1 200 ? -16.391 19.797 18.844 1 89.12 200 ALA B CA 1
ATOM 3822 C C . ALA B 1 200 ? -17.297 18.672 18.375 1 89.12 200 ALA B C 1
ATOM 3824 O O . ALA B 1 200 ? -17.625 17.766 19.156 1 89.12 200 ALA B O 1
ATOM 3825 N N . ASP B 1 201 ? -17.625 18.688 17.094 1 89.88 201 ASP B N 1
ATOM 3826 C CA . ASP B 1 201 ? -18.562 17.719 16.531 1 89.88 201 ASP B CA 1
ATOM 3827 C C . ASP B 1 201 ? -17.859 16.406 16.219 1 89.88 201 ASP B C 1
ATOM 3829 O O . ASP B 1 201 ? -18.516 15.359 16.125 1 89.88 201 ASP B O 1
ATOM 3833 N N . THR B 1 202 ? -16.531 16.391 16.047 1 93.06 202 THR B N 1
ATOM 3834 C CA . THR B 1 202 ? -15.844 15.172 15.625 1 93.06 202 THR B CA 1
ATOM 3835 C C . THR B 1 202 ? -14.992 14.609 16.766 1 93.06 202 THR B C 1
ATOM 3837 O O . THR B 1 202 ? -14.438 13.516 16.641 1 93.06 202 THR B O 1
ATOM 3840 N N . GLU B 1 203 ? -14.906 15.398 17.844 1 95.38 203 GLU B N 1
ATOM 3841 C CA . GLU B 1 203 ? -14.164 14.891 18.984 1 95.38 203 GLU B CA 1
ATOM 3842 C C . GLU B 1 203 ? -14.75 13.562 19.484 1 95.38 203 GLU B C 1
ATOM 3844 O O . GLU B 1 203 ? -15.953 13.461 19.719 1 95.38 203 GLU B O 1
ATOM 3849 N N . CYS B 1 204 ? -13.945 12.516 19.578 1 98.06 204 CYS B N 1
ATOM 3850 C CA . CYS B 1 204 ? -14.312 11.172 20.016 1 98.06 204 CYS B CA 1
ATOM 3851 C C . CYS B 1 204 ? -15.398 10.586 19.125 1 98.06 204 CYS B C 1
ATOM 3853 O O . CYS B 1 204 ? -16.281 9.883 19.609 1 98.06 204 CYS B O 1
ATOM 3855 N N . VAL B 1 205 ? -15.273 10.969 17.859 1 97.12 205 VAL B N 1
ATOM 3856 C CA . VAL B 1 205 ? -16.203 10.375 16.906 1 97.12 205 VAL B CA 1
ATOM 3857 C C . VAL B 1 205 ? -16.109 8.852 16.953 1 97.12 205 VAL B C 1
ATOM 3859 O O . VAL B 1 205 ? -17.109 8.156 16.75 1 97.12 205 VAL B O 1
ATOM 3862 N N . LEU B 1 206 ? -14.938 8.32 17.234 1 98.31 206 LEU B N 1
ATOM 3863 C CA . LEU B 1 206 ? -14.773 6.891 17.469 1 98.31 206 LEU B CA 1
ATOM 3864 C C . LEU B 1 206 ? -14.805 6.586 18.969 1 98.31 206 LEU B C 1
ATOM 3866 O O . LEU B 1 206 ? -13.758 6.344 19.578 1 98.31 206 LEU B O 1
ATOM 3870 N N . ASP B 1 207 ? -15.961 6.652 19.516 1 98.5 207 ASP B N 1
ATOM 3871 C CA . ASP B 1 207 ? -16.203 6.273 20.906 1 98.5 207 ASP B CA 1
ATOM 3872 C C . ASP B 1 207 ? -16.656 4.82 21.016 1 98.5 207 ASP B C 1
ATOM 3874 O O . ASP B 1 207 ? -16.547 4.062 20.047 1 98.5 207 ASP B O 1
ATOM 3878 N N . GLY B 1 208 ? -17.094 4.395 22.203 1 98.31 208 GLY B N 1
ATOM 3879 C CA . GLY B 1 208 ? -17.5 3.021 22.453 1 98.31 208 GLY B CA 1
ATOM 3880 C C . GLY B 1 208 ? -18.562 2.535 21.484 1 98.31 208 GLY B C 1
ATOM 3881 O O . GLY B 1 208 ? -18.375 1.539 20.781 1 98.31 208 GLY B O 1
ATOM 3882 N N . PRO B 1 209 ? -19.672 3.254 21.453 1 98.06 209 PRO B N 1
ATOM 3883 C CA . PRO B 1 209 ? -20.75 2.85 20.547 1 98.06 209 PRO B CA 1
ATOM 3884 C C . PRO B 1 209 ? -20.297 2.77 19.094 1 98.06 209 PRO B C 1
ATOM 3886 O O . PRO B 1 209 ? -20.656 1.824 18.391 1 98.06 209 PRO B O 1
ATOM 3889 N N . ALA B 1 210 ? -19.531 3.693 18.625 1 98.19 210 ALA B N 1
ATOM 3890 C CA . ALA B 1 210 ? -19.031 3.682 17.25 1 98.19 210 ALA B CA 1
ATOM 3891 C C . ALA B 1 210 ? -18.156 2.461 17 1 98.19 210 ALA B C 1
ATOM 3893 O O . ALA B 1 210 ? -18.297 1.787 15.969 1 98.19 210 ALA B O 1
ATOM 3894 N N . LEU B 1 211 ? -17.25 2.168 17.906 1 98.75 211 LEU B N 1
ATOM 3895 C CA . LEU B 1 211 ? -16.344 1.02 17.781 1 98.75 211 LEU B CA 1
ATOM 3896 C C . LEU B 1 211 ? -17.141 -0.284 17.766 1 98.75 211 LEU B C 1
ATOM 3898 O O . LEU B 1 211 ? -16.75 -1.244 17.094 1 98.75 211 LEU B O 1
ATOM 3902 N N . GLY B 1 212 ? -18.234 -0.298 18.5 1 98.31 212 GLY B N 1
ATOM 3903 C CA . GLY B 1 212 ? -19.078 -1.479 18.578 1 98.31 212 GLY B CA 1
ATOM 3904 C C . GLY B 1 212 ? -19.781 -1.803 17.266 1 98.31 212 GLY B C 1
ATOM 3905 O O . GLY B 1 212 ? -20.281 -2.91 17.094 1 98.31 212 GLY B O 1
ATOM 3906 N N . ARG B 1 213 ? -19.844 -0.862 16.328 1 98.06 213 ARG B N 1
ATOM 3907 C CA . ARG B 1 213 ? -20.516 -1.052 15.047 1 98.06 213 ARG B CA 1
ATOM 3908 C C . ARG B 1 213 ? -19.594 -1.739 14.039 1 98.06 213 ARG B C 1
ATOM 3910 O O . ARG B 1 213 ? -20.047 -2.268 13.023 1 98.06 213 ARG B O 1
ATOM 3917 N N . LEU B 1 214 ? -18.297 -1.719 14.266 1 98.62 214 LEU B N 1
ATOM 3918 C CA . LEU B 1 214 ? -17.328 -2.27 13.328 1 98.62 214 LEU B CA 1
ATOM 3919 C C . LEU B 1 214 ? -17.422 -3.793 13.289 1 98.62 214 LEU B C 1
ATOM 3921 O O . LEU B 1 214 ? -18 -4.41 14.188 1 98.62 214 LEU B O 1
ATOM 3925 N N . ALA B 1 215 ? -16.969 -4.418 12.203 1 98.75 215 ALA B N 1
ATOM 3926 C CA . ALA B 1 215 ? -16.828 -5.871 12.156 1 98.75 215 ALA B CA 1
ATOM 3927 C C . ALA B 1 215 ? -15.977 -6.375 13.32 1 98.75 215 ALA B C 1
ATOM 3929 O O . ALA B 1 215 ? -15.07 -5.676 13.789 1 98.75 215 ALA B O 1
ATOM 3930 N N . ASP B 1 216 ? -16.266 -7.559 13.805 1 98.25 216 ASP B N 1
ATOM 3931 C CA . ASP B 1 216 ? -15.406 -8.172 14.82 1 98.25 216 ASP B CA 1
ATOM 3932 C C . ASP B 1 216 ? -13.961 -8.242 14.352 1 98.25 216 ASP B C 1
ATOM 3934 O O . ASP B 1 216 ? -13.68 -8.68 13.234 1 98.25 216 ASP B O 1
ATOM 3938 N N . GLY B 1 217 ? -13.062 -7.719 15.219 1 98.56 217 GLY B N 1
ATOM 3939 C CA . GLY B 1 217 ? -11.648 -7.777 14.875 1 98.56 217 GLY B CA 1
ATOM 3940 C C . GLY B 1 217 ? -11.227 -6.691 13.906 1 98.56 217 GLY B C 1
ATOM 3941 O O . GLY B 1 217 ? -10.156 -6.773 13.297 1 98.56 217 GLY B O 1
ATOM 3942 N N . ALA B 1 218 ? -12.031 -5.645 13.711 1 98.81 218 ALA B N 1
ATOM 3943 C CA . ALA B 1 218 ? -11.742 -4.566 12.766 1 98.81 218 ALA B CA 1
ATOM 3944 C C . ALA B 1 218 ? -10.445 -3.852 13.133 1 98.81 218 ALA B C 1
ATOM 3946 O O . ALA B 1 218 ? -9.938 -3.996 14.242 1 98.81 218 ALA B O 1
ATOM 3947 N N . VAL B 1 219 ? -9.906 -3.137 12.172 1 98.94 219 VAL B N 1
ATOM 3948 C CA . VAL B 1 219 ? -8.672 -2.373 12.328 1 98.94 219 VAL B CA 1
ATOM 3949 C C . VAL B 1 219 ? -8.977 -0.878 12.273 1 98.94 219 VAL B C 1
ATOM 3951 O O . VAL B 1 219 ? -9.766 -0.431 11.438 1 98.94 219 VAL B O 1
ATOM 3954 N N . VAL B 1 220 ? -8.383 -0.153 13.18 1 98.94 220 VAL B N 1
ATOM 3955 C CA . VAL B 1 220 ? -8.508 1.302 13.195 1 98.94 220 VAL B CA 1
ATOM 3956 C C . VAL B 1 220 ? -7.18 1.934 12.773 1 98.94 220 VAL B C 1
ATOM 3958 O O . VAL B 1 220 ? -6.125 1.601 13.32 1 98.94 220 VAL B O 1
ATOM 3961 N N . ILE B 1 221 ? -7.164 2.773 11.789 1 98.94 221 ILE B N 1
ATOM 3962 C CA . ILE B 1 221 ? -6.016 3.561 11.352 1 98.94 221 ILE B CA 1
ATOM 3963 C C . ILE B 1 221 ? -6.32 5.047 11.508 1 98.94 221 ILE B C 1
ATOM 3965 O O . ILE B 1 221 ? -7.258 5.566 10.898 1 98.94 221 ILE B O 1
ATOM 3969 N N . ASN B 1 222 ? -5.516 5.777 12.336 1 98.81 222 ASN B N 1
ATOM 3970 C CA . ASN B 1 222 ? -5.789 7.195 12.555 1 98.81 222 ASN B CA 1
ATOM 3971 C C . ASN B 1 222 ? -4.574 8.055 12.234 1 98.81 222 ASN B C 1
ATOM 3973 O O . ASN B 1 222 ? -3.785 8.383 13.125 1 98.81 222 ASN B O 1
ATOM 3977 N N . PRO B 1 223 ? -4.434 8.453 11.039 1 98.19 223 PRO B N 1
ATOM 3978 C CA . PRO B 1 223 ? -3.424 9.461 10.688 1 98.19 223 PRO B CA 1
ATOM 3979 C C . PRO B 1 223 ? -3.938 10.891 10.828 1 98.19 223 PRO B C 1
ATOM 3981 O O . PRO B 1 223 ? -3.211 11.844 10.539 1 98.19 223 PRO B O 1
ATOM 3984 N N . GLY B 1 224 ? -5.18 11.062 11.219 1 95.75 224 GLY B N 1
ATOM 3985 C CA . GLY B 1 224 ? -5.805 12.375 11.32 1 95.75 224 GLY B CA 1
ATOM 3986 C C . GLY B 1 224 ? -5.418 13.117 12.586 1 95.75 224 GLY B C 1
ATOM 3987 O O . GLY B 1 224 ? -4.301 13.625 12.695 1 95.75 224 GLY B O 1
ATOM 3988 N N . ARG B 1 225 ? -6.387 13.07 13.539 1 95.25 225 ARG B N 1
ATOM 3989 C CA . ARG B 1 225 ? -6.184 13.758 14.805 1 95.25 225 ARG B CA 1
ATOM 3990 C C . ARG B 1 225 ? -6.418 12.828 15.992 1 95.25 225 ARG B C 1
ATOM 3992 O O . ARG B 1 225 ? -7.34 12.008 15.969 1 95.25 225 ARG B O 1
ATOM 3999 N N . GLY B 1 226 ? -5.562 12.984 17.016 1 96.88 226 GLY B N 1
ATOM 4000 C CA . GLY B 1 226 ? -5.66 12.117 18.172 1 96.88 226 GLY B CA 1
ATOM 4001 C C . GLY B 1 226 ? -7.004 12.203 18.875 1 96.88 226 GLY B C 1
ATOM 4002 O O . GLY B 1 226 ? -7.535 11.195 19.344 1 96.88 226 GLY B O 1
ATOM 4003 N N . GLY B 1 227 ? -7.582 13.414 18.875 1 96.62 227 GLY B N 1
ATOM 4004 C CA . GLY B 1 227 ? -8.82 13.664 19.594 1 96.62 227 GLY B CA 1
ATOM 4005 C C . GLY B 1 227 ? -10.031 13.031 18.938 1 96.62 227 GLY B C 1
ATOM 4006 O O . GLY B 1 227 ? -11.117 13.008 19.531 1 96.62 227 GLY B O 1
ATOM 4007 N N . LEU B 1 228 ? -9.883 12.422 17.781 1 97.75 228 LEU B N 1
ATOM 4008 C CA . LEU B 1 228 ? -10.984 11.766 17.094 1 97.75 228 LEU B CA 1
ATOM 4009 C C . LEU B 1 228 ? -11.352 10.453 17.781 1 97.75 228 LEU B C 1
ATOM 4011 O O . LEU B 1 228 ? -12.461 9.945 17.609 1 97.75 228 LEU B O 1
ATOM 4015 N N . VAL B 1 229 ? -10.406 9.914 18.516 1 98.69 229 VAL B N 1
ATOM 4016 C CA . VAL B 1 229 ? -10.555 8.602 19.141 1 98.69 229 VAL B CA 1
ATOM 4017 C C . VAL B 1 229 ? -10.727 8.758 20.656 1 98.69 229 VAL B C 1
ATOM 4019 O O . VAL B 1 229 ? -9.984 9.516 21.297 1 98.69 229 VAL B O 1
ATOM 4022 N N . ASP B 1 230 ? -11.727 8.18 21.234 1 98.75 230 ASP B N 1
ATOM 4023 C CA . ASP B 1 230 ? -11.781 7.984 22.672 1 98.75 230 ASP B CA 1
ATOM 4024 C C . ASP B 1 230 ? -10.797 6.902 23.109 1 98.75 230 ASP B C 1
ATOM 4026 O O . ASP B 1 230 ? -11.055 5.711 22.938 1 98.75 230 ASP B O 1
ATOM 4030 N N . ASP B 1 231 ? -9.734 7.352 23.75 1 98.62 231 ASP B N 1
ATOM 4031 C CA . ASP B 1 231 ? -8.625 6.453 24.062 1 98.62 231 ASP B CA 1
ATOM 4032 C C . ASP B 1 231 ? -9.094 5.297 24.938 1 98.62 231 ASP B C 1
ATOM 4034 O O . ASP B 1 231 ? -8.727 4.141 24.703 1 98.62 231 ASP B O 1
ATOM 4038 N N . ASP B 1 232 ? -9.859 5.629 25.938 1 98.56 232 ASP B N 1
ATOM 4039 C CA . ASP B 1 232 ? -10.32 4.594 26.859 1 98.56 232 ASP B CA 1
ATOM 4040 C C . ASP B 1 232 ? -11.227 3.59 26.141 1 98.56 232 ASP B C 1
ATOM 4042 O O . ASP B 1 232 ? -11.125 2.383 26.375 1 98.56 232 ASP B O 1
ATOM 4046 N N . ALA B 1 233 ? -12.07 4.09 25.312 1 98.75 233 ALA B N 1
ATOM 4047 C CA . ALA B 1 233 ? -12.961 3.219 24.562 1 98.75 233 ALA B CA 1
ATOM 4048 C C . ALA B 1 233 ? -12.172 2.311 23.609 1 98.75 233 ALA B C 1
ATOM 4050 O O . ALA B 1 233 ? -12.492 1.127 23.469 1 98.75 233 ALA B O 1
ATOM 4051 N N . LEU B 1 234 ? -11.188 2.855 22.938 1 98.81 234 LEU B N 1
ATOM 4052 C CA . LEU B 1 234 ? -10.375 2.07 22.016 1 98.81 234 LEU B CA 1
ATOM 4053 C C . LEU B 1 234 ? -9.617 0.975 22.75 1 98.81 234 LEU B C 1
ATOM 4055 O O . LEU B 1 234 ? -9.586 -0.174 22.297 1 98.81 234 LEU B O 1
ATOM 4059 N N . LEU B 1 235 ? -9.023 1.33 23.891 1 98.75 235 LEU B N 1
ATOM 4060 C CA . LEU B 1 235 ? -8.297 0.345 24.688 1 98.75 235 LEU B CA 1
ATOM 4061 C C . LEU B 1 235 ? -9.219 -0.781 25.141 1 98.75 235 LEU B C 1
ATOM 4063 O O . LEU B 1 235 ? -8.844 -1.954 25.094 1 98.75 235 LEU B O 1
ATOM 4067 N N . ALA B 1 236 ? -10.414 -0.397 25.547 1 98.62 236 ALA B N 1
ATOM 4068 C CA . ALA B 1 236 ? -11.398 -1.398 25.953 1 98.62 236 ALA B CA 1
ATOM 4069 C C . ALA B 1 236 ? -11.773 -2.307 24.781 1 98.62 236 ALA B C 1
ATOM 4071 O O . ALA B 1 236 ? -11.867 -3.525 24.953 1 98.62 236 ALA B O 1
ATOM 4072 N N . ALA B 1 237 ? -11.992 -1.742 23.609 1 98.69 237 ALA B N 1
ATOM 4073 C CA . ALA B 1 237 ? -12.352 -2.502 22.422 1 98.69 237 ALA B CA 1
ATOM 4074 C C . ALA B 1 237 ? -11.227 -3.443 22 1 98.69 237 ALA B C 1
ATOM 4076 O O . ALA B 1 237 ? -11.477 -4.547 21.516 1 98.69 237 ALA B O 1
ATOM 4077 N N . LEU B 1 238 ? -10.016 -3.037 22.141 1 98.69 238 LEU B N 1
ATOM 4078 C CA . LEU B 1 238 ? -8.852 -3.875 21.859 1 98.69 238 LEU B CA 1
ATOM 4079 C C . LEU B 1 238 ? -8.789 -5.059 22.828 1 98.69 238 LEU B C 1
ATOM 4081 O O . LEU B 1 238 ? -8.469 -6.176 22.422 1 98.69 238 LEU B O 1
ATOM 4085 N N . GLU B 1 239 ? -9.102 -4.82 24.047 1 97.88 239 GLU B N 1
ATOM 4086 C CA . GLU B 1 239 ? -9.055 -5.863 25.078 1 97.88 239 GLU B CA 1
ATOM 4087 C C . GLU B 1 239 ? -10.078 -6.957 24.781 1 97.88 239 GLU B C 1
ATOM 4089 O O . GLU B 1 239 ? -9.789 -8.141 24.969 1 97.88 239 GLU B O 1
ATOM 4094 N N . THR B 1 240 ? -11.25 -6.609 24.312 1 97.44 240 THR B N 1
ATOM 4095 C CA . THR B 1 240 ? -12.328 -7.57 24.078 1 97.44 240 THR B CA 1
ATOM 4096 C C . THR B 1 240 ? -12.156 -8.25 22.719 1 97.44 240 THR B C 1
ATOM 4098 O O . THR B 1 240 ? -12.797 -9.273 22.453 1 97.44 240 THR B O 1
ATOM 4101 N N . GLY B 1 241 ? -11.398 -7.633 21.875 1 97.5 241 GLY B N 1
ATOM 4102 C CA . GLY B 1 241 ? -11.219 -8.18 20.547 1 97.5 241 GLY B CA 1
ATOM 4103 C C . GLY B 1 241 ? -12.164 -7.566 19.516 1 97.5 241 GLY B C 1
ATOM 4104 O O . GLY B 1 241 ? -12.086 -7.883 18.328 1 97.5 241 GLY B O 1
ATOM 4105 N N . GLN B 1 242 ? -13.016 -6.684 20 1 97.75 242 GLN B N 1
ATOM 4106 C CA . GLN B 1 242 ? -13.867 -5.957 19.062 1 97.75 242 GLN B CA 1
ATOM 4107 C C . GLN B 1 242 ? -13.031 -5.246 18 1 97.75 242 GLN B C 1
ATOM 4109 O O . GLN B 1 242 ? -13.383 -5.258 16.812 1 97.75 242 GLN B O 1
ATOM 4114 N N . VAL B 1 243 ? -12.023 -4.625 18.438 1 98.75 243 VAL B N 1
ATOM 4115 C CA . VAL B 1 243 ? -10.992 -4.098 17.547 1 98.75 243 VAL B CA 1
ATOM 4116 C C . VAL B 1 243 ? -9.766 -5.012 17.578 1 98.75 243 VAL B C 1
ATOM 4118 O O . VAL B 1 243 ? -9.258 -5.344 18.656 1 98.75 243 VAL B O 1
ATOM 4121 N N . GLY B 1 244 ? -9.383 -5.445 16.391 1 98.75 244 GLY B N 1
ATOM 4122 C CA . GLY B 1 244 ? -8.281 -6.391 16.312 1 98.75 244 GLY B CA 1
ATOM 4123 C C . GLY B 1 244 ? -6.922 -5.727 16.359 1 98.75 244 GLY B C 1
ATOM 4124 O O . GLY B 1 244 ? -5.93 -6.352 16.734 1 98.75 244 GLY B O 1
ATOM 4125 N N . HIS B 1 245 ? -6.816 -4.465 15.898 1 98.88 245 HIS B N 1
ATOM 4126 C CA . HIS B 1 245 ? -5.566 -3.713 15.898 1 98.88 245 HIS B CA 1
ATOM 4127 C C . HIS B 1 245 ? -5.816 -2.225 15.672 1 98.88 245 HIS B C 1
ATOM 4129 O O . HIS B 1 245 ? -6.809 -1.847 15.039 1 98.88 245 HIS B O 1
ATOM 4135 N N . ALA B 1 246 ? -4.988 -1.371 16.203 1 98.94 246 ALA B N 1
ATOM 4136 C CA . ALA B 1 246 ? -5.02 0.066 15.938 1 98.94 246 ALA B CA 1
ATOM 4137 C C . ALA B 1 246 ? -3.648 0.578 15.516 1 98.94 246 ALA B C 1
ATOM 4139 O O . ALA B 1 246 ? -2.645 0.302 16.172 1 98.94 246 ALA B O 1
ATOM 4140 N N . THR B 1 247 ? -3.555 1.195 14.406 1 98.94 247 THR B N 1
ATOM 4141 C CA . THR B 1 247 ? -2.383 1.938 13.953 1 98.94 247 THR B CA 1
ATOM 4142 C C . THR B 1 247 ? -2.623 3.441 14.055 1 98.94 247 THR B C 1
ATOM 4144 O O . THR B 1 247 ? -3.43 4 13.312 1 98.94 247 THR B O 1
ATOM 4147 N N . LEU B 1 248 ? -1.922 4.062 14.961 1 98.88 248 LEU B N 1
ATOM 4148 C CA . LEU B 1 248 ? -2.203 5.445 15.328 1 98.88 248 LEU B CA 1
ATOM 4149 C C . LEU B 1 248 ? -0.994 6.336 15.055 1 98.88 248 LEU B C 1
ATOM 4151 O O . LEU B 1 248 ? 0.114 6.039 15.508 1 98.88 248 LEU B O 1
ATOM 4155 N N . ASP B 1 249 ? -1.226 7.426 14.328 1 98.56 249 ASP B N 1
ATOM 4156 C CA . ASP B 1 249 ? -0.156 8.359 13.984 1 98.56 249 ASP B CA 1
ATOM 4157 C C . ASP B 1 249 ? -0.261 9.641 14.797 1 98.56 249 ASP B C 1
ATOM 4159 O O . ASP B 1 249 ? 0.71 10.391 14.914 1 98.56 249 ASP B O 1
ATOM 4163 N N . THR B 1 250 ? -1.446 9.922 15.289 1 97.25 250 THR B N 1
ATOM 4164 C CA . THR B 1 250 ? -1.687 11.133 16.062 1 97.25 250 THR B CA 1
ATOM 4165 C C . THR B 1 250 ? -2.299 10.797 17.422 1 97.25 250 THR B C 1
ATOM 4167 O O . THR B 1 250 ? -2.969 9.773 17.562 1 97.25 250 THR B O 1
ATOM 4170 N N . PHE B 1 251 ? -2.053 11.633 18.359 1 97.56 251 PHE B N 1
ATOM 4171 C CA . PHE B 1 251 ? -2.441 11.414 19.734 1 97.56 251 PHE B CA 1
ATOM 4172 C C . PHE B 1 251 ? -2.863 12.719 20.406 1 97.56 251 PHE B C 1
ATOM 4174 O O . PHE B 1 251 ? -2.58 13.805 19.875 1 97.56 251 PHE B O 1
ATOM 4181 N N . ARG B 1 252 ? -3.549 12.609 21.484 1 95.88 252 ARG B N 1
ATOM 4182 C CA . ARG B 1 252 ? -3.998 13.805 22.188 1 95.88 252 ARG B CA 1
ATOM 4183 C C . ARG B 1 252 ? -2.812 14.609 22.703 1 95.88 252 ARG B C 1
ATOM 4185 O O . ARG B 1 252 ? -2.859 15.844 22.734 1 95.88 252 ARG B O 1
ATOM 4192 N N . VAL B 1 253 ? -1.797 13.906 23.125 1 95.44 253 VAL B N 1
ATOM 4193 C CA . VAL B 1 253 ? -0.548 14.523 23.562 1 95.44 253 VAL B CA 1
ATOM 4194 C C . VAL B 1 253 ? 0.617 13.969 22.75 1 95.44 253 VAL B C 1
ATOM 4196 O O . VAL B 1 253 ? 0.768 12.75 22.625 1 95.44 253 VAL B O 1
ATOM 4199 N N . GLU B 1 254 ? 1.412 14.883 22.188 1 93.25 254 GLU B N 1
ATOM 4200 C CA . GLU B 1 254 ? 2.561 14.469 21.375 1 93.25 254 GLU B CA 1
ATOM 4201 C C . GLU B 1 254 ? 3.824 15.211 21.797 1 93.25 254 GLU B C 1
ATOM 4203 O O . GLU B 1 254 ? 3.779 16.422 22.078 1 93.25 254 GLU B O 1
ATOM 4208 N N . PRO B 1 255 ? 4.883 14.578 21.906 1 95.81 255 PRO B N 1
ATOM 4209 C CA . PRO B 1 255 ? 5.094 13.141 21.703 1 95.81 255 PRO B CA 1
ATOM 4210 C C . PRO B 1 255 ? 4.301 12.289 22.703 1 95.81 255 PRO B C 1
ATOM 4212 O O . PRO B 1 255 ? 4.016 12.742 23.812 1 95.81 255 PRO B O 1
ATOM 4215 N N . LEU B 1 256 ? 3.947 11.055 22.25 1 97.94 256 LEU B N 1
ATOM 4216 C CA . LEU B 1 256 ? 3.184 10.164 23.109 1 97.94 256 LEU B CA 1
ATOM 4217 C C . LEU B 1 256 ? 3.953 9.844 24.391 1 97.94 256 LEU B C 1
ATOM 4219 O O . LEU B 1 256 ? 5.109 9.414 24.344 1 97.94 256 LEU B O 1
ATOM 4223 N N . PRO B 1 257 ? 3.303 10.141 25.484 1 97.69 257 PRO B N 1
ATOM 4224 C CA . PRO B 1 257 ? 4.016 9.883 26.734 1 97.69 257 PRO B CA 1
ATOM 4225 C C . PRO B 1 257 ? 4.504 8.438 26.859 1 97.69 257 PRO B C 1
ATOM 4227 O O . PRO B 1 257 ? 3.797 7.512 26.453 1 97.69 257 PRO B O 1
ATOM 4230 N N . GLN B 1 258 ? 5.648 8.281 27.406 1 96.5 258 GLN B N 1
ATOM 4231 C CA . GLN B 1 258 ? 6.348 7 27.469 1 96.5 258 GLN B CA 1
ATOM 4232 C C . GLN B 1 258 ? 5.512 5.945 28.188 1 96.5 258 GLN B C 1
ATOM 4234 O O . GLN B 1 258 ? 5.582 4.758 27.844 1 96.5 258 GLN B O 1
ATOM 4239 N N . ASP B 1 259 ? 4.73 6.391 29.109 1 96.69 259 ASP B N 1
ATOM 4240 C CA . ASP B 1 259 ? 3.975 5.445 29.922 1 96.69 259 ASP B CA 1
ATOM 4241 C C . ASP B 1 259 ? 2.566 5.242 29.359 1 96.69 259 ASP B C 1
ATOM 4243 O O . ASP B 1 259 ? 1.755 4.531 29.969 1 96.69 259 ASP B O 1
ATOM 4247 N N . HIS B 1 260 ? 2.318 5.902 28.312 1 97.56 260 HIS B N 1
ATOM 4248 C CA . HIS B 1 260 ? 0.983 5.73 27.75 1 97.56 260 HIS B CA 1
ATOM 4249 C C . HIS B 1 260 ? 0.722 4.273 27.391 1 97.56 260 HIS B C 1
ATOM 4251 O O . HIS B 1 260 ? 1.58 3.615 26.797 1 97.56 260 HIS B O 1
ATOM 4257 N N . PRO B 1 261 ? -0.476 3.744 27.609 1 98.06 261 PRO B N 1
ATOM 4258 C CA . PRO B 1 261 ? -0.782 2.328 27.391 1 98.06 261 PRO B CA 1
ATOM 4259 C C . PRO B 1 261 ? -0.679 1.919 25.922 1 98.06 261 PRO B C 1
ATOM 4261 O O . PRO B 1 261 ? -0.485 0.74 25.625 1 98.06 261 PRO B O 1
ATOM 4264 N N . TYR B 1 262 ? -0.769 2.828 25 1 98.5 262 TYR B N 1
ATOM 4265 C CA . TYR B 1 262 ? -0.683 2.512 23.594 1 98.5 262 TYR B CA 1
ATOM 4266 C C . TYR B 1 262 ? 0.675 1.909 23.25 1 98.5 262 TYR B C 1
ATOM 4268 O O . TYR B 1 262 ? 0.779 1.071 22.344 1 98.5 262 TYR B O 1
ATOM 4276 N N . TRP B 1 263 ? 1.734 2.301 23.953 1 97.81 263 TRP B N 1
ATOM 4277 C CA . TRP B 1 263 ? 3.08 1.816 23.656 1 97.81 263 TRP B CA 1
ATOM 4278 C C . TRP B 1 263 ? 3.199 0.326 23.969 1 97.81 263 TRP B C 1
ATOM 4280 O O . TRP B 1 263 ? 3.775 -0.428 23.172 1 97.81 263 TRP B O 1
ATOM 4290 N N . SER B 1 264 ? 2.621 -0.064 25.031 1 96.25 264 SER B N 1
ATOM 4291 C CA . SER B 1 264 ? 2.869 -1.417 25.531 1 96.25 264 SER B CA 1
ATOM 4292 C C . SER B 1 264 ? 1.807 -2.389 25.031 1 96.25 264 SER B C 1
ATOM 4294 O O . SER B 1 264 ? 1.966 -3.605 25.141 1 96.25 264 SER B O 1
ATOM 4296 N N . HIS B 1 265 ? 0.716 -1.876 24.5 1 97.31 265 HIS B N 1
ATOM 4297 C CA . HIS B 1 265 ? -0.349 -2.758 24.031 1 97.31 265 HIS B CA 1
ATOM 4298 C C . HIS B 1 265 ? 0.078 -3.533 22.797 1 97.31 265 HIS B C 1
ATOM 4300 O O . HIS B 1 265 ? 0.481 -2.938 21.797 1 97.31 265 HIS B O 1
ATOM 4306 N N . PRO B 1 266 ? -0.035 -4.824 22.766 1 96.38 266 PRO B N 1
ATOM 4307 C CA . PRO B 1 266 ? 0.504 -5.637 21.672 1 96.38 266 PRO B CA 1
ATOM 4308 C C . PRO B 1 266 ? -0.262 -5.445 20.359 1 96.38 266 PRO B C 1
ATOM 4310 O O . PRO B 1 266 ? 0.216 -5.848 19.297 1 96.38 266 PRO B O 1
ATOM 4313 N N . ARG B 1 267 ? -1.444 -4.844 20.422 1 98 267 ARG B N 1
ATOM 4314 C CA . ARG B 1 267 ? -2.268 -4.672 19.234 1 98 267 ARG B CA 1
ATOM 4315 C C . ARG B 1 267 ? -2.393 -3.199 18.859 1 98 267 ARG B C 1
ATOM 4317 O O . ARG B 1 267 ? -3.369 -2.793 18.219 1 98 267 ARG B O 1
ATOM 4324 N N . VAL B 1 268 ? -1.471 -2.383 19.297 1 98.75 268 VAL B N 1
ATOM 4325 C CA . VAL B 1 268 ? -1.397 -0.98 18.906 1 98.75 268 VAL B CA 1
ATOM 4326 C C . VAL B 1 268 ? -0.04 -0.694 18.266 1 98.75 268 VAL B C 1
ATOM 4328 O O . VAL B 1 268 ? 1.001 -1.066 18.812 1 98.75 268 VAL B O 1
ATOM 4331 N N . THR B 1 269 ? -0.003 -0.192 17.094 1 98.81 269 THR B N 1
ATOM 4332 C CA . THR B 1 269 ? 1.201 0.34 16.469 1 98.81 269 THR B CA 1
ATOM 4333 C C . THR B 1 269 ? 1.213 1.865 16.531 1 98.81 269 THR B C 1
ATOM 4335 O O . THR B 1 269 ? 0.268 2.516 16.078 1 98.81 269 THR B O 1
ATOM 4338 N N . VAL B 1 270 ? 2.215 2.389 17.094 1 98.75 270 VAL B N 1
ATOM 4339 C CA . VAL B 1 270 ? 2.395 3.83 17.234 1 98.75 270 VAL B CA 1
ATOM 4340 C C . VAL B 1 270 ? 3.365 4.332 16.172 1 98.75 270 VAL B C 1
ATOM 4342 O O . VAL B 1 270 ? 4.48 3.818 16.047 1 98.75 270 VAL B O 1
ATOM 4345 N N . THR B 1 271 ? 2.895 5.199 15.312 1 98.44 271 THR B N 1
ATOM 4346 C CA . THR B 1 271 ? 3.781 5.969 14.445 1 98.44 271 THR B CA 1
ATOM 4347 C C . THR B 1 271 ? 3.838 7.426 14.883 1 98.44 271 THR B C 1
ATOM 4349 O O . THR B 1 271 ? 2.844 7.977 15.367 1 98.44 271 THR B O 1
ATOM 4352 N N . PRO B 1 272 ? 4.961 8.062 14.836 1 97.25 272 PRO B N 1
ATOM 4353 C CA . PRO B 1 272 ? 5.191 9.359 15.484 1 97.25 272 PRO B CA 1
ATOM 4354 C C . PRO B 1 272 ? 4.832 10.539 14.586 1 97.25 272 PRO B C 1
ATOM 4356 O O . PRO B 1 272 ? 5.68 11.398 14.312 1 97.25 272 PRO B O 1
ATOM 4359 N N . HIS B 1 273 ? 3.543 10.617 14.18 1 95 273 HIS B N 1
ATOM 4360 C CA . HIS B 1 273 ? 3.008 11.727 13.398 1 95 273 HIS B CA 1
ATOM 4361 C C . HIS B 1 273 ? 3.803 11.93 12.109 1 95 273 HIS B C 1
ATOM 4363 O O . HIS B 1 273 ? 4.234 13.047 11.812 1 95 273 HIS B O 1
ATOM 4369 N N . VAL B 1 274 ? 3.957 10.852 11.359 1 95.62 274 VAL B N 1
ATOM 4370 C CA . VAL B 1 274 ? 4.793 10.867 10.164 1 95.62 274 VAL B CA 1
ATOM 4371 C C . VAL B 1 274 ? 3.947 10.531 8.938 1 95.62 274 VAL B C 1
ATOM 4373 O O . VAL B 1 274 ? 4.484 10.305 7.852 1 95.62 274 VAL B O 1
ATOM 4376 N N . ALA B 1 275 ? 2.609 10.398 9.102 1 95.06 275 ALA B N 1
ATOM 4377 C CA . ALA B 1 275 ? 1.738 9.961 8.016 1 95.06 275 ALA B CA 1
ATOM 4378 C C . ALA B 1 275 ? 1.898 10.859 6.789 1 95.06 275 ALA B C 1
ATOM 4380 O O . ALA B 1 275 ? 1.905 10.375 5.656 1 95.06 275 ALA B O 1
ATOM 4381 N N . SER B 1 276 ? 1.993 12.141 7.09 1 89.81 276 SER B N 1
ATOM 4382 C CA . SER B 1 276 ? 2.131 13.086 5.984 1 89.81 276 SER B CA 1
ATOM 4383 C C . SER B 1 276 ? 2.824 14.367 6.438 1 89.81 276 SER B C 1
ATOM 4385 O O . SER B 1 276 ? 2.342 15.055 7.34 1 89.81 276 SER B O 1
ATOM 4387 N N . GLU B 1 277 ? 3.934 14.594 5.883 1 87.81 277 GLU B N 1
ATOM 4388 C CA . GLU B 1 277 ? 4.707 15.797 6.191 1 87.81 277 GLU B CA 1
ATOM 4389 C C . GLU B 1 277 ? 4.672 16.797 5.035 1 87.81 277 GLU B C 1
ATOM 4391 O O . GLU B 1 277 ? 4.734 16.391 3.869 1 87.81 277 GLU B O 1
ATOM 4396 N N . THR B 1 278 ? 4.547 17.984 5.5 1 90 278 THR B N 1
ATOM 4397 C CA . THR B 1 278 ? 4.617 19.047 4.504 1 90 278 THR B CA 1
ATOM 4398 C C . THR B 1 278 ? 6.016 19.125 3.895 1 90 278 THR B C 1
ATOM 4400 O O . THR B 1 278 ? 7.012 19.047 4.613 1 90 278 THR B O 1
ATOM 4403 N N . ARG B 1 279 ? 6.004 19.203 2.586 1 91.81 279 ARG B N 1
ATOM 4404 C CA . ARG B 1 279 ? 7.27 19.359 1.884 1 91.81 279 ARG B CA 1
ATOM 4405 C C . ARG B 1 279 ? 7.492 20.812 1.479 1 91.81 279 ARG B C 1
ATOM 4407 O O . ARG B 1 279 ? 6.621 21.422 0.859 1 91.81 279 ARG B O 1
ATOM 4414 N N . PRO B 1 280 ? 8.695 21.344 1.811 1 94.38 280 PRO B N 1
ATOM 4415 C CA . PRO B 1 280 ? 8.914 22.781 1.616 1 94.38 280 PRO B CA 1
ATOM 4416 C C . PRO B 1 280 ? 8.68 23.219 0.174 1 94.38 280 PRO B C 1
ATOM 4418 O O . PRO B 1 280 ? 8.023 24.234 -0.061 1 94.38 280 PRO B O 1
ATOM 4421 N N . ALA B 1 281 ? 9.102 22.438 -0.753 1 93.5 281 ALA B N 1
ATOM 4422 C CA . ALA B 1 281 ? 9.016 22.844 -2.15 1 93.5 281 ALA B CA 1
ATOM 4423 C C . ALA B 1 281 ? 7.562 22.96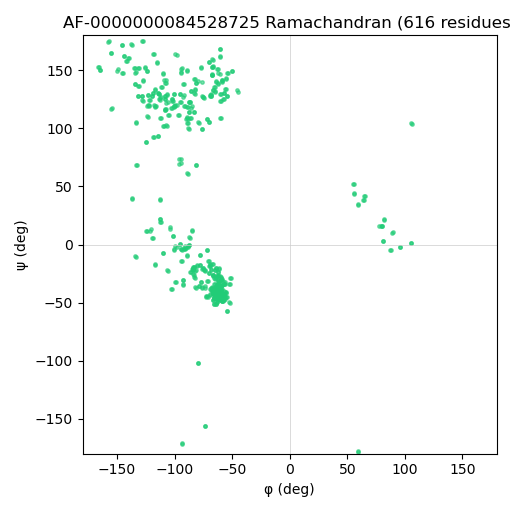9 -2.598 1 93.5 281 ALA B C 1
ATOM 4425 O O . ALA B 1 281 ? 7.148 24.016 -3.105 1 93.5 281 ALA B O 1
ATOM 4426 N N . SER B 1 282 ? 6.781 21.953 -2.363 1 94.88 282 SER B N 1
ATOM 4427 C CA . SER B 1 282 ? 5.391 21.984 -2.811 1 94.88 282 SER B CA 1
ATOM 4428 C C . SER B 1 282 ? 4.555 22.922 -1.94 1 94.88 282 SER B C 1
ATOM 4430 O O . SER B 1 282 ? 3.666 23.609 -2.439 1 94.88 282 SER B O 1
ATOM 4432 N N . ALA B 1 283 ? 4.832 22.938 -0.707 1 96.31 283 ALA B N 1
ATOM 4433 C CA . ALA B 1 283 ? 4.133 23.844 0.197 1 96.31 283 ALA B CA 1
ATOM 4434 C C . ALA B 1 283 ? 4.363 25.312 -0.199 1 96.31 283 ALA B C 1
ATOM 4436 O O . ALA B 1 283 ? 3.438 26.125 -0.165 1 96.31 283 ALA B O 1
ATOM 4437 N N . SER B 1 284 ? 5.621 25.594 -0.594 1 97.56 284 SER B N 1
ATOM 4438 C CA . SER B 1 284 ? 5.961 26.953 -0.985 1 97.56 284 SER B CA 1
ATOM 4439 C C . SER B 1 284 ? 5.164 27.391 -2.207 1 97.56 284 SER B C 1
ATOM 4441 O O . SER B 1 284 ? 4.746 28.562 -2.301 1 97.56 284 SER B O 1
ATOM 4443 N N . ARG B 1 285 ? 4.918 26.469 -3.068 1 97.69 285 ARG B N 1
ATOM 4444 C CA . ARG B 1 285 ? 4.141 26.797 -4.262 1 97.69 285 ARG B CA 1
ATOM 4445 C C . ARG B 1 285 ? 2.697 27.125 -3.902 1 97.69 285 ARG B C 1
ATOM 4447 O O . ARG B 1 285 ? 2.107 28.047 -4.48 1 97.69 285 ARG B O 1
ATOM 4454 N N . VAL B 1 286 ? 2.176 26.422 -2.938 1 97.75 286 VAL B N 1
ATOM 4455 C CA . VAL B 1 286 ? 0.805 26.688 -2.514 1 97.75 286 VAL B CA 1
ATOM 4456 C C . VAL B 1 286 ? 0.728 28.047 -1.814 1 97.75 286 VAL B C 1
ATOM 4458 O O . VAL B 1 286 ? -0.195 28.828 -2.059 1 97.75 286 VAL B O 1
ATOM 4461 N N . ILE B 1 287 ? 1.709 28.344 -0.951 1 98.06 287 ILE B N 1
ATOM 4462 C CA . ILE B 1 287 ? 1.761 29.625 -0.257 1 98.06 287 ILE B CA 1
ATOM 4463 C C . ILE B 1 287 ? 1.852 30.75 -1.275 1 98.06 287 ILE B C 1
ATOM 4465 O O . ILE B 1 287 ? 1.073 31.703 -1.223 1 98.06 287 ILE B O 1
ATOM 4469 N N . ALA B 1 288 ? 2.754 30.578 -2.24 1 98.38 288 ALA B N 1
ATOM 4470 C CA . ALA B 1 288 ? 2.955 31.594 -3.264 1 98.38 288 ALA B CA 1
ATOM 4471 C C . ALA B 1 288 ? 1.688 31.812 -4.086 1 98.38 288 ALA B C 1
ATOM 4473 O O . ALA B 1 288 ? 1.314 32.938 -4.387 1 98.38 288 ALA B O 1
ATOM 4474 N N . GLU B 1 289 ? 1.086 30.719 -4.383 1 98.38 289 GLU B N 1
ATOM 4475 C CA . GLU B 1 289 ? -0.138 30.797 -5.176 1 98.38 289 GLU B CA 1
ATOM 4476 C C . GLU B 1 289 ? -1.24 31.531 -4.41 1 98.38 289 GLU B C 1
ATOM 4478 O O . GLU B 1 289 ? -1.991 32.312 -4.992 1 98.38 289 GLU B O 1
ATOM 4483 N N . ASN B 1 290 ? -1.371 31.266 -3.148 1 98.5 290 ASN B N 1
ATOM 4484 C CA . ASN B 1 290 ? -2.371 31.953 -2.336 1 98.5 290 ASN B CA 1
ATOM 4485 C C . ASN B 1 290 ? -2.092 33.469 -2.246 1 98.5 290 ASN B C 1
ATOM 4487 O O . ASN B 1 290 ? -3.018 34.281 -2.307 1 98.5 290 ASN B O 1
ATOM 4491 N N . VAL B 1 291 ? -0.807 33.844 -2.146 1 98.38 291 VAL B N 1
ATOM 4492 C CA . VAL B 1 291 ? -0.451 35.25 -2.115 1 98.38 291 VAL B CA 1
ATOM 4493 C C . VAL B 1 291 ? -0.783 35.906 -3.459 1 98.38 291 VAL B C 1
ATOM 4495 O O . VAL B 1 291 ? -1.399 36.969 -3.506 1 98.38 291 VAL B O 1
ATOM 4498 N N . ARG B 1 292 ? -0.408 35.219 -4.504 1 98.38 292 ARG B N 1
ATOM 4499 C CA . ARG B 1 292 ? -0.716 35.719 -5.84 1 98.38 292 ARG B CA 1
ATOM 4500 C C . ARG B 1 292 ? -2.217 35.906 -6.012 1 98.38 292 ARG B C 1
ATOM 4502 O O . ARG B 1 292 ? -2.652 36.969 -6.484 1 98.38 292 ARG B O 1
ATOM 4509 N N . ARG B 1 293 ? -2.965 34.938 -5.637 1 98.38 293 ARG B N 1
ATOM 4510 C CA . ARG B 1 293 ? -4.418 35 -5.762 1 98.38 293 ARG B CA 1
ATOM 4511 C C . ARG B 1 293 ? -4.988 36.156 -4.957 1 98.38 293 ARG B C 1
ATOM 4513 O O . ARG B 1 293 ? -5.828 36.906 -5.457 1 98.38 293 ARG B O 1
ATOM 4520 N N . ALA B 1 294 ? -4.535 36.281 -3.734 1 97.56 294 ALA B N 1
ATOM 4521 C CA . ALA B 1 294 ? -5.008 37.344 -2.869 1 97.56 294 ALA B CA 1
ATOM 4522 C C . ALA B 1 294 ? -4.734 38.719 -3.492 1 97.56 294 ALA B C 1
ATOM 4524 O O . ALA B 1 294 ? -5.605 39.594 -3.496 1 97.56 294 ALA B O 1
ATOM 4525 N N . GLU B 1 295 ? -3.549 38.875 -4.039 1 97.44 295 GLU B N 1
ATOM 4526 C CA . GLU B 1 295 ? -3.162 40.156 -4.629 1 97.44 295 GLU B CA 1
ATOM 4527 C C . GLU B 1 295 ? -3.941 40.406 -5.914 1 97.44 295 GLU B C 1
ATOM 4529 O O . GLU B 1 295 ? -4.168 41.562 -6.277 1 97.44 295 GLU B O 1
ATOM 4534 N N . ALA B 1 296 ? -4.395 39.375 -6.535 1 97.31 296 ALA B N 1
ATOM 4535 C CA . ALA B 1 296 ? -5.164 39.5 -7.773 1 97.31 296 ALA B CA 1
ATOM 4536 C C . ALA B 1 296 ? -6.656 39.594 -7.48 1 97.31 296 ALA B C 1
ATOM 4538 O O . ALA B 1 296 ? -7.469 39.719 -8.406 1 97.31 296 ALA B O 1
ATOM 4539 N N . GLY B 1 297 ? -7.012 39.531 -6.215 1 96.88 297 GLY B N 1
ATOM 4540 C CA . GLY B 1 297 ? -8.422 39.594 -5.855 1 96.88 297 GLY B CA 1
ATOM 4541 C C . GLY B 1 297 ? -9.156 38.281 -6.102 1 96.88 297 GLY B C 1
ATOM 4542 O O . GLY B 1 297 ? -10.383 38.281 -6.23 1 96.88 297 GLY B O 1
ATOM 4543 N N . GLU B 1 298 ? -8.406 37.188 -6.281 1 97.75 298 GLU B N 1
ATOM 4544 C CA . GLU B 1 298 ? -8.969 35.844 -6.453 1 97.75 298 GLU B CA 1
ATOM 4545 C C . GLU B 1 298 ? -9.141 35.156 -5.109 1 97.75 298 GLU B C 1
ATOM 4547 O O . GLU B 1 298 ? -8.445 35.469 -4.145 1 97.75 298 GLU B O 1
ATOM 4552 N N . PRO B 1 299 ? -10.141 34.281 -5 1 97.31 299 PRO B N 1
ATOM 4553 C CA . PRO B 1 299 ? -10.312 33.531 -3.748 1 97.31 299 PRO B CA 1
ATOM 4554 C C . PRO B 1 299 ? -9.078 32.688 -3.383 1 97.31 299 PRO B C 1
ATOM 4556 O O . PRO B 1 299 ? -8.438 32.125 -4.262 1 97.31 299 PRO B O 1
ATOM 4559 N N . LEU B 1 300 ? -8.766 32.688 -2.105 1 97.81 300 LEU B N 1
ATOM 4560 C CA . LEU B 1 300 ? -7.664 31.875 -1.596 1 97.81 300 LEU B CA 1
ATOM 4561 C C . LEU B 1 300 ? -7.98 30.391 -1.712 1 97.81 300 LEU B C 1
ATOM 4563 O O . LEU B 1 300 ? -9.148 30 -1.71 1 97.81 300 LEU B O 1
ATOM 4567 N N . LEU B 1 301 ? -6.93 29.641 -1.827 1 96 301 LEU B N 1
ATOM 4568 C CA . LEU B 1 301 ? -7.062 28.188 -1.776 1 96 301 LEU B CA 1
ATOM 4569 C C . LEU B 1 301 ? -7.145 27.703 -0.334 1 96 301 LEU B C 1
ATOM 4571 O O . LEU B 1 301 ? -6.469 28.234 0.548 1 96 301 LEU B O 1
ATOM 4575 N N . HIS B 1 302 ? -8.055 26.703 -0.041 1 94.38 302 HIS B N 1
ATOM 4576 C CA . HIS B 1 302 ? -8.094 25.891 1.177 1 94.38 302 HIS B CA 1
ATOM 4577 C C . HIS B 1 302 ? -8.383 26.766 2.398 1 94.38 302 HIS B C 1
ATOM 4579 O O . HIS B 1 302 ? -7.773 26.578 3.453 1 94.38 302 HIS B O 1
ATOM 4585 N N . VAL B 1 303 ? -9.273 27.75 2.213 1 94.44 303 VAL B N 1
ATOM 4586 C CA . VAL B 1 303 ? -9.695 28.594 3.32 1 94.44 303 VAL B CA 1
ATOM 4587 C C . VAL B 1 303 ? -10.453 27.766 4.352 1 94.44 303 VAL B C 1
ATOM 4589 O O . VAL B 1 303 ? -11.289 26.938 3.99 1 94.44 303 VAL B O 1
ATOM 4592 N N . VAL B 1 304 ? -10.031 27.969 5.57 1 91.31 304 VAL B N 1
ATOM 4593 C CA . VAL B 1 304 ? -10.68 27.266 6.676 1 91.31 304 VAL B CA 1
ATOM 4594 C C . VAL B 1 304 ? -12.039 27.891 6.957 1 91.31 304 VAL B C 1
ATOM 4596 O O . VAL B 1 304 ? -12.164 29.109 7.047 1 91.31 304 VAL B O 1
ATOM 4599 N N . ASP B 1 305 ? -13.07 27.078 6.961 1 85.12 305 ASP B N 1
ATOM 4600 C CA . ASP B 1 305 ? -14.383 27.562 7.367 1 85.12 305 ASP B CA 1
ATOM 4601 C C . ASP B 1 305 ? -14.492 27.656 8.883 1 85.12 305 ASP B C 1
ATOM 4603 O O . ASP B 1 305 ? -14.836 26.656 9.547 1 85.12 305 ASP B O 1
ATOM 4607 N N . ARG B 1 306 ? -14.445 28.734 9.422 1 82.25 306 ARG B N 1
ATOM 4608 C CA . ARG B 1 306 ? -14.406 28.953 10.867 1 82.25 306 ARG B CA 1
ATOM 4609 C C . ARG B 1 306 ? -15.781 28.734 11.492 1 82.25 306 ARG B C 1
ATOM 4611 O O . ARG B 1 306 ? -15.891 28.562 12.711 1 82.25 306 ARG B O 1
ATOM 4618 N N . SER B 1 307 ? -16.703 28.828 10.625 1 77.62 307 SER B N 1
ATOM 4619 C CA . SER B 1 307 ? -18.062 28.625 11.148 1 77.62 307 SER B CA 1
ATOM 4620 C C . SER B 1 307 ? -18.328 27.156 11.414 1 77.62 307 SER B C 1
ATOM 4622 O O . SER B 1 307 ? -19.266 26.812 12.141 1 77.62 307 SER B O 1
ATOM 4624 N N . ALA B 1 308 ? -17.594 26.266 10.828 1 71.25 308 ALA B N 1
ATOM 4625 C CA . ALA B 1 308 ? -17.781 24.828 10.961 1 71.25 308 ALA B CA 1
ATOM 4626 C C . ALA B 1 308 ? -17.078 24.297 12.211 1 71.25 308 ALA B C 1
ATOM 4628 O O . ALA B 1 308 ? -17.094 23.094 12.469 1 71.25 308 ALA B O 1
ATOM 4629 N N . GLY B 1 309 ? -16.672 25.203 13.047 1 62.84 309 GLY B N 1
ATOM 4630 C CA . GLY B 1 309 ? -16.062 24.797 14.312 1 62.84 309 GLY B CA 1
ATOM 4631 C C . GLY B 1 309 ? -14.57 24.609 14.227 1 62.84 309 GLY B C 1
ATOM 4632 O O . GLY B 1 309 ? -13.984 23.859 15.016 1 62.84 309 GLY B O 1
ATOM 4633 N N . TYR B 1 310 ? -14 25.031 13.102 1 57.28 310 TYR B N 1
ATOM 4634 C CA . TYR B 1 310 ? -12.539 24.984 13.07 1 57.28 310 TYR B CA 1
ATOM 4635 C C . TYR B 1 310 ? -11.945 26.281 13.609 1 57.28 310 TYR B C 1
ATOM 4637 O O . TYR B 1 310 ? -12.609 27.328 13.617 1 57.28 310 TYR B O 1
#

pLDDT: mean 94.81, std 5.74, range [57.06, 98.94]

Solvent-accessible surface area (backbone atoms only — not comparable to full-atom values): 32150 Å² total; per-residue (Å²): 131,70,41,31,32,24,48,46,47,41,73,81,54,46,75,60,35,70,60,44,32,57,50,27,20,47,75,58,69,41,61,62,48,78,34,76,78,55,56,60,54,66,16,35,32,33,40,35,41,83,46,92,68,82,74,77,56,88,65,28,83,58,42,62,35,38,41,31,61,33,63,72,49,78,92,47,43,86,55,48,57,87,90,39,52,41,25,37,37,79,37,66,46,30,41,49,30,37,32,51,40,52,51,21,52,51,35,36,63,60,62,48,44,64,61,39,74,59,43,94,79,60,73,82,70,69,69,58,57,78,54,44,64,75,40,39,34,20,33,38,19,60,49,75,60,28,42,53,35,46,43,54,41,26,74,69,40,30,35,33,31,22,20,29,74,62,81,64,87,50,85,68,39,56,61,27,30,44,74,70,18,47,56,59,40,34,52,54,19,40,31,39,37,40,44,44,74,70,26,85,87,32,46,33,57,44,26,52,73,50,52,68,38,31,23,82,42,12,33,42,36,30,64,41,46,23,52,30,45,27,64,69,37,50,53,53,31,44,73,73,36,41,30,50,32,36,42,36,22,38,51,81,52,78,76,70,56,81,80,41,65,59,67,74,35,92,49,36,34,59,44,53,60,40,41,48,55,70,37,53,66,48,47,19,42,51,54,21,48,32,52,40,25,50,76,71,72,40,80,60,65,58,63,59,58,54,85,76,51,76,130,68,40,33,32,24,46,45,49,40,73,81,54,48,74,60,35,72,61,44,33,57,49,28,20,48,75,57,70,43,60,61,48,79,34,75,77,54,57,59,53,68,16,35,31,34,40,35,41,84,45,92,68,80,75,78,55,88,65,28,82,56,42,63,34,39,41,32,62,34,64,73,49,78,92,46,41,84,58,49,56,86,89,40,52,42,24,36,38,79,37,66,47,31,43,50,28,37,31,50,41,52,49,21,53,51,34,36,62,59,61,48,44,63,60,40,73,61,43,95,79,61,73,82,67,69,69,58,54,79,53,45,63,77,40,42,34,20,33,38,18,62,50,76,58,29,42,53,34,46,44,55,42,26,74,70,38,29,36,33,32,23,20,30,74,62,83,63,88,50,86,68,39,55,60,27,30,46,73,71,17,47,57,58,40,34,52,54,20,39,30,39,36,40,44,43,75,71,26,85,86,32,46,32,56,44,25,53,73,49,52,67,38,31,23,82,43,12,33,42,36,31,65,40,45,23,52,29,44,28,64,70,39,50,54,52,30,44,72,73,38,42,29,50,34,36,42,34,22,37,50,82,52,79,76,69,57,82,81,41,65,58,67,74,36,90,49,38,35,59,44,53,61,41,42,48,55,71,37,52,66,47,46,19,42,52,52,21,48,32,52,40,25,50,74,69,71,41,79,60,66,55,60,60,58,55,86,78,50,79

InterPro domains:
  IPR006140 D-isomer specific 2-hydroxyacid dehydrogenase, NAD-binding domain [PF02826] (121-275)
  IPR029753 D-isomer specific 2-hydroxyacid dehydrogenase, NAD-binding domain conserved site [PS00671] (214-230)
  IPR036291 NAD(P)-binding domain superfamily [SSF51735] (97-276)

Radius of gyration: 27.85 Å; Cα contacts (8 Å, |Δi|>4): 1325; chains: 2; bounding box: 55×90×63 Å

Nearest PDB structures (foldseek):
  5vg6-assembly2_B  TM=9.024E-01  e=4.990E-32  Xanthobacter autotrophicus Py2
  4zqb-assembly1_B  TM=9.089E-01  e=3.549E-29  Cereibacter sphaeroides 2.4.1
  5vg6-assembly5_G  TM=9.588E-01  e=2.666E-25  Xanthobacter autotrophicus Py2
  4xa8-assembly1_A-2  TM=7.398E-01  e=3.965E-28  Xanthobacter autotrophicus Py2
  3hg7-assembly1_A  TM=8.426E-01  e=2.124E-23  Aeromonas salmonicida subsp. salmonicida A449